Protein AF-A0A3T0RMW0-F1 (afdb_monomer_lite)

Structure (mmCIF, N/CA/C/O backbone):
data_AF-A0A3T0RMW0-F1
#
_entry.id   AF-A0A3T0RMW0-F1
#
loop_
_atom_site.group_PDB
_atom_site.id
_atom_site.type_symbol
_atom_site.label_atom_id
_atom_site.label_alt_id
_atom_site.label_comp_id
_atom_site.label_asym_id
_atom_site.label_entity_id
_atom_site.label_seq_id
_atom_site.pdbx_PDB_ins_code
_atom_site.Cartn_x
_atom_site.Cartn_y
_atom_site.Cartn_z
_atom_site.occupancy
_atom_site.B_iso_or_equiv
_atom_site.auth_seq_id
_atom_site.auth_comp_id
_atom_site.auth_asym_id
_atom_site.auth_atom_id
_atom_site.pdbx_PDB_model_num
ATOM 1 N N . MET A 1 1 ? 26.455 -27.027 24.169 1.00 30.98 1 MET A N 1
ATOM 2 C CA . MET A 1 1 ? 25.439 -26.879 23.100 1.00 30.98 1 MET A CA 1
ATOM 3 C C . MET A 1 1 ? 24.230 -26.046 23.519 1.00 30.98 1 MET A C 1
ATOM 5 O O . MET A 1 1 ? 24.090 -24.975 22.957 1.00 30.98 1 MET A O 1
ATOM 9 N N . LYS A 1 2 ? 23.422 -26.416 24.532 1.00 24.78 2 LYS A N 1
ATOM 10 C CA . LYS A 1 2 ? 22.277 -25.585 24.994 1.00 24.78 2 LYS A CA 1
ATOM 11 C C . LYS A 1 2 ? 22.640 -24.132 25.367 1.00 24.78 2 LYS A C 1
ATOM 13 O O . LYS A 1 2 ? 21.933 -23.216 24.976 1.00 24.78 2 LYS A O 1
ATOM 18 N N . LYS A 1 3 ? 23.794 -23.912 26.011 1.00 27.56 3 LYS A N 1
ATOM 19 C CA . LYS A 1 3 ? 24.304 -22.561 26.329 1.00 27.56 3 LYS A CA 1
ATOM 20 C C . LYS A 1 3 ? 24.795 -21.757 25.114 1.00 27.56 3 LYS A C 1
ATOM 22 O O . LYS A 1 3 ? 24.815 -20.539 25.194 1.00 27.56 3 LYS A O 1
ATOM 27 N N . LEU A 1 4 ? 25.172 -22.423 24.015 1.00 28.02 4 LEU A N 1
ATOM 28 C CA . LEU A 1 4 ? 25.616 -21.781 22.766 1.00 28.02 4 LEU A CA 1
ATOM 29 C C . LEU A 1 4 ? 24.411 -21.325 21.922 1.00 28.02 4 LEU A C 1
ATOM 31 O O . LEU A 1 4 ? 24.444 -20.281 21.290 1.00 28.02 4 LEU A O 1
ATOM 35 N N . ILE A 1 5 ? 23.319 -22.096 21.975 1.00 33.00 5 ILE A N 1
ATOM 36 C CA . ILE A 1 5 ? 22.041 -21.775 21.325 1.00 33.00 5 ILE A CA 1
ATOM 37 C C . ILE A 1 5 ? 21.364 -20.589 22.034 1.00 33.00 5 ILE A C 1
ATOM 39 O O . ILE A 1 5 ? 20.854 -19.693 21.379 1.00 33.00 5 ILE A O 1
ATOM 43 N N . GLN A 1 6 ? 21.454 -20.506 23.365 1.00 30.78 6 GLN A N 1
ATOM 44 C CA . GLN A 1 6 ? 20.919 -19.377 24.144 1.00 30.78 6 GLN A CA 1
ATOM 45 C C . GLN A 1 6 ? 21.705 -18.062 23.983 1.00 30.78 6 GLN A C 1
ATOM 47 O O . GLN A 1 6 ? 21.142 -16.995 24.204 1.00 30.78 6 GLN A O 1
ATOM 52 N N . SER A 1 7 ? 22.983 -18.116 23.591 1.00 32.50 7 SER A N 1
ATOM 53 C CA . SER A 1 7 ? 23.831 -16.923 23.399 1.00 32.50 7 SER A CA 1
ATOM 54 C C . SER A 1 7 ? 23.771 -16.345 21.979 1.00 32.50 7 SER A C 1
ATOM 56 O O . SER A 1 7 ? 24.149 -15.196 21.781 1.00 32.50 7 SER A O 1
ATOM 58 N N . LEU A 1 8 ? 23.236 -17.094 21.008 1.00 33.69 8 LEU A N 1
ATOM 59 C CA . LEU A 1 8 ? 23.008 -16.626 19.633 1.00 33.69 8 LEU A CA 1
ATOM 60 C C . LEU A 1 8 ? 21.644 -15.944 19.436 1.00 33.69 8 LEU A C 1
ATOM 62 O O . LEU A 1 8 ? 21.489 -15.162 18.508 1.00 33.69 8 LEU A O 1
ATOM 66 N N . ILE A 1 9 ? 20.670 -16.210 20.310 1.00 36.28 9 ILE A N 1
ATOM 67 C CA . ILE A 1 9 ? 19.275 -15.759 20.151 1.00 36.28 9 ILE A CA 1
ATOM 68 C C . ILE A 1 9 ? 19.041 -14.338 20.704 1.00 36.28 9 ILE A C 1
ATOM 70 O O . ILE A 1 9 ? 18.106 -13.655 20.307 1.00 36.28 9 ILE A O 1
ATOM 74 N N . MET A 1 10 ? 19.902 -13.848 21.598 1.00 31.56 10 MET A N 1
ATOM 75 C CA . MET A 1 10 ? 19.667 -12.599 22.336 1.00 31.56 10 MET A CA 1
ATOM 76 C C . MET A 1 10 ? 20.113 -11.305 21.624 1.00 31.56 10 MET A C 1
ATOM 78 O O . MET A 1 10 ? 19.365 -10.331 21.670 1.00 31.56 10 MET A O 1
ATOM 82 N N . PRO A 1 11 ? 21.249 -11.254 20.893 1.00 36.09 11 PRO A N 1
ATOM 83 C CA . PRO A 1 11 ? 21.510 -10.148 19.963 1.00 36.09 11 PRO A CA 1
ATOM 84 C C . PRO A 1 11 ? 20.625 -10.218 18.706 1.00 36.09 11 PRO A C 1
ATOM 86 O O . PRO A 1 11 ? 20.628 -9.289 17.898 1.00 36.09 11 PRO A O 1
ATOM 89 N N . ALA A 1 12 ? 19.842 -11.293 18.549 1.00 36.22 12 ALA A N 1
ATOM 90 C CA . ALA A 1 12 ? 19.062 -11.583 17.361 1.00 36.22 12 ALA A CA 1
ATOM 91 C C . ALA A 1 12 ? 17.692 -10.869 17.302 1.00 36.22 12 ALA A C 1
ATOM 93 O O . ALA A 1 12 ? 16.764 -11.360 16.682 1.00 36.22 12 ALA A O 1
ATOM 94 N N . VAL A 1 13 ? 17.507 -9.724 17.959 1.00 37.50 13 VAL A N 1
ATOM 95 C CA . VAL A 1 13 ? 16.243 -8.952 17.870 1.00 37.50 13 VAL A CA 1
ATOM 96 C C . VAL A 1 13 ? 16.428 -7.669 17.047 1.00 37.50 13 VAL A C 1
ATOM 98 O O . VAL A 1 13 ? 15.462 -7.039 16.632 1.00 37.50 13 VAL A O 1
ATOM 101 N N . LEU A 1 14 ? 17.675 -7.284 16.753 1.00 37.81 14 LEU A N 1
ATOM 102 C CA . LEU A 1 14 ? 17.999 -5.932 16.289 1.00 37.81 14 LEU A CA 1
ATOM 103 C C . LEU A 1 14 ? 19.022 -5.871 15.139 1.00 37.81 14 LEU A C 1
ATOM 105 O O . LEU A 1 14 ? 19.668 -4.838 14.952 1.00 37.81 14 LEU A O 1
ATOM 109 N N . LEU A 1 15 ? 19.224 -6.952 14.382 1.00 35.72 15 LEU A N 1
ATOM 110 C CA . LEU A 1 15 ? 20.282 -6.998 13.369 1.00 35.72 15 LEU A CA 1
ATOM 111 C C . LEU A 1 15 ? 19.747 -7.127 11.945 1.00 35.72 15 LEU A C 1
ATOM 113 O O . LEU A 1 15 ? 18.977 -8.027 11.640 1.00 35.72 15 LEU A O 1
ATOM 117 N N . VAL A 1 16 ? 20.273 -6.218 11.119 1.00 34.78 16 VAL A N 1
ATOM 118 C CA . VAL A 1 16 ? 20.231 -6.138 9.655 1.00 34.78 16 VAL A CA 1
ATOM 119 C C . VAL A 1 16 ? 18.823 -6.127 9.050 1.00 34.78 16 VAL A C 1
ATOM 121 O O . VAL A 1 16 ? 18.384 -7.091 8.436 1.00 34.78 16 VAL A O 1
ATOM 124 N N . SER A 1 17 ? 18.141 -4.983 9.160 1.00 32.75 17 SER A N 1
ATOM 125 C CA . SER A 1 17 ? 17.288 -4.550 8.056 1.00 32.75 17 SER A CA 1
ATOM 126 C C . SER A 1 17 ? 18.190 -3.969 6.981 1.00 32.75 17 SER A C 1
ATOM 128 O O . SER A 1 17 ? 19.104 -3.187 7.252 1.00 32.75 17 SER A O 1
ATOM 130 N N . VAL A 1 18 ? 17.937 -4.359 5.749 1.00 30.84 18 VAL A N 1
ATOM 131 C CA . VAL A 1 18 ? 18.296 -3.524 4.623 1.00 30.84 18 VAL A CA 1
ATOM 132 C C . VAL A 1 18 ? 16.993 -2.802 4.289 1.00 30.84 18 VAL A C 1
ATOM 134 O O . VAL A 1 18 ? 15.927 -3.414 4.255 1.00 30.84 18 VAL A O 1
ATOM 137 N N . SER A 1 19 ? 17.046 -1.476 4.232 1.00 29.12 19 SER A N 1
ATOM 138 C CA . SER A 1 19 ? 15.876 -0.654 3.946 1.00 29.12 19 SER A CA 1
ATOM 139 C C . SER A 1 19 ? 15.451 -0.926 2.505 1.00 29.12 19 SER A C 1
ATOM 141 O O . SER A 1 19 ? 16.076 -0.391 1.594 1.00 29.12 19 SER A O 1
ATOM 143 N N . ALA A 1 20 ? 14.448 -1.775 2.283 1.00 33.28 20 ALA A N 1
ATOM 144 C CA . ALA A 1 20 ? 13.632 -1.641 1.083 1.00 33.28 20 ALA A CA 1
ATOM 145 C C . ALA A 1 20 ? 12.492 -0.693 1.426 1.00 33.28 20 ALA A C 1
ATOM 147 O O . ALA A 1 20 ? 11.886 -0.774 2.497 1.00 33.28 20 ALA A O 1
ATOM 148 N N . SER A 1 21 ? 12.257 0.243 0.526 1.00 38.59 21 SER A N 1
ATOM 149 C CA . SER A 1 21 ? 11.131 1.152 0.600 1.00 38.59 21 SER A CA 1
ATOM 150 C C . SER A 1 21 ? 9.921 0.389 0.064 1.00 38.59 21 SER A C 1
ATOM 152 O O . SER A 1 21 ? 9.605 0.504 -1.108 1.00 38.59 21 SER A O 1
ATOM 154 N N . ALA A 1 22 ? 9.279 -0.456 0.866 1.00 42.72 22 ALA A N 1
ATOM 155 C CA . ALA A 1 22 ? 7.967 -0.990 0.507 1.00 42.72 22 ALA A CA 1
ATOM 156 C C . ALA A 1 22 ? 6.949 0.075 0.903 1.00 42.72 22 ALA A C 1
ATOM 158 O O . ALA A 1 22 ? 6.718 0.235 2.091 1.00 42.72 22 ALA A O 1
ATOM 159 N N . TYR A 1 23 ? 6.421 0.867 -0.033 1.00 57.34 23 TYR A N 1
ATOM 160 C CA . TYR A 1 23 ? 5.363 1.818 0.319 1.00 57.34 23 TYR A CA 1
ATOM 161 C C . TYR A 1 23 ? 4.345 1.964 -0.804 1.00 57.34 23 TYR A C 1
ATOM 163 O O . TYR A 1 23 ? 4.386 2.935 -1.558 1.00 57.34 23 TYR A O 1
ATOM 171 N N . ASP A 1 24 ? 3.379 1.050 -0.868 1.00 76.62 24 ASP A N 1
ATOM 172 C CA . ASP A 1 24 ? 2.171 1.158 -1.697 1.00 76.62 24 ASP A CA 1
ATOM 173 C C . ASP A 1 24 ? 1.161 2.128 -1.081 1.00 76.62 24 ASP A C 1
ATOM 175 O O . ASP A 1 24 ? -0.004 1.829 -0.818 1.00 76.62 24 ASP A O 1
ATOM 179 N N . VAL A 1 25 ? 1.642 3.350 -0.850 1.00 86.94 25 VAL A N 1
ATOM 180 C CA . VAL A 1 25 ? 0.904 4.430 -0.195 1.00 86.94 25 VAL A CA 1
ATOM 181 C C . VAL A 1 25 ? -0.336 4.840 -0.985 1.00 86.94 25 VAL A C 1
ATOM 183 O O . VAL A 1 25 ? -1.336 5.271 -0.408 1.00 86.94 25 VAL A O 1
ATOM 186 N N . ASP A 1 26 ? -0.318 4.672 -2.307 1.00 88.69 26 ASP A N 1
ATOM 187 C CA . ASP A 1 26 ? -1.494 4.811 -3.164 1.00 88.69 26 ASP A CA 1
ATOM 188 C C . ASP A 1 26 ? -2.627 3.854 -2.759 1.00 88.69 26 ASP A C 1
ATOM 190 O O . ASP A 1 26 ? -3.792 4.251 -2.809 1.00 88.69 26 ASP A O 1
ATOM 194 N N . THR A 1 27 ? -2.300 2.653 -2.283 1.00 88.88 27 THR A N 1
ATOM 195 C CA . THR A 1 27 ? -3.262 1.637 -1.845 1.00 88.88 27 THR A CA 1
ATOM 196 C C . THR A 1 27 ? -3.525 1.718 -0.346 1.00 88.88 27 THR A C 1
ATOM 198 O O . THR A 1 27 ? -4.647 2.055 0.042 1.00 88.88 27 THR A O 1
ATOM 201 N N . HIS A 1 28 ? -2.508 1.508 0.491 1.00 92.56 28 HIS A N 1
ATOM 202 C CA . HIS A 1 28 ? -2.674 1.398 1.942 1.00 92.56 28 HIS A CA 1
ATOM 203 C C . HIS A 1 28 ? -3.139 2.697 2.586 1.00 92.56 28 HIS A C 1
ATOM 205 O O . HIS A 1 28 ? -3.999 2.677 3.467 1.00 92.56 28 HIS A O 1
ATOM 211 N N . PHE A 1 29 ? -2.653 3.851 2.122 1.00 94.69 29 PHE A N 1
ATOM 212 C CA . PHE A 1 29 ? -3.155 5.134 2.605 1.00 94.69 29 PHE A CA 1
ATOM 213 C C . PHE A 1 29 ? -4.339 5.632 1.768 1.00 94.69 29 PHE A C 1
ATOM 215 O O . PHE A 1 29 ? -5.468 5.736 2.258 1.00 94.69 29 PHE A O 1
ATOM 222 N N . TYR A 1 30 ? -4.108 5.981 0.499 1.00 95.19 30 TYR A N 1
ATOM 223 C CA . TYR A 1 30 ? -5.121 6.688 -0.292 1.00 95.19 30 TYR A CA 1
ATOM 224 C C . TYR A 1 30 ? -6.292 5.776 -0.698 1.00 95.19 30 TYR A C 1
ATOM 226 O O . TYR A 1 30 ? -7.450 6.209 -0.657 1.00 95.19 30 TYR A O 1
ATOM 234 N N . GLY A 1 31 ? -6.027 4.510 -1.024 1.00 95.06 31 GLY A N 1
ATOM 235 C CA . GLY A 1 31 ? -7.045 3.488 -1.265 1.00 95.06 31 GLY A CA 1
ATOM 236 C C . GLY A 1 31 ? -7.924 3.279 -0.035 1.00 95.06 31 GLY A C 1
ATOM 237 O O . GLY A 1 31 ? -9.134 3.514 -0.122 1.00 95.06 31 GLY A O 1
ATOM 238 N N . THR A 1 32 ? -7.327 2.959 1.118 1.00 96.94 32 THR A N 1
ATOM 239 C CA . THR A 1 32 ? -8.034 2.819 2.406 1.00 96.94 32 THR A CA 1
ATOM 240 C C . THR A 1 32 ? -8.865 4.045 2.745 1.00 96.94 32 THR A C 1
ATOM 242 O O . THR A 1 32 ? -10.041 3.916 3.093 1.00 96.94 32 THR A O 1
ATOM 245 N N . TYR A 1 33 ? -8.302 5.249 2.601 1.00 97.94 33 TYR A N 1
ATOM 246 C CA . TYR A 1 33 ? -9.034 6.488 2.857 1.00 97.94 33 TYR A CA 1
ATOM 247 C C . TYR A 1 33 ? -10.263 6.604 1.953 1.00 97.94 33 TYR A C 1
ATOM 249 O O . TYR A 1 33 ? -11.363 6.898 2.430 1.00 97.94 33 TYR A O 1
ATOM 257 N N . SER A 1 34 ? -10.087 6.360 0.649 1.00 97.44 34 SER A N 1
ATOM 258 C CA . SER A 1 34 ? -11.178 6.446 -0.319 1.00 97.44 34 SER A CA 1
ATOM 259 C C . SER A 1 34 ? -12.290 5.449 0.005 1.00 97.44 34 SER A C 1
ATOM 261 O O . SER A 1 34 ? -13.457 5.835 0.021 1.00 97.44 34 SER A O 1
ATOM 263 N N . MET A 1 35 ? -11.941 4.206 0.354 1.00 98.00 35 MET A N 1
ATOM 264 C CA . MET A 1 35 ? -12.890 3.153 0.716 1.00 98.00 35 MET A CA 1
ATOM 265 C C . MET A 1 35 ? -13.591 3.451 2.046 1.00 98.00 35 MET A C 1
ATOM 267 O O . MET A 1 35 ? -14.801 3.261 2.153 1.00 98.00 35 MET A O 1
ATOM 271 N N . ALA A 1 36 ? -12.877 3.988 3.040 1.00 98.00 36 ALA A N 1
ATOM 272 C CA . ALA A 1 36 ? -13.460 4.407 4.312 1.00 98.00 36 ALA A CA 1
ATOM 273 C C . ALA A 1 36 ? -14.474 5.546 4.119 1.00 98.00 36 ALA A C 1
ATOM 275 O O . ALA A 1 36 ? -15.614 5.443 4.583 1.00 98.00 36 ALA A O 1
ATOM 276 N N . ARG A 1 37 ? -14.107 6.605 3.379 1.00 98.00 37 ARG A N 1
ATOM 277 C CA . ARG A 1 37 ? -15.046 7.688 3.037 1.00 98.00 37 ARG A CA 1
ATOM 278 C C . ARG A 1 37 ? -16.239 7.153 2.264 1.00 98.00 37 ARG A C 1
ATOM 280 O O . ARG A 1 37 ? -17.371 7.439 2.641 1.00 98.00 37 ARG A O 1
ATOM 287 N N . PHE A 1 38 ? -15.996 6.331 1.244 1.00 97.94 38 PHE A N 1
ATOM 288 C CA . PHE A 1 38 ? -17.049 5.742 0.423 1.00 97.94 38 PHE A CA 1
ATOM 289 C C . PHE A 1 38 ? -17.995 4.845 1.227 1.00 97.94 38 PHE A C 1
ATOM 291 O O . PHE A 1 38 ? -19.175 4.780 0.905 1.00 97.94 38 PHE A O 1
ATOM 298 N N . ALA A 1 39 ? -17.529 4.205 2.302 1.00 97.06 39 ALA A N 1
ATOM 299 C CA . ALA A 1 39 ? -18.362 3.426 3.218 1.00 97.06 39 ALA A CA 1
ATOM 300 C C . ALA A 1 39 ? -19.205 4.280 4.189 1.00 97.06 39 ALA A C 1
ATOM 302 O O . ALA A 1 39 ? -19.942 3.722 5.011 1.00 97.06 39 ALA A O 1
ATOM 303 N N . GLY A 1 40 ? -19.123 5.612 4.100 1.00 97.12 40 GLY A N 1
ATOM 304 C CA . GLY A 1 40 ? -19.844 6.544 4.964 1.00 97.12 40 GLY A CA 1
ATOM 305 C C . GLY A 1 40 ? -19.143 6.810 6.298 1.00 97.12 40 GLY A C 1
ATOM 306 O O . GLY A 1 40 ? -19.809 7.081 7.293 1.00 97.12 40 GLY A O 1
ATOM 307 N N . ILE A 1 41 ? -17.813 6.704 6.361 1.00 97.38 41 ILE A N 1
ATOM 308 C CA . ILE A 1 41 ? -17.020 7.103 7.535 1.00 97.38 41 ILE A CA 1
ATOM 309 C C . ILE A 1 41 ? -16.536 8.544 7.324 1.00 97.38 41 ILE A C 1
ATOM 311 O O . ILE A 1 41 ? -16.043 8.884 6.248 1.00 97.38 41 ILE A O 1
ATOM 315 N N . LYS A 1 42 ? -16.670 9.417 8.331 1.00 96.25 42 LYS A N 1
ATOM 316 C CA . LYS A 1 42 ? -16.240 10.823 8.215 1.00 96.25 42 LYS A CA 1
ATOM 317 C C . LYS A 1 42 ? -14.722 10.970 8.089 1.00 96.25 42 LYS A C 1
ATOM 319 O O . LYS A 1 42 ? -13.957 10.125 8.551 1.00 96.25 42 LYS A O 1
ATOM 324 N N . HIS A 1 43 ? -14.299 12.104 7.519 1.00 94.50 43 HIS A N 1
ATOM 325 C CA . HIS A 1 43 ? -12.893 12.452 7.268 1.00 94.50 43 HIS A CA 1
ATOM 326 C C . HIS A 1 43 ? -11.931 12.132 8.427 1.00 94.50 43 HIS A C 1
ATOM 328 O O . HIS A 1 43 ? -10.975 11.402 8.167 1.00 94.50 43 HIS A O 1
ATOM 334 N N . PRO A 1 44 ? -12.167 12.574 9.681 1.00 92.69 44 PRO A N 1
ATOM 335 C CA . PRO A 1 44 ? -11.168 12.397 10.737 1.00 92.69 44 PRO A CA 1
ATOM 336 C C . PRO A 1 44 ? -10.899 10.923 11.060 1.00 92.69 44 PRO A C 1
ATOM 338 O O . PRO A 1 44 ? -9.759 10.523 11.278 1.00 92.69 44 PRO A O 1
ATOM 341 N N . VAL A 1 45 ? -11.942 10.089 11.035 1.00 94.94 45 VAL A N 1
ATOM 342 C CA . VAL A 1 45 ? -11.822 8.647 11.284 1.00 94.94 45 VAL A CA 1
ATOM 343 C C . VAL A 1 45 ? -11.244 7.928 10.066 1.00 94.94 45 VAL A C 1
ATOM 345 O O . VAL A 1 45 ? -10.362 7.088 10.225 1.00 94.94 45 VAL A O 1
ATOM 348 N N . ALA A 1 46 ? -11.680 8.283 8.854 1.00 96.81 46 ALA A N 1
ATOM 349 C CA . ALA A 1 46 ? -11.152 7.710 7.615 1.00 96.81 46 ALA A CA 1
ATOM 350 C C . ALA A 1 46 ? -9.642 7.958 7.463 1.00 96.81 46 ALA A C 1
ATOM 352 O O . ALA A 1 46 ? -8.906 7.041 7.105 1.00 96.81 46 ALA A O 1
ATOM 353 N N . ALA A 1 47 ? -9.168 9.163 7.799 1.00 94.81 47 ALA A N 1
ATOM 354 C CA . ALA A 1 47 ? -7.746 9.500 7.796 1.00 94.81 47 ALA A CA 1
ATOM 355 C C . ALA A 1 47 ? -6.946 8.646 8.791 1.00 94.81 47 ALA A C 1
ATOM 357 O O . ALA A 1 47 ? -5.850 8.202 8.469 1.00 94.81 47 ALA A O 1
ATOM 358 N N . LYS A 1 48 ? -7.493 8.362 9.981 1.00 91.50 48 LYS A N 1
ATOM 359 C CA . LYS A 1 48 ? -6.817 7.531 10.993 1.00 91.50 48 LYS A CA 1
ATOM 360 C C . LYS A 1 48 ? -6.804 6.043 10.646 1.00 91.50 48 LYS A C 1
ATOM 362 O O . LYS A 1 48 ? -5.818 5.380 10.950 1.00 91.50 48 LYS A O 1
ATOM 367 N N . LEU A 1 49 ? -7.853 5.537 9.997 1.00 95.56 49 LEU A N 1
ATOM 368 C CA . LEU A 1 49 ? -7.875 4.176 9.451 1.00 95.56 49 LEU A CA 1
ATOM 369 C C . LEU A 1 49 ? -6.810 4.000 8.368 1.00 95.56 49 LEU A C 1
ATOM 371 O O . LEU A 1 49 ? -5.997 3.089 8.467 1.00 95.56 49 LEU A O 1
ATOM 375 N N . ALA A 1 50 ? -6.785 4.913 7.394 1.00 96.19 50 ALA A N 1
ATOM 376 C CA . ALA A 1 50 ? -5.787 4.944 6.327 1.00 96.19 50 ALA A CA 1
ATOM 377 C C . ALA A 1 50 ? -4.360 5.073 6.862 1.00 96.19 50 ALA A C 1
ATOM 379 O O . ALA A 1 50 ? -3.454 4.385 6.407 1.00 96.19 50 ALA A O 1
ATOM 380 N N . LEU A 1 51 ? -4.171 5.929 7.867 1.00 93.38 51 LEU A N 1
ATOM 381 C CA . LEU A 1 51 ? -2.888 6.075 8.530 1.00 93.38 51 LEU A CA 1
ATOM 382 C C . LEU A 1 51 ? -2.475 4.782 9.236 1.00 93.38 51 LEU A C 1
ATOM 384 O O . LEU A 1 51 ? -1.325 4.399 9.119 1.00 93.38 51 LEU A O 1
ATOM 388 N N . GLY A 1 52 ? -3.393 4.098 9.925 1.00 94.38 52 GLY A N 1
ATOM 389 C CA . GLY A 1 52 ? -3.102 2.817 10.572 1.00 94.38 52 GLY A CA 1
ATOM 390 C C . GLY A 1 52 ? -2.719 1.716 9.592 1.00 94.38 52 GLY A C 1
ATOM 391 O O . GLY A 1 52 ? -1.810 0.955 9.906 1.00 94.38 52 GLY A O 1
ATOM 392 N N . ALA A 1 53 ? -3.367 1.667 8.424 1.00 95.06 53 ALA A N 1
ATOM 393 C CA . ALA A 1 53 ? -3.000 0.744 7.356 1.00 95.06 53 ALA A CA 1
ATOM 394 C C . ALA A 1 53 ? -1.574 1.037 6.858 1.00 95.06 53 ALA A C 1
ATOM 396 O O . ALA A 1 53 ? -0.681 0.229 7.074 1.00 95.06 53 ALA A O 1
ATOM 397 N N . GLN A 1 54 ? -1.322 2.253 6.359 1.00 92.94 54 GLN A N 1
ATOM 398 C CA . GLN A 1 54 ? 0.001 2.667 5.871 1.00 92.94 54 GLN A CA 1
ATOM 399 C C . GLN A 1 54 ? 1.117 2.514 6.912 1.00 92.94 54 GLN A C 1
ATOM 401 O O . GLN A 1 54 ? 2.255 2.205 6.571 1.00 92.94 54 GLN A O 1
ATOM 406 N N . TRP A 1 55 ? 0.827 2.749 8.195 1.00 92.12 55 TRP A N 1
ATOM 407 C CA . TRP A 1 55 ? 1.864 2.729 9.225 1.00 92.12 55 TRP A CA 1
ATOM 408 C C . TRP A 1 55 ? 2.435 1.330 9.495 1.00 92.12 55 TRP A C 1
ATOM 410 O O . TRP A 1 55 ? 3.487 1.225 10.128 1.00 92.12 55 TRP A O 1
ATOM 420 N N . MET A 1 56 ? 1.781 0.267 9.009 1.00 91.06 56 MET A N 1
ATOM 421 C CA . MET A 1 56 ? 2.330 -1.089 9.047 1.00 91.06 56 MET A CA 1
ATOM 422 C C . MET A 1 56 ? 3.646 -1.176 8.264 1.00 91.06 56 MET A C 1
ATOM 424 O O . MET A 1 56 ? 4.619 -1.719 8.787 1.00 91.06 56 MET A O 1
ATOM 428 N N . ASP A 1 57 ? 3.715 -0.549 7.089 1.00 86.00 57 ASP A N 1
ATOM 429 C CA . ASP A 1 57 ? 4.949 -0.455 6.303 1.00 86.00 57 ASP A CA 1
ATOM 430 C C . ASP A 1 57 ? 5.945 0.558 6.898 1.00 86.00 57 ASP A C 1
ATOM 432 O O . ASP A 1 57 ? 7.158 0.467 6.707 1.00 86.00 57 ASP A O 1
ATOM 436 N N . GLU A 1 58 ? 5.456 1.591 7.596 1.00 85.56 58 GLU A N 1
ATOM 437 C CA . GLU A 1 58 ? 6.282 2.726 8.057 1.00 85.56 58 GLU A CA 1
ATOM 438 C C . GLU A 1 58 ? 7.011 2.461 9.375 1.00 85.56 58 GLU A C 1
ATOM 440 O O . GLU A 1 58 ? 8.005 3.120 9.701 1.00 85.56 58 GLU A O 1
ATOM 445 N N . ALA A 1 59 ? 6.480 1.555 10.193 1.00 86.25 59 ALA A N 1
ATOM 446 C CA . ALA A 1 59 ? 7.040 1.253 11.496 1.00 86.25 59 ALA A CA 1
ATOM 447 C C . ALA A 1 59 ? 8.046 0.103 11.416 1.00 86.25 59 ALA A C 1
ATOM 449 O O . ALA A 1 59 ? 7.726 -1.009 11.004 1.00 86.25 59 ALA A O 1
ATOM 450 N N . TYR A 1 60 ? 9.236 0.347 11.968 1.00 80.94 60 TYR A N 1
ATOM 451 C CA . TYR A 1 60 ? 10.323 -0.633 12.049 1.00 80.94 60 TYR A CA 1
ATOM 452 C C . TYR A 1 60 ? 9.935 -1.954 12.736 1.00 80.94 60 TYR A C 1
ATOM 454 O O . TYR A 1 60 ? 10.644 -2.940 12.631 1.00 80.94 60 TYR A O 1
ATOM 462 N N . ILE A 1 61 ? 8.890 -2.005 13.566 1.00 78.94 61 ILE A N 1
ATOM 463 C CA . ILE A 1 61 ? 8.505 -3.271 14.210 1.00 78.94 61 ILE A CA 1
ATOM 464 C C . ILE A 1 61 ? 7.687 -4.162 13.274 1.00 78.94 61 ILE A C 1
ATOM 466 O O . ILE A 1 61 ? 7.765 -5.390 13.370 1.00 78.94 61 ILE A O 1
ATOM 470 N N . SER A 1 62 ? 6.907 -3.556 12.384 1.00 83.25 62 SER A N 1
ATOM 471 C CA . SER A 1 62 ? 5.963 -4.244 11.515 1.00 83.25 62 SER A CA 1
ATOM 472 C C . SER A 1 62 ? 6.503 -4.485 10.120 1.00 83.25 62 SER A C 1
ATOM 474 O O . SER A 1 62 ? 6.211 -5.558 9.603 1.00 83.25 62 SER A O 1
ATOM 476 N N . ASP A 1 63 ? 7.335 -3.583 9.582 1.00 76.38 63 ASP A N 1
ATOM 477 C CA . ASP A 1 63 ? 7.773 -3.644 8.184 1.00 76.38 63 ASP A CA 1
ATOM 478 C C . ASP A 1 63 ? 8.338 -5.030 7.826 1.00 76.38 63 ASP A C 1
ATOM 480 O O . ASP A 1 63 ? 8.939 -5.707 8.668 1.00 76.38 63 ASP A O 1
ATOM 484 N N . PRO A 1 64 ? 8.176 -5.507 6.590 1.00 68.12 64 PRO A N 1
ATOM 485 C CA . PRO A 1 64 ? 8.443 -6.903 6.262 1.00 68.12 64 PRO A CA 1
ATOM 486 C C . PRO A 1 64 ? 9.930 -7.297 6.348 1.00 68.12 64 PRO A C 1
ATOM 488 O O . PRO A 1 64 ? 10.233 -8.498 6.329 1.00 68.12 64 PRO A O 1
ATOM 491 N N . LEU A 1 65 ? 10.853 -6.331 6.458 1.00 63.97 65 LEU A N 1
ATOM 492 C CA . LEU A 1 65 ? 12.304 -6.535 6.373 1.00 63.97 65 LEU A CA 1
ATOM 493 C C . LEU A 1 65 ? 13.058 -6.350 7.685 1.00 63.97 65 LEU A C 1
ATOM 495 O O . LEU A 1 65 ? 14.134 -6.924 7.883 1.00 63.97 65 LEU A O 1
ATOM 499 N N . SER A 1 66 ? 12.516 -5.582 8.612 1.00 60.44 66 SER A N 1
ATOM 500 C CA . SER A 1 66 ? 13.062 -5.458 9.951 1.00 60.44 66 SER A CA 1
ATOM 501 C C . SER A 1 66 ? 12.927 -6.745 10.741 1.00 60.44 66 SER A C 1
ATOM 503 O O . SER A 1 66 ? 12.054 -7.587 10.517 1.00 60.44 66 SER A O 1
ATOM 505 N N . MET A 1 67 ? 13.810 -6.904 11.724 1.00 52.56 67 MET A N 1
ATOM 506 C CA . MET A 1 67 ? 13.809 -8.064 12.615 1.00 52.56 67 MET A CA 1
ATOM 507 C C . MET A 1 67 ? 13.954 -9.419 11.880 1.00 52.56 67 MET A C 1
ATOM 509 O O . MET A 1 67 ? 13.666 -10.467 12.469 1.00 52.56 67 MET A O 1
ATOM 513 N N . ILE A 1 68 ? 14.451 -9.438 10.630 1.00 48.97 68 ILE A N 1
ATOM 514 C CA . ILE A 1 68 ? 14.929 -10.657 9.954 1.00 48.97 68 ILE A CA 1
ATOM 515 C C . ILE A 1 68 ? 16.266 -11.041 10.580 1.00 48.97 68 ILE A C 1
ATOM 517 O O . ILE A 1 68 ? 17.341 -10.838 10.028 1.00 48.97 68 ILE A O 1
ATOM 521 N N . VAL A 1 69 ? 16.198 -11.588 11.785 1.00 37.88 69 VAL A N 1
ATOM 522 C CA . VAL A 1 69 ? 17.403 -11.985 12.511 1.00 37.88 69 VAL A CA 1
ATOM 523 C C . VAL A 1 69 ? 17.499 -13.493 12.702 1.00 37.88 69 VAL A C 1
ATOM 525 O O . VAL A 1 69 ? 18.576 -14.033 12.941 1.00 37.88 69 VAL A O 1
ATOM 528 N N . LEU A 1 70 ? 16.384 -14.194 12.522 1.00 36.75 70 LEU A N 1
ATOM 529 C CA . LEU A 1 70 ? 16.313 -15.640 12.416 1.00 36.75 70 LEU A CA 1
ATOM 530 C C . LEU A 1 70 ? 15.357 -15.943 11.262 1.00 36.75 70 LEU A C 1
ATOM 532 O O . LEU A 1 70 ? 14.267 -15.363 11.239 1.00 36.75 70 LEU A O 1
ATOM 536 N N . PRO A 1 71 ? 15.710 -16.848 10.328 1.00 39.50 71 PRO A N 1
ATOM 537 C CA . PRO A 1 71 ? 14.815 -17.248 9.247 1.00 39.50 71 PRO A CA 1
ATOM 538 C C . PRO A 1 71 ? 13.389 -17.497 9.759 1.00 39.50 71 PRO A C 1
ATOM 540 O O . PRO A 1 71 ? 12.443 -16.970 9.201 1.00 39.50 71 PRO A O 1
ATOM 543 N N . LEU A 1 72 ? 13.231 -18.149 10.914 1.00 41.53 72 LEU A N 1
ATOM 544 C CA . LEU A 1 72 ? 11.931 -18.508 11.488 1.00 41.53 72 LEU A CA 1
ATOM 545 C C . LEU A 1 72 ? 11.079 -17.321 11.994 1.00 41.53 72 LEU A C 1
ATOM 547 O O . LEU A 1 72 ? 9.861 -17.341 11.826 1.00 41.53 72 LEU A O 1
ATOM 551 N N . THR A 1 73 ? 11.675 -16.280 12.587 1.00 47.59 73 THR A N 1
ATOM 552 C CA . THR A 1 73 ? 10.918 -15.168 13.204 1.00 47.59 73 THR A CA 1
ATOM 553 C C . THR A 1 73 ? 10.478 -14.133 12.174 1.00 47.59 73 THR A C 1
ATOM 555 O O . THR A 1 73 ? 9.342 -13.659 12.216 1.00 47.59 73 THR A O 1
ATOM 558 N N . GLY A 1 74 ? 11.345 -13.841 11.198 1.00 60.16 74 GLY A N 1
ATOM 559 C CA . GLY A 1 74 ? 11.027 -12.950 10.084 1.00 60.16 74 GLY A CA 1
ATOM 560 C C . GLY A 1 74 ? 9.940 -13.519 9.170 1.00 60.16 74 GLY A C 1
ATOM 561 O O . GLY A 1 74 ? 9.124 -12.758 8.662 1.00 60.16 74 GLY A O 1
ATOM 562 N N . ILE A 1 75 ? 9.885 -14.847 8.991 1.00 64.50 75 ILE A N 1
ATOM 563 C CA . ILE A 1 75 ? 8.815 -15.515 8.228 1.00 64.50 75 ILE A CA 1
ATOM 564 C C . ILE A 1 75 ? 7.475 -15.350 8.937 1.00 64.50 75 ILE A C 1
ATOM 566 O O . ILE A 1 75 ? 6.478 -15.018 8.307 1.00 64.50 75 ILE A O 1
ATOM 570 N N . LYS A 1 76 ? 7.431 -15.565 10.254 1.00 70.44 76 LYS A N 1
ATOM 571 C CA . LYS A 1 76 ? 6.176 -15.481 10.999 1.00 70.44 76 LYS A CA 1
ATOM 572 C C . LYS A 1 76 ? 5.607 -14.070 11.040 1.00 70.44 76 LYS A C 1
ATOM 574 O O . LYS A 1 76 ? 4.416 -13.911 10.799 1.00 70.44 76 LYS A O 1
ATOM 579 N N . LYS A 1 77 ? 6.441 -13.063 11.316 1.00 78.31 77 LYS A N 1
ATOM 580 C CA . LYS A 1 77 ? 6.000 -11.665 11.264 1.00 78.31 77 LYS A CA 1
ATOM 581 C C . LYS A 1 77 ? 5.426 -11.340 9.889 1.00 78.31 77 LYS A C 1
ATOM 583 O O . LYS A 1 77 ? 4.297 -10.874 9.812 1.00 78.31 77 LYS A O 1
ATOM 588 N N . ARG A 1 78 ? 6.167 -11.675 8.823 1.00 77.38 78 ARG A N 1
ATOM 589 C CA . ARG A 1 78 ? 5.695 -11.534 7.443 1.00 77.38 78 ARG A CA 1
ATOM 590 C C . ARG A 1 78 ? 4.344 -12.209 7.271 1.00 77.38 78 ARG A C 1
ATOM 592 O O . ARG A 1 78 ? 3.408 -11.530 6.903 1.00 77.38 78 ARG A O 1
ATOM 599 N N . ARG A 1 79 ? 4.182 -13.476 7.651 1.00 78.69 79 ARG A N 1
ATOM 600 C CA . ARG A 1 79 ? 2.893 -14.185 7.555 1.00 78.69 79 ARG A CA 1
ATOM 601 C C . ARG A 1 79 ? 1.742 -13.529 8.319 1.00 78.69 79 ARG A C 1
ATOM 603 O O . ARG A 1 79 ? 0.603 -13.660 7.896 1.00 78.69 79 ARG A O 1
ATOM 610 N N . LEU A 1 80 ? 2.014 -12.888 9.451 1.00 82.00 80 LEU A N 1
ATOM 611 C CA . LEU A 1 80 ? 0.976 -12.280 10.282 1.00 82.00 80 LEU A CA 1
ATOM 612 C C . LEU A 1 80 ? 0.617 -10.855 9.864 1.00 82.00 80 LEU A C 1
ATOM 614 O O . LEU A 1 80 ? -0.498 -10.437 10.150 1.00 82.00 80 LEU A O 1
ATOM 618 N N . LEU A 1 81 ? 1.547 -10.117 9.253 1.00 87.62 81 LEU A N 1
ATOM 619 C CA . LEU A 1 81 ? 1.381 -8.685 8.987 1.00 87.62 81 LEU A CA 1
ATOM 620 C C . LEU A 1 81 ? 1.334 -8.328 7.494 1.00 87.62 81 LEU A C 1
ATOM 622 O O . LEU A 1 81 ? 0.683 -7.343 7.171 1.00 87.62 81 LEU A O 1
ATOM 626 N N . HIS A 1 82 ? 1.917 -9.150 6.611 1.00 86.62 82 HIS A N 1
ATOM 627 C CA . HIS A 1 82 ? 2.072 -8.860 5.174 1.00 86.62 82 HIS A CA 1
ATOM 628 C C . HIS A 1 82 ? 1.712 -10.049 4.256 1.00 86.62 82 HIS A C 1
ATOM 630 O O . HIS A 1 82 ? 0.912 -9.947 3.349 1.00 86.62 82 HIS A O 1
ATOM 636 N N . PHE A 1 83 ? 2.216 -11.253 4.511 1.00 83.88 83 PHE A N 1
ATOM 637 C CA . PHE A 1 83 ? 2.120 -12.428 3.633 1.00 83.88 83 PHE A CA 1
ATOM 638 C C . PHE A 1 83 ? 1.222 -13.549 4.210 1.00 83.88 83 PHE A C 1
ATOM 640 O O . PHE A 1 83 ? 1.703 -14.679 4.382 1.00 83.88 83 PHE A O 1
ATOM 647 N N . PRO A 1 84 ? -0.058 -13.302 4.555 1.00 85.75 84 PRO A N 1
ATOM 648 C CA . PRO A 1 84 ? -0.902 -14.300 5.205 1.00 85.75 84 PRO A CA 1
ATOM 649 C C . PRO A 1 84 ? -1.209 -15.474 4.273 1.00 85.75 84 PRO A C 1
ATOM 651 O O . PRO A 1 84 ? -1.694 -15.313 3.159 1.00 85.75 84 PRO A O 1
ATOM 654 N N . GLY A 1 85 ? -0.928 -16.689 4.735 1.00 81.88 85 GLY A N 1
ATOM 655 C CA . GLY A 1 85 ? -1.094 -17.878 3.907 1.00 81.88 85 GLY A CA 1
ATOM 656 C C . GLY A 1 85 ? -0.831 -19.187 4.634 1.00 81.88 85 GLY A C 1
ATOM 657 O O . GLY A 1 85 ? -0.354 -19.206 5.786 1.00 81.88 85 GLY A O 1
ATOM 658 N N . SER A 1 86 ? -1.123 -20.287 3.945 1.00 75.44 86 SER A N 1
ATOM 659 C CA . SER A 1 86 ? -0.929 -21.640 4.456 1.00 75.44 86 SER A CA 1
ATOM 660 C C . SER A 1 86 ? 0.448 -22.200 4.093 1.00 75.44 86 SER A C 1
ATOM 662 O O . SER A 1 86 ? 0.973 -21.941 3.007 1.00 75.44 86 SER A O 1
ATOM 664 N N . PRO A 1 87 ? 1.047 -23.038 4.960 1.00 71.38 87 PRO A N 1
ATOM 665 C CA . PRO A 1 87 ? 2.219 -23.814 4.585 1.00 71.38 87 PRO A CA 1
ATOM 666 C C . PRO A 1 87 ? 1.864 -24.786 3.452 1.00 71.38 87 PRO A C 1
ATOM 668 O O . PRO A 1 87 ? 1.054 -25.700 3.631 1.00 71.38 87 PRO A O 1
ATOM 671 N N . LEU A 1 88 ? 2.515 -24.648 2.303 1.00 56.66 88 LEU A N 1
ATOM 672 C CA . LEU A 1 88 ? 2.491 -25.653 1.253 1.00 56.66 88 LEU A CA 1
ATOM 673 C C . LEU A 1 88 ? 3.534 -26.726 1.574 1.00 56.66 88 LEU A C 1
ATOM 675 O O . LEU A 1 88 ? 4.747 -26.542 1.446 1.00 56.66 88 LEU A O 1
ATOM 679 N N . SER A 1 89 ? 3.042 -27.891 1.995 1.00 47.19 89 SER A N 1
ATOM 680 C CA . SER A 1 89 ? 3.846 -29.110 2.039 1.00 47.19 89 SER A CA 1
ATOM 681 C C . SER A 1 89 ? 3.734 -29.820 0.692 1.00 47.19 89 SER A C 1
ATOM 683 O O . SER A 1 89 ? 2.739 -30.481 0.393 1.00 47.19 89 SER A O 1
ATOM 685 N N . ASN A 1 90 ? 4.762 -29.720 -0.151 1.00 40.81 90 ASN A N 1
ATOM 686 C CA . ASN A 1 90 ? 4.865 -30.669 -1.252 1.00 40.81 90 ASN A CA 1
ATOM 687 C C . ASN A 1 90 ? 5.137 -32.048 -0.641 1.00 40.81 90 ASN A C 1
ATOM 689 O O . ASN A 1 90 ? 6.201 -32.287 -0.072 1.00 40.81 90 ASN A O 1
ATOM 693 N N . LYS A 1 91 ? 4.169 -32.967 -0.750 1.00 36.50 91 LYS A N 1
ATOM 694 C CA . LYS A 1 91 ? 4.376 -34.405 -0.530 1.00 36.50 91 LYS A CA 1
ATOM 695 C C . LYS A 1 91 ? 5.382 -34.924 -1.562 1.00 36.50 91 LYS A C 1
ATOM 697 O O . LYS A 1 91 ? 4.998 -35.506 -2.570 1.00 36.50 91 LYS A O 1
ATOM 702 N N . LEU A 1 92 ? 6.668 -34.727 -1.313 1.00 36.69 92 LEU A N 1
ATOM 703 C CA . LEU A 1 92 ? 7.743 -35.429 -1.999 1.00 36.69 92 LEU A CA 1
ATOM 704 C C . LEU A 1 92 ? 8.491 -36.228 -0.947 1.00 36.69 92 LEU A C 1
ATOM 706 O O . LEU A 1 92 ? 8.985 -35.684 0.041 1.00 36.69 92 LEU A O 1
ATOM 710 N N . ARG A 1 93 ? 8.486 -37.551 -1.120 1.00 32.84 93 ARG A N 1
ATOM 711 C CA . ARG A 1 93 ? 9.163 -38.446 -0.193 1.00 32.84 93 ARG A CA 1
ATOM 712 C C . ARG A 1 93 ? 10.677 -38.157 -0.265 1.00 32.84 93 ARG A C 1
ATOM 714 O O . ARG A 1 93 ? 11.189 -37.965 -1.373 1.00 32.84 93 ARG A O 1
ATOM 721 N N . PRO A 1 94 ? 11.388 -38.080 0.877 1.00 35.84 94 PRO A N 1
ATOM 722 C CA . PRO A 1 94 ? 12.805 -37.690 0.939 1.00 35.84 94 PRO A CA 1
ATOM 723 C C . PRO A 1 94 ? 13.743 -38.485 0.011 1.00 35.84 94 PRO A C 1
ATOM 725 O O . PRO A 1 94 ? 14.804 -38.003 -0.375 1.00 35.84 94 PRO A O 1
ATOM 728 N N . ASP A 1 95 ? 13.341 -39.695 -0.364 1.00 37.41 95 ASP A N 1
ATOM 729 C CA . ASP A 1 95 ? 14.048 -40.655 -1.207 1.00 37.41 95 ASP A CA 1
ATOM 730 C C . ASP A 1 95 ? 13.929 -40.391 -2.721 1.00 37.41 95 ASP A C 1
ATOM 732 O O . ASP A 1 95 ? 14.812 -40.799 -3.473 1.00 37.41 95 ASP A O 1
ATOM 736 N N . GLU A 1 96 ? 12.930 -39.634 -3.189 1.00 34.19 96 GLU A N 1
ATOM 737 C CA . GLU A 1 96 ? 12.829 -39.205 -4.601 1.00 34.19 96 GLU A CA 1
ATOM 738 C C . GLU A 1 96 ? 13.538 -37.854 -4.863 1.00 34.19 96 GLU A C 1
ATOM 740 O O . GLU A 1 96 ? 13.733 -37.448 -6.014 1.00 34.19 96 GLU A O 1
ATOM 745 N N . LEU A 1 97 ? 13.979 -37.172 -3.795 1.00 35.19 97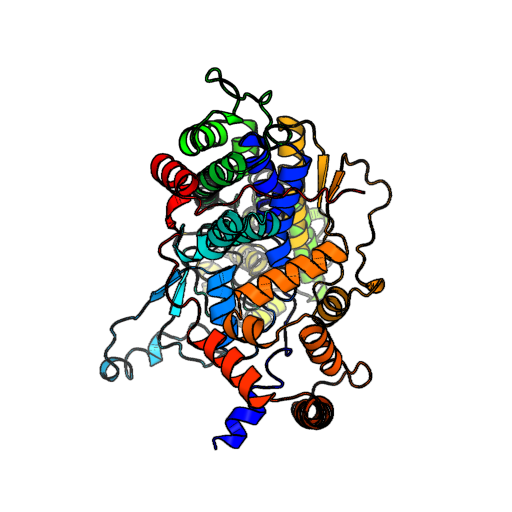 LEU A N 1
ATOM 746 C CA . LEU A 1 97 ? 14.490 -35.797 -3.809 1.00 35.19 97 LEU A CA 1
ATOM 747 C C . LEU A 1 97 ? 15.944 -35.675 -4.305 1.00 35.19 97 LEU A C 1
ATOM 749 O O . LEU A 1 97 ? 16.325 -34.664 -4.891 1.00 35.19 97 LEU A O 1
ATOM 753 N N . MET A 1 98 ? 16.773 -36.703 -4.115 1.00 33.72 98 MET A N 1
ATOM 754 C CA . MET A 1 98 ? 18.229 -36.564 -4.283 1.00 33.72 98 MET A CA 1
ATOM 755 C C . MET A 1 98 ? 18.732 -36.594 -5.731 1.00 33.72 98 MET A C 1
ATOM 757 O O . MET A 1 98 ? 19.870 -36.202 -5.980 1.00 33.72 98 MET A O 1
ATOM 761 N N . THR A 1 99 ? 17.925 -37.046 -6.697 1.00 36.34 99 THR A N 1
ATOM 762 C CA . THR A 1 99 ? 18.415 -37.269 -8.075 1.00 36.34 99 THR A CA 1
ATOM 763 C C . THR A 1 99 ? 17.699 -36.428 -9.134 1.00 36.34 99 THR A C 1
ATOM 765 O O . THR A 1 99 ? 18.234 -36.253 -10.225 1.00 36.34 99 THR A O 1
ATOM 768 N N . LYS A 1 100 ? 16.524 -35.852 -8.833 1.00 33.06 100 LYS A N 1
ATOM 769 C CA . LYS A 1 100 ? 15.787 -34.986 -9.778 1.00 33.06 100 LYS A CA 1
ATOM 770 C C . LYS A 1 100 ? 15.765 -33.497 -9.402 1.00 33.06 100 LYS A C 1
ATOM 772 O O . LYS A 1 100 ? 15.582 -32.675 -10.295 1.00 33.06 100 LYS A O 1
ATOM 777 N N . LEU A 1 101 ? 16.033 -33.124 -8.145 1.00 34.59 101 LEU A N 1
ATOM 778 C CA . LEU A 1 101 ? 16.043 -31.716 -7.705 1.00 34.59 101 LEU A CA 1
ATOM 779 C C . LEU A 1 101 ? 17.405 -31.016 -7.799 1.00 34.59 101 LEU A C 1
ATOM 781 O O . LEU A 1 101 ? 17.444 -29.792 -7.884 1.00 34.59 101 LEU A O 1
ATOM 785 N N . THR A 1 102 ? 18.507 -31.754 -7.937 1.00 37.38 102 THR A N 1
ATOM 786 C CA . THR A 1 102 ? 19.839 -31.188 -8.233 1.00 37.38 102 THR A CA 1
ATOM 787 C C . THR A 1 102 ? 19.926 -30.575 -9.639 1.00 37.38 102 THR A C 1
ATOM 789 O O . THR A 1 102 ? 20.822 -29.780 -9.915 1.00 37.38 102 THR A O 1
ATOM 792 N N . GLY A 1 103 ? 19.006 -30.944 -10.540 1.00 36.59 103 GLY A N 1
ATOM 793 C CA . GLY A 1 103 ? 18.990 -30.488 -11.933 1.00 36.59 103 GLY A CA 1
ATOM 794 C C . GLY A 1 103 ? 18.039 -29.326 -12.236 1.00 36.59 103 GLY A C 1
ATOM 795 O O . GLY A 1 103 ? 18.281 -28.608 -13.201 1.00 36.59 103 GLY A O 1
ATOM 796 N N . LEU A 1 104 ? 16.986 -29.127 -11.435 1.00 35.81 104 LEU A N 1
ATOM 797 C CA . LEU A 1 104 ? 15.893 -28.189 -11.746 1.00 35.81 104 LEU A CA 1
ATOM 798 C C . LEU A 1 104 ? 15.750 -27.015 -10.759 1.00 35.81 104 LEU A C 1
ATOM 800 O O . LEU A 1 104 ? 15.196 -25.996 -11.149 1.00 35.81 104 LEU A O 1
ATOM 804 N N . LEU A 1 105 ? 16.325 -27.077 -9.549 1.00 37.62 105 LEU A N 1
ATOM 805 C CA . LEU A 1 105 ? 16.413 -25.933 -8.617 1.00 37.62 105 LEU A CA 1
ATOM 806 C C . LEU A 1 105 ? 17.701 -25.116 -8.803 1.00 37.62 105 LEU A C 1
ATOM 808 O O . LEU A 1 105 ? 18.384 -24.745 -7.852 1.00 37.62 105 LEU A O 1
ATOM 812 N N . LYS A 1 106 ? 18.032 -24.815 -10.060 1.00 37.78 106 LYS A N 1
ATOM 813 C CA . LYS A 1 106 ? 18.954 -23.730 -10.416 1.00 37.78 106 LYS A CA 1
ATOM 814 C C . LYS A 1 106 ? 18.151 -22.478 -10.775 1.00 37.78 106 LYS A C 1
ATOM 816 O O . LYS A 1 106 ? 18.178 -22.048 -11.924 1.00 37.78 106 LYS A O 1
ATOM 821 N N . SER A 1 107 ? 17.442 -21.901 -9.809 1.00 37.94 107 SER A N 1
ATOM 822 C CA . SER A 1 107 ? 16.817 -20.578 -9.977 1.00 37.94 107 SER A CA 1
ATOM 823 C C . SER A 1 107 ? 17.296 -19.517 -8.981 1.00 37.94 107 SER A C 1
ATOM 825 O O . SER A 1 107 ? 16.723 -18.440 -8.955 1.00 37.94 107 SER A O 1
ATOM 827 N N . ASP A 1 108 ? 18.399 -19.765 -8.262 1.00 37.53 108 ASP A N 1
ATOM 828 C CA . ASP A 1 108 ? 19.360 -18.723 -7.861 1.00 37.53 108 ASP A CA 1
ATOM 829 C C . ASP A 1 108 ? 20.738 -19.350 -7.511 1.00 37.53 108 ASP A C 1
ATOM 831 O O . ASP A 1 108 ? 20.842 -20.108 -6.545 1.00 37.53 108 ASP A O 1
ATOM 835 N N . PRO A 1 109 ? 21.816 -19.079 -8.274 1.00 34.56 109 PRO A N 1
ATOM 836 C CA . PRO A 1 109 ? 23.177 -19.538 -7.972 1.00 34.56 109 PRO A CA 1
ATOM 837 C C . PRO A 1 109 ? 23.846 -18.870 -6.756 1.00 34.56 109 PRO A C 1
ATOM 839 O O . PRO A 1 109 ? 24.964 -19.260 -6.423 1.00 34.56 109 PRO A O 1
ATOM 842 N N . SER A 1 110 ? 23.233 -17.857 -6.129 1.00 34.53 110 SER A N 1
ATOM 843 C CA . SER A 1 110 ? 23.898 -17.010 -5.125 1.00 34.53 110 SER A CA 1
ATOM 844 C C . SER A 1 110 ? 23.502 -17.263 -3.662 1.00 34.53 110 SER A C 1
ATOM 846 O O . SER A 1 110 ? 24.288 -16.940 -2.773 1.00 34.53 110 SER A O 1
ATOM 848 N N . SER A 1 111 ? 22.356 -17.897 -3.385 1.00 38.28 111 SER A N 1
ATOM 849 C CA . SER A 1 111 ? 21.884 -18.141 -2.007 1.00 38.28 111 SER A CA 1
ATOM 850 C C . SER A 1 111 ? 22.163 -19.552 -1.472 1.00 38.28 111 SER A C 1
ATOM 852 O O . SER A 1 111 ? 22.288 -19.736 -0.263 1.00 38.28 111 SER A O 1
ATOM 854 N N . GLY A 1 112 ? 22.278 -20.563 -2.341 1.00 34.38 112 GLY A N 1
ATOM 855 C CA . GLY A 1 112 ? 22.658 -21.935 -1.964 1.00 34.38 112 GLY A CA 1
ATOM 856 C C . GLY A 1 112 ? 21.729 -22.655 -0.968 1.00 34.38 112 GLY A C 1
ATOM 857 O O . GLY A 1 112 ? 22.082 -23.736 -0.495 1.00 34.38 112 GLY A O 1
ATOM 858 N N . LEU A 1 113 ? 20.561 -22.094 -0.636 1.00 35.53 113 LEU A N 1
ATOM 859 C CA . LEU A 1 113 ? 19.656 -22.611 0.394 1.00 35.53 113 LEU A CA 1
ATOM 860 C C . LEU A 1 113 ? 18.434 -23.291 -0.234 1.00 35.53 113 LEU A C 1
ATOM 862 O O . LEU A 1 113 ? 17.613 -22.657 -0.889 1.00 35.53 113 LEU A O 1
ATOM 866 N N . ALA A 1 114 ? 18.303 -24.599 -0.008 1.00 40.88 114 ALA A N 1
ATOM 867 C CA . ALA A 1 114 ? 17.122 -25.370 -0.386 1.00 40.88 114 ALA A CA 1
ATOM 868 C C . ALA A 1 114 ? 15.995 -25.176 0.647 1.00 40.88 114 ALA A C 1
ATOM 870 O O . ALA A 1 114 ? 16.180 -25.485 1.826 1.00 40.88 114 ALA A O 1
ATOM 871 N N . LEU A 1 115 ? 14.822 -24.703 0.212 1.00 47.38 115 LEU A N 1
ATOM 872 C CA . LEU A 1 115 ? 13.609 -24.652 1.038 1.00 47.38 115 LEU A CA 1
ATOM 873 C C . LEU A 1 115 ? 12.816 -25.962 0.876 1.00 47.38 115 LEU A C 1
ATOM 875 O O . LEU A 1 115 ? 12.354 -26.282 -0.216 1.00 47.38 115 LEU A O 1
ATOM 879 N N . ASN A 1 116 ? 12.655 -26.723 1.964 1.00 45.41 116 ASN A N 1
ATOM 880 C CA . ASN A 1 116 ? 11.922 -28.004 1.974 1.00 45.41 116 ASN A CA 1
ATOM 881 C C . ASN A 1 116 ? 10.391 -27.839 2.117 1.00 45.41 116 ASN A C 1
ATOM 883 O O . ASN A 1 116 ? 9.638 -28.775 1.856 1.00 45.41 116 ASN A O 1
ATOM 887 N N . SER A 1 117 ? 9.935 -26.658 2.534 1.00 58.31 117 SER A N 1
ATOM 888 C CA . SER A 1 117 ? 8.536 -26.233 2.651 1.00 58.31 117 SER A CA 1
ATOM 889 C C . SER A 1 117 ? 8.491 -24.712 2.557 1.00 58.31 117 SER A C 1
ATOM 891 O O . SER A 1 117 ? 9.446 -24.062 2.990 1.00 58.31 117 SER A O 1
ATOM 893 N N . TYR A 1 118 ? 7.405 -24.153 2.034 1.00 66.12 118 TYR A N 1
ATOM 894 C CA . TYR A 1 118 ? 7.205 -22.707 1.988 1.00 66.12 118 TYR A CA 1
ATOM 895 C C . TYR A 1 118 ? 5.731 -22.356 2.181 1.00 66.12 118 TYR A C 1
ATOM 897 O O . TYR A 1 118 ? 4.857 -23.205 2.014 1.00 66.12 118 TYR A O 1
ATOM 905 N N . THR A 1 119 ? 5.459 -21.120 2.561 1.00 73.62 119 THR A N 1
ATOM 906 C CA . THR A 1 119 ? 4.127 -20.564 2.747 1.00 73.62 119 THR A CA 1
ATOM 907 C C . THR A 1 119 ? 3.796 -19.738 1.519 1.00 73.62 119 THR A C 1
ATOM 909 O O . THR A 1 119 ? 4.504 -18.780 1.212 1.00 73.62 119 THR A O 1
ATOM 912 N N . GLU A 1 120 ? 2.729 -20.106 0.821 1.00 78.06 120 GLU A N 1
ATOM 913 C CA . GLU A 1 120 ? 2.197 -19.285 -0.265 1.00 78.06 120 GLU A CA 1
ATOM 914 C C . GLU A 1 120 ? 1.120 -18.366 0.307 1.00 78.06 120 GLU A C 1
ATOM 916 O O . GLU A 1 120 ? 0.235 -18.824 1.030 1.00 78.06 120 GLU A O 1
ATOM 921 N N . THR A 1 121 ? 1.224 -17.068 0.036 1.00 81.44 121 THR A N 1
ATOM 922 C CA . THR A 1 121 ? 0.212 -16.091 0.441 1.00 81.44 121 THR A CA 1
ATOM 923 C C . THR A 1 121 ? -1.087 -16.343 -0.309 1.00 81.44 121 THR A C 1
ATOM 925 O O . THR A 1 121 ? -1.086 -16.574 -1.519 1.00 81.44 121 THR A O 1
ATOM 928 N N . GLU A 1 122 ? -2.203 -16.276 0.404 1.00 83.50 122 GLU A N 1
ATOM 929 C CA . GLU A 1 122 ? -3.533 -16.543 -0.130 1.00 83.50 122 GLU A CA 1
ATOM 930 C C . GLU A 1 122 ? -4.402 -15.288 -0.010 1.00 83.50 122 GLU A C 1
ATOM 932 O O . GLU A 1 122 ? -4.438 -14.635 1.034 1.00 83.50 122 GLU A O 1
ATOM 937 N N . ALA A 1 123 ? -5.138 -14.976 -1.077 1.00 85.62 123 ALA A N 1
ATOM 938 C CA . ALA A 1 123 ? -6.114 -13.895 -1.055 1.00 85.62 123 ALA A CA 1
ATOM 939 C C . ALA A 1 123 ? -7.207 -14.177 -0.017 1.00 85.62 123 ALA A C 1
ATOM 941 O O . ALA A 1 123 ? -7.784 -15.265 -0.020 1.00 85.62 123 ALA A O 1
ATOM 942 N N . ASP A 1 124 ? -7.515 -13.184 0.825 1.00 85.94 124 ASP A N 1
ATOM 943 C CA . ASP A 1 124 ? -8.530 -13.290 1.885 1.00 85.94 124 ASP A CA 1
ATOM 944 C C . ASP A 1 124 ? -8.269 -14.451 2.868 1.00 85.94 124 ASP A C 1
ATOM 946 O O . ASP A 1 124 ? -9.180 -15.150 3.323 1.00 85.94 124 ASP A O 1
ATOM 950 N N . HIS A 1 125 ? -6.993 -14.707 3.174 1.00 86.38 125 HIS A N 1
ATOM 951 C CA . HIS A 1 125 ? -6.615 -15.729 4.145 1.00 86.38 125 HIS A CA 1
ATOM 952 C C . HIS A 1 125 ? -7.076 -15.355 5.565 1.00 86.38 125 HIS A C 1
ATOM 954 O O . HIS A 1 125 ? -7.053 -14.193 5.956 1.00 86.38 125 HIS A O 1
ATOM 960 N N . GLU A 1 126 ? -7.406 -16.333 6.414 1.00 82.38 126 GLU A N 1
ATOM 961 C CA . GLU A 1 126 ? -7.932 -16.063 7.766 1.00 82.38 126 GLU A CA 1
ATOM 962 C C . GLU A 1 126 ? -6.954 -15.315 8.687 1.00 82.38 126 GLU A C 1
ATOM 964 O O . GLU A 1 126 ? -7.386 -14.599 9.586 1.00 82.38 126 GLU A O 1
ATOM 969 N N . PHE A 1 127 ? -5.642 -15.465 8.479 1.00 83.81 127 PHE A N 1
ATOM 970 C CA . PHE A 1 127 ? -4.630 -14.661 9.186 1.00 83.81 127 PHE A CA 1
ATOM 971 C C . PHE A 1 127 ? -4.705 -13.174 8.829 1.00 83.81 127 PHE A C 1
ATOM 973 O O . PHE A 1 127 ? -4.360 -12.338 9.659 1.00 83.81 127 PHE A O 1
ATOM 980 N N . ALA A 1 128 ? -5.199 -12.841 7.635 1.00 85.06 128 ALA A N 1
ATOM 981 C CA . ALA A 1 128 ? -5.256 -11.472 7.146 1.00 85.06 128 ALA A CA 1
ATOM 982 C C . ALA A 1 128 ? -6.178 -10.576 7.982 1.00 85.06 128 ALA A C 1
ATOM 984 O O . ALA A 1 128 ? -6.011 -9.363 8.019 1.00 85.06 128 ALA A O 1
ATOM 985 N N . THR A 1 129 ? -7.142 -11.171 8.688 1.00 86.69 129 THR A N 1
ATOM 986 C CA . THR A 1 129 ? -8.122 -10.440 9.497 1.00 86.69 129 THR A CA 1
ATOM 987 C C . THR A 1 129 ? -7.944 -10.637 10.994 1.00 86.69 129 THR A C 1
ATOM 989 O O . THR A 1 129 ? -8.787 -10.182 11.768 1.00 86.69 129 THR A O 1
ATOM 992 N N . GLU A 1 130 ? -6.860 -11.279 11.437 1.00 88.44 130 GLU A N 1
ATOM 993 C CA . GLU A 1 130 ? -6.638 -11.551 12.858 1.00 88.44 130 GLU A CA 1
ATOM 994 C C . GLU A 1 130 ? -6.416 -10.259 13.651 1.00 88.44 130 GLU A C 1
ATOM 996 O O . GLU A 1 130 ? -7.140 -9.988 14.612 1.00 88.44 130 GLU A O 1
ATOM 1001 N N . LEU A 1 131 ? -5.480 -9.419 13.197 1.00 91.00 131 LEU A N 1
ATOM 1002 C CA . LEU A 1 131 ? -5.217 -8.116 13.808 1.00 91.00 131 LEU A CA 1
ATOM 1003 C C . LEU A 1 131 ? -6.454 -7.208 13.741 1.00 91.00 131 LEU A C 1
ATOM 1005 O O . LEU A 1 131 ? -6.807 -6.557 14.725 1.00 91.00 131 LEU A O 1
ATOM 1009 N N . PHE A 1 132 ? -7.155 -7.230 12.603 1.00 92.00 132 PHE A N 1
ATOM 1010 C CA . PHE A 1 132 ? -8.391 -6.480 12.391 1.00 92.00 132 PHE A CA 1
ATOM 1011 C C . PHE A 1 132 ? -9.484 -6.877 13.394 1.00 92.00 132 PHE A C 1
ATOM 1013 O O . PHE A 1 132 ? -10.050 -6.024 14.078 1.00 92.00 132 PHE A O 1
ATOM 1020 N N . THR A 1 133 ? -9.757 -8.178 13.512 1.00 89.31 133 THR A N 1
ATOM 1021 C CA . THR A 1 133 ? -10.784 -8.730 14.404 1.00 89.31 133 THR A CA 1
ATOM 1022 C C . THR A 1 133 ? -10.467 -8.409 15.858 1.00 89.31 133 THR A C 1
ATOM 1024 O O . THR A 1 133 ? -11.352 -7.969 16.592 1.00 89.31 133 THR A O 1
ATOM 1027 N N . GLU A 1 134 ? -9.207 -8.566 16.268 1.00 89.69 134 GLU A N 1
ATOM 1028 C CA . GLU A 1 134 ? -8.755 -8.218 17.615 1.00 89.69 134 GLU A CA 1
ATOM 1029 C C . GLU A 1 134 ? -8.948 -6.718 17.898 1.00 89.69 134 GLU A C 1
ATOM 1031 O O . GLU A 1 134 ? -9.474 -6.358 18.950 1.00 89.69 134 GLU A O 1
ATOM 1036 N N . GLY A 1 135 ? -8.644 -5.848 16.927 1.00 91.88 135 GLY A N 1
ATOM 1037 C CA . GLY A 1 135 ? -8.919 -4.411 17.015 1.00 91.88 135 GLY A CA 1
ATOM 1038 C C . GLY A 1 135 ? -10.397 -4.086 17.226 1.00 91.88 135 GLY A C 1
ATOM 1039 O O . GLY A 1 135 ? -10.743 -3.331 18.136 1.00 91.88 135 GLY A O 1
ATOM 1040 N N . LEU A 1 136 ? -11.296 -4.716 16.464 1.00 90.69 136 LEU A N 1
ATOM 1041 C CA . LEU A 1 136 ? -12.740 -4.554 16.663 1.00 90.69 136 LEU A CA 1
ATOM 1042 C C . LEU A 1 136 ? -13.194 -5.061 18.050 1.00 90.69 136 LEU A C 1
ATOM 1044 O O . LEU A 1 136 ? -14.044 -4.443 18.696 1.00 90.69 136 LEU A O 1
ATOM 1048 N N . MET A 1 137 ? -12.664 -6.198 18.518 1.00 89.06 137 MET A N 1
ATOM 1049 C CA . MET A 1 137 ? -13.010 -6.772 19.830 1.00 89.06 137 MET A CA 1
ATOM 1050 C C . MET A 1 137 ? -12.540 -5.881 20.986 1.00 89.06 137 MET A C 1
ATOM 1052 O O . MET A 1 137 ? -13.210 -5.763 22.016 1.00 89.06 137 MET A O 1
ATOM 1056 N N . GLU A 1 138 ? -11.393 -5.229 20.819 1.00 90.19 138 GLU A N 1
ATOM 1057 C CA . GLU A 1 138 ? -10.808 -4.322 21.803 1.00 90.19 138 GLU A CA 1
ATOM 1058 C C . GLU A 1 138 ? -11.411 -2.912 21.759 1.00 90.19 138 GLU A C 1
ATOM 1060 O O . GLU A 1 138 ? -11.346 -2.198 22.765 1.00 90.19 138 GLU A O 1
ATOM 1065 N N . GLY A 1 139 ? -12.064 -2.540 20.654 1.00 90.06 139 GLY A N 1
ATOM 1066 C CA . GLY A 1 139 ? -12.515 -1.172 20.404 1.00 90.06 139 GLY A CA 1
ATOM 1067 C C . GLY A 1 139 ? -11.357 -0.239 20.026 1.00 90.06 139 GLY A C 1
ATOM 1068 O O . GLY A 1 139 ? -11.429 0.961 20.305 1.00 90.06 139 GLY A O 1
ATOM 1069 N N . ASP A 1 140 ? -10.289 -0.793 19.442 1.00 92.31 140 ASP A N 1
ATOM 1070 C CA . ASP A 1 140 ? -9.069 -0.095 19.040 1.00 92.31 140 ASP A CA 1
ATOM 1071 C C . ASP A 1 140 ? -9.068 0.164 17.524 1.00 92.31 140 ASP A C 1
ATOM 1073 O O . ASP A 1 140 ? -8.861 -0.729 16.697 1.00 92.31 140 ASP A O 1
ATOM 1077 N N . LEU A 1 141 ? -9.302 1.427 17.161 1.00 92.56 141 LEU A N 1
ATOM 1078 C CA . LEU A 1 141 ? -9.341 1.878 15.772 1.00 92.56 141 LEU A CA 1
ATOM 1079 C C . LEU A 1 141 ? -7.971 1.830 15.086 1.00 92.56 141 LEU A C 1
ATOM 1081 O O . LEU A 1 141 ? -7.913 1.560 13.889 1.00 92.56 141 LEU A O 1
ATOM 1085 N N . MET A 1 142 ? -6.884 2.074 15.823 1.00 93.94 142 MET A N 1
ATOM 1086 C CA . MET A 1 142 ? -5.524 2.004 15.284 1.00 93.94 142 MET A CA 1
ATOM 1087 C C . MET A 1 142 ? -5.200 0.561 14.897 1.00 93.94 142 MET A C 1
ATOM 1089 O O . MET A 1 142 ? -4.703 0.320 13.801 1.00 93.94 142 MET A O 1
ATOM 1093 N N . LYS A 1 143 ? -5.582 -0.396 15.747 1.00 94.44 143 LYS A N 1
ATOM 1094 C CA . LYS A 1 143 ? -5.410 -1.831 15.497 1.00 94.44 143 LYS A CA 1
ATOM 1095 C C . LYS A 1 143 ? -6.271 -2.342 14.353 1.00 94.44 143 LYS A C 1
ATOM 1097 O O . LYS A 1 143 ? -5.788 -3.098 13.518 1.00 94.44 143 LYS A O 1
ATOM 1102 N N . ALA A 1 144 ? -7.525 -1.895 14.278 1.00 93.50 144 ALA A N 1
ATOM 1103 C CA . ALA A 1 144 ? -8.380 -2.220 13.143 1.00 93.50 144 ALA A CA 1
ATOM 1104 C C . ALA A 1 144 ? -7.823 -1.641 11.833 1.00 93.50 144 ALA A C 1
ATOM 1106 O O . ALA A 1 144 ? -7.775 -2.362 10.847 1.00 93.50 144 ALA A O 1
ATOM 1107 N N . GLY A 1 145 ? -7.353 -0.387 11.830 1.00 94.44 145 GLY A N 1
ATOM 1108 C CA . GLY A 1 145 ? -6.691 0.222 10.670 1.00 94.44 145 GLY A CA 1
ATOM 1109 C C . GLY A 1 145 ? -5.450 -0.559 10.237 1.00 94.44 145 GLY A C 1
ATOM 1110 O O . GLY A 1 145 ? -5.345 -0.944 9.080 1.00 94.44 145 GLY A O 1
ATOM 1111 N N . ALA A 1 146 ? -4.576 -0.895 11.187 1.00 94.44 146 ALA A N 1
ATOM 1112 C CA . ALA A 1 146 ? -3.403 -1.735 10.956 1.00 94.44 146 ALA A CA 1
ATOM 1113 C C . ALA A 1 146 ? -3.770 -3.129 10.416 1.00 94.44 146 ALA A C 1
ATOM 1115 O O . ALA A 1 146 ? -3.066 -3.677 9.584 1.00 94.44 146 ALA A O 1
ATOM 1116 N N . GLY A 1 147 ? -4.894 -3.708 10.841 1.00 93.44 147 GLY A N 1
ATOM 1117 C CA . GLY A 1 147 ? -5.378 -4.981 10.306 1.00 93.44 147 GLY A CA 1
ATOM 1118 C C . GLY A 1 147 ? -5.950 -4.905 8.886 1.00 93.44 147 GLY A C 1
ATOM 1119 O O . GLY A 1 147 ? -6.019 -5.934 8.220 1.00 93.44 147 GLY A O 1
ATOM 1120 N N . LEU A 1 148 ? -6.357 -3.722 8.404 1.00 94.75 148 LEU A N 1
ATOM 1121 C CA . LEU A 1 148 ? -6.762 -3.550 7.004 1.00 94.75 148 LEU A CA 1
ATOM 1122 C C . LEU A 1 148 ? -5.572 -3.723 6.059 1.00 94.75 148 LEU A C 1
ATOM 1124 O O . LEU A 1 148 ? -5.750 -4.318 5.005 1.00 94.75 148 LEU A O 1
ATOM 1128 N N . HIS A 1 149 ? -4.377 -3.294 6.478 1.00 94.56 149 HIS A N 1
ATOM 1129 C CA . HIS A 1 149 ? -3.125 -3.510 5.748 1.00 94.56 149 HIS A CA 1
ATOM 1130 C C . HIS A 1 149 ? -2.929 -4.983 5.390 1.00 94.56 149 HIS A C 1
ATOM 1132 O O . HIS A 1 149 ? -2.828 -5.346 4.227 1.00 94.56 149 HIS A O 1
ATOM 1138 N N . THR A 1 150 ? -2.962 -5.867 6.389 1.00 91.50 150 THR A N 1
ATOM 1139 C CA . THR A 1 150 ? -2.742 -7.303 6.168 1.00 91.50 150 THR A CA 1
ATOM 1140 C C . THR A 1 150 ? -3.838 -7.918 5.293 1.00 91.50 150 THR A C 1
ATOM 1142 O O . THR A 1 150 ? -3.575 -8.846 4.526 1.00 91.50 150 THR A O 1
ATOM 1145 N N . LEU A 1 151 ? -5.072 -7.404 5.375 1.00 91.75 151 LEU A N 1
ATOM 1146 C CA . LEU A 1 151 ? -6.141 -7.786 4.455 1.00 91.75 151 LEU A CA 1
ATOM 1147 C C . LEU A 1 151 ? -5.815 -7.368 3.021 1.00 91.75 151 LEU A C 1
ATOM 1149 O O . LEU A 1 151 ? -5.978 -8.187 2.122 1.00 91.75 151 LEU A O 1
ATOM 1153 N N . GLU A 1 152 ? -5.342 -6.145 2.804 1.00 91.69 152 GLU A N 1
ATOM 1154 C CA . GLU A 1 152 ? -4.917 -5.644 1.493 1.00 91.69 152 GLU A CA 1
ATOM 1155 C C . GLU A 1 152 ? -3.762 -6.474 0.928 1.00 91.69 152 GLU A C 1
ATOM 1157 O O . GLU A 1 152 ? -3.897 -7.025 -0.171 1.00 91.69 152 GLU A O 1
ATOM 1162 N N . ASP A 1 153 ? -2.710 -6.692 1.718 1.00 88.44 153 ASP A N 1
ATOM 1163 C CA . ASP A 1 153 ? -1.558 -7.497 1.313 1.00 88.44 153 ASP A CA 1
ATOM 1164 C C . ASP A 1 153 ? -1.924 -8.958 1.052 1.00 88.44 153 ASP A C 1
ATOM 1166 O O . ASP A 1 153 ? -1.337 -9.591 0.180 1.00 88.44 153 ASP A O 1
ATOM 1170 N N . SER A 1 154 ? -2.942 -9.519 1.715 1.00 88.19 154 SER A N 1
ATOM 1171 C CA . SER A 1 154 ? -3.396 -10.879 1.389 1.00 88.19 154 SER A CA 1
ATOM 1172 C C . SER A 1 154 ? -3.778 -11.011 -0.086 1.00 88.19 154 SER A C 1
ATOM 1174 O O . SER A 1 154 ? -3.470 -12.017 -0.726 1.00 88.19 154 SER A O 1
ATOM 1176 N N . PHE A 1 155 ? -4.399 -9.972 -0.657 1.00 86.56 155 PHE A N 1
ATOM 1177 C CA . PHE A 1 155 ? -4.677 -9.916 -2.084 1.00 86.56 155 PHE A CA 1
ATOM 1178 C C . PHE A 1 155 ? -3.417 -9.539 -2.845 1.00 86.56 155 PHE A C 1
ATOM 1180 O O . PHE A 1 155 ? -3.056 -10.264 -3.769 1.00 86.56 155 PHE A O 1
ATOM 1187 N N . ALA A 1 156 ? -2.765 -8.434 -2.475 1.00 80.19 156 ALA A N 1
ATOM 1188 C CA . ALA A 1 156 ? -1.632 -7.843 -3.185 1.00 80.19 156 ALA A CA 1
ATOM 1189 C C . ALA A 1 156 ? -0.435 -8.809 -3.307 1.00 80.19 156 ALA A C 1
ATOM 1191 O O . ALA A 1 156 ? 0.166 -8.938 -4.368 1.00 80.19 156 ALA A O 1
ATOM 1192 N N . HIS A 1 157 ? -0.221 -9.670 -2.325 1.00 79.75 157 HIS A N 1
ATOM 1193 C CA . HIS A 1 157 ? 0.833 -10.673 -2.326 1.00 79.75 157 HIS A CA 1
ATOM 1194 C C . HIS A 1 157 ? 0.349 -12.095 -2.670 1.00 79.75 157 HIS A C 1
ATOM 1196 O O . HIS A 1 157 ? 1.150 -13.030 -2.620 1.00 79.75 157 HIS A O 1
ATOM 1202 N N . ALA A 1 158 ? -0.923 -12.316 -3.029 1.00 79.12 158 ALA A N 1
ATOM 1203 C CA . ALA A 1 158 ? -1.443 -13.657 -3.323 1.00 79.12 158 ALA A CA 1
ATOM 1204 C C . ALA A 1 158 ? -0.587 -14.411 -4.366 1.00 79.12 158 ALA A C 1
ATOM 1206 O O . ALA A 1 158 ? -0.309 -13.897 -5.451 1.00 79.12 158 ALA A O 1
ATOM 1207 N N . GLY A 1 159 ? -0.185 -15.644 -4.044 1.00 72.50 159 GLY A N 1
ATOM 1208 C CA . GLY A 1 159 ? 0.691 -16.483 -4.872 1.00 72.50 159 GLY A CA 1
ATOM 1209 C C . GLY A 1 159 ? 2.196 -16.266 -4.662 1.00 72.50 159 GLY A C 1
ATOM 1210 O O . GLY A 1 159 ? 3.003 -16.965 -5.285 1.00 72.50 159 GLY A O 1
ATOM 1211 N N . THR A 1 160 ? 2.593 -15.323 -3.801 1.00 73.06 160 THR A N 1
ATOM 1212 C CA . THR A 1 160 ? 3.998 -15.100 -3.422 1.00 73.06 160 THR A CA 1
ATOM 1213 C C . THR A 1 160 ? 4.414 -15.965 -2.234 1.00 73.06 160 THR A C 1
ATOM 1215 O O . THR A 1 160 ? 3.582 -16.542 -1.536 1.00 73.06 160 THR A O 1
ATOM 1218 N N . ILE A 1 161 ? 5.727 -16.089 -2.026 1.00 71.25 161 ILE A N 1
ATOM 1219 C CA . ILE A 1 161 ? 6.302 -16.931 -0.979 1.00 71.25 161 ILE A CA 1
ATOM 1220 C C . ILE A 1 161 ? 6.700 -16.062 0.215 1.00 71.25 161 ILE A C 1
ATOM 1222 O O . ILE A 1 161 ? 7.641 -15.270 0.118 1.00 71.25 161 ILE A O 1
ATOM 1226 N N . ALA A 1 162 ? 6.055 -16.265 1.364 1.00 71.69 162 ALA A N 1
ATOM 1227 C CA . ALA A 1 162 ? 6.296 -15.469 2.571 1.00 71.69 162 ALA A CA 1
ATOM 1228 C C . ALA A 1 162 ? 7.756 -15.548 3.054 1.00 71.69 162 ALA A C 1
ATOM 1230 O O . ALA A 1 162 ? 8.294 -14.582 3.596 1.00 71.69 162 ALA A O 1
ATOM 1231 N N . GLU A 1 163 ? 8.417 -16.694 2.847 1.00 68.44 163 GLU A N 1
ATOM 1232 C CA . GLU A 1 163 ? 9.819 -16.917 3.206 1.00 68.44 163 GLU A CA 1
ATOM 1233 C C . GLU A 1 163 ? 10.797 -16.082 2.390 1.00 68.44 163 GLU A C 1
ATOM 1235 O O . GLU A 1 163 ? 11.833 -15.660 2.915 1.00 68.44 163 GLU A O 1
ATOM 1240 N N . LEU A 1 164 ? 10.439 -15.788 1.145 1.00 60.16 164 LEU A N 1
ATOM 1241 C CA . LEU A 1 164 ? 11.198 -14.894 0.287 1.00 60.16 164 LEU A CA 1
ATOM 1242 C C . LEU A 1 164 ? 10.826 -13.438 0.585 1.00 60.16 164 LEU A C 1
ATOM 1244 O O . LEU A 1 164 ? 11.723 -12.605 0.642 1.00 60.16 164 LEU A O 1
ATOM 1248 N N . GLY A 1 165 ? 9.565 -13.164 0.948 1.00 61.25 165 GLY A N 1
ATOM 1249 C CA . GLY A 1 165 ? 9.085 -11.821 1.305 1.00 61.25 165 GLY A CA 1
ATOM 1250 C C . GLY A 1 165 ? 9.485 -10.779 0.260 1.00 61.25 165 GLY A C 1
ATOM 1251 O O . GLY A 1 165 ? 9.621 -11.118 -0.908 1.00 61.25 165 GLY A O 1
ATOM 1252 N N . HIS A 1 166 ? 9.775 -9.550 0.694 1.00 56.88 166 HIS A N 1
ATOM 1253 C CA . HIS A 1 166 ? 10.422 -8.523 -0.139 1.00 56.88 166 HIS A CA 1
ATOM 1254 C C . HIS A 1 166 ? 11.958 -8.619 -0.116 1.00 56.88 166 HIS A C 1
ATOM 1256 O O . HIS A 1 166 ? 12.638 -7.596 -0.037 1.00 56.88 166 HIS A O 1
ATOM 1262 N N . ALA A 1 167 ? 12.556 -9.819 -0.071 1.00 48.66 167 ALA A N 1
ATOM 1263 C CA . ALA A 1 167 ? 14.018 -9.918 -0.133 1.00 48.66 167 ALA A CA 1
ATOM 1264 C C . ALA A 1 167 ? 14.542 -9.090 -1.319 1.00 48.66 167 ALA A C 1
ATOM 1266 O O . ALA A 1 167 ? 13.982 -9.199 -2.402 1.00 48.66 167 ALA A O 1
ATOM 1267 N N . HIS A 1 168 ? 15.620 -8.321 -1.099 1.00 41.41 168 HIS A N 1
ATOM 1268 C CA . HIS A 1 168 ? 16.231 -7.264 -1.942 1.00 41.41 168 HIS A CA 1
ATOM 1269 C C . HIS A 1 168 ? 16.322 -7.443 -3.466 1.00 41.41 168 HIS A C 1
ATOM 1271 O O . HIS A 1 168 ? 16.797 -6.546 -4.157 1.00 41.41 168 HIS A O 1
ATOM 1277 N N . PHE A 1 169 ? 15.953 -8.599 -3.998 1.00 42.84 169 PHE A N 1
ATOM 1278 C CA . PHE A 1 169 ? 16.040 -8.926 -5.407 1.00 42.84 169 PHE A CA 1
ATOM 1279 C C . PHE A 1 169 ? 14.752 -9.445 -6.020 1.00 42.84 169 PHE A C 1
ATOM 1281 O O . PHE A 1 169 ? 14.790 -9.779 -7.200 1.00 42.84 169 PHE A O 1
ATOM 1288 N N . TRP A 1 170 ? 13.649 -9.522 -5.280 1.00 45.31 170 TRP A N 1
ATOM 1289 C CA . TRP A 1 170 ? 12.396 -10.042 -5.799 1.00 45.31 170 TRP A CA 1
ATOM 1290 C C . TRP A 1 170 ? 11.223 -9.410 -5.046 1.00 45.31 170 TRP A C 1
ATOM 1292 O O . TRP A 1 170 ? 11.290 -9.300 -3.827 1.00 45.31 170 TRP A O 1
ATOM 1302 N N . HIS A 1 171 ? 10.146 -9.096 -5.774 1.00 50.91 171 HIS A N 1
ATOM 1303 C CA . HIS A 1 171 ? 8.790 -8.787 -5.285 1.00 50.91 171 HIS A CA 1
ATOM 1304 C C . HIS A 1 171 ? 8.400 -7.289 -5.209 1.00 50.91 171 HIS A C 1
ATOM 1306 O O . HIS A 1 171 ? 8.529 -6.647 -4.171 1.00 50.91 171 HIS A O 1
ATOM 1312 N N . HIS A 1 172 ? 7.754 -6.819 -6.292 1.00 56.81 172 HIS A N 1
ATOM 1313 C CA . HIS A 1 172 ? 6.732 -5.752 -6.285 1.00 56.81 172 HIS A CA 1
ATOM 1314 C C . HIS A 1 172 ? 5.363 -6.322 -6.740 1.00 56.81 172 HIS A C 1
ATOM 1316 O O . HIS A 1 172 ? 4.851 -5.955 -7.802 1.00 56.81 172 HIS A O 1
ATOM 1322 N N . PRO A 1 173 ? 4.787 -7.303 -6.015 1.00 49.47 173 PRO A N 1
ATOM 1323 C CA . PRO A 1 173 ? 3.512 -7.943 -6.373 1.00 49.47 173 PRO A CA 1
ATOM 1324 C C . PRO A 1 173 ? 2.309 -6.979 -6.247 1.00 49.47 173 PRO A C 1
ATOM 1326 O O . PRO A 1 173 ? 1.201 -7.281 -6.715 1.00 49.47 173 PRO A O 1
ATOM 1329 N N . ASP A 1 174 ? 2.583 -5.799 -5.691 1.00 52.75 174 ASP A N 1
ATOM 1330 C CA . ASP A 1 174 ? 1.676 -4.740 -5.254 1.00 52.75 174 ASP A CA 1
ATOM 1331 C C . ASP A 1 174 ? 1.675 -3.577 -6.230 1.00 52.75 174 ASP A C 1
ATOM 1333 O O . ASP A 1 174 ? 1.592 -2.416 -5.858 1.00 52.75 174 ASP A O 1
ATOM 1337 N N . ARG A 1 175 ? 1.763 -3.879 -7.523 1.00 61.47 175 ARG A N 1
ATOM 1338 C CA . ARG A 1 175 ? 1.418 -2.911 -8.558 1.00 61.47 175 ARG A CA 1
ATOM 1339 C C . ARG A 1 175 ? -0.040 -3.077 -8.936 1.00 61.47 175 ARG A C 1
ATOM 1341 O O . ARG A 1 175 ? -0.323 -3.659 -9.991 1.00 61.47 175 ARG A O 1
ATOM 1348 N N . PRO A 1 176 ? -1.001 -2.610 -8.121 1.00 55.06 176 PRO A N 1
ATOM 1349 C CA . PRO A 1 176 ? -2.328 -2.443 -8.655 1.00 55.06 176 PRO A CA 1
ATOM 1350 C C . PRO A 1 176 ? -2.202 -1.491 -9.853 1.00 55.06 176 PRO A C 1
ATOM 1352 O O . PRO A 1 176 ? -1.336 -0.614 -9.890 1.00 55.06 176 PRO A O 1
ATOM 1355 N N . PHE A 1 177 ? -3.046 -1.689 -10.861 1.00 58.38 177 PHE A N 1
ATOM 1356 C CA . PHE A 1 177 ? -3.167 -0.785 -12.012 1.00 58.38 177 PHE A CA 1
ATOM 1357 C C . PHE A 1 177 ? -2.088 -0.928 -13.111 1.00 58.38 177 PHE A C 1
ATOM 1359 O O . PHE A 1 177 ? -2.125 -0.182 -14.090 1.00 58.38 177 PHE A O 1
ATOM 1366 N N . ALA A 1 178 ? -1.165 -1.894 -13.015 1.00 61.56 178 ALA A N 1
ATOM 1367 C CA . ALA A 1 178 ? -0.184 -2.184 -14.073 1.00 61.56 178 ALA A CA 1
ATOM 1368 C C . ALA A 1 178 ? -0.828 -2.773 -15.344 1.00 61.56 178 ALA A C 1
ATOM 1370 O O . ALA A 1 178 ? -0.448 -2.453 -16.470 1.00 61.56 178 ALA A O 1
ATOM 1371 N N . ASP A 1 179 ? -1.817 -3.642 -15.151 1.00 68.69 179 ASP A N 1
ATOM 1372 C CA . ASP A 1 179 ? -2.514 -4.389 -16.195 1.00 68.69 179 ASP A CA 1
ATOM 1373 C C . ASP A 1 179 ? -3.948 -4.767 -15.774 1.00 68.69 179 ASP A C 1
ATOM 1375 O O . ASP A 1 179 ? -4.381 -4.533 -14.642 1.00 68.69 179 ASP A O 1
ATOM 1379 N N . ALA A 1 180 ? -4.708 -5.378 -16.685 1.00 76.31 180 ALA A N 1
ATOM 1380 C CA . ALA A 1 180 ? -6.093 -5.769 -16.422 1.00 76.31 180 ALA A CA 1
ATOM 1381 C C . ALA A 1 180 ? -6.244 -6.757 -15.245 1.00 76.31 180 ALA A C 1
ATOM 1383 O O . ALA A 1 180 ? -7.232 -6.677 -14.515 1.00 76.31 180 ALA A O 1
ATOM 1384 N N . ALA A 1 181 ? -5.276 -7.654 -15.030 1.00 74.38 181 ALA A N 1
ATOM 1385 C CA . ALA A 1 181 ? -5.325 -8.622 -13.936 1.00 74.38 181 ALA A CA 1
ATOM 1386 C C . ALA A 1 181 ? -5.095 -7.938 -12.580 1.00 74.38 181 ALA A C 1
ATOM 1388 O O . ALA A 1 181 ? -5.798 -8.222 -11.610 1.00 74.38 181 ALA A O 1
ATOM 1389 N N . SER A 1 182 ? -4.169 -6.979 -12.517 1.00 74.44 182 SER A N 1
ATOM 1390 C CA . SER A 1 182 ? -3.929 -6.157 -11.327 1.00 74.44 182 SER A CA 1
ATOM 1391 C C . SER A 1 182 ? -5.123 -5.248 -10.982 1.00 74.44 182 SER A C 1
ATOM 1393 O O . SER A 1 182 ? -5.436 -5.058 -9.807 1.00 74.44 182 SER A O 1
ATOM 1395 N N . VAL A 1 183 ? -5.853 -4.748 -11.989 1.00 82.50 183 VAL A N 1
ATOM 1396 C CA . VAL A 1 183 ? -7.110 -3.998 -11.802 1.00 82.50 183 VAL A CA 1
ATOM 1397 C C . VAL A 1 183 ? -8.202 -4.899 -11.223 1.00 82.50 183 VAL A C 1
ATOM 1399 O O . VAL A 1 183 ? -8.867 -4.533 -10.253 1.00 82.50 183 VAL A O 1
ATOM 1402 N N . GLU A 1 184 ? -8.371 -6.108 -11.765 1.00 84.06 184 GLU A N 1
ATOM 1403 C CA . GLU A 1 184 ? -9.330 -7.085 -11.235 1.00 84.06 184 GLU A CA 1
ATOM 1404 C C . GLU A 1 184 ? -9.006 -7.455 -9.778 1.00 84.06 184 GLU A C 1
ATOM 1406 O O . GLU A 1 184 ? -9.897 -7.529 -8.928 1.00 84.06 184 GLU A O 1
ATOM 1411 N N . LYS A 1 185 ? -7.719 -7.644 -9.473 1.00 82.62 185 LYS A N 1
ATOM 1412 C CA . LYS A 1 185 ? -7.209 -7.916 -8.126 1.00 82.62 185 LYS A CA 1
ATOM 1413 C C . LYS A 1 185 ? -7.541 -6.785 -7.148 1.00 82.62 185 LYS A C 1
ATOM 1415 O O . LYS A 1 185 ? -8.066 -7.067 -6.072 1.00 82.62 185 LYS A O 1
ATOM 1420 N N . TYR A 1 186 ? -7.347 -5.526 -7.546 1.00 86.75 186 TYR A N 1
ATOM 1421 C CA . TYR A 1 186 ? -7.748 -4.364 -6.747 1.00 86.75 186 TYR A CA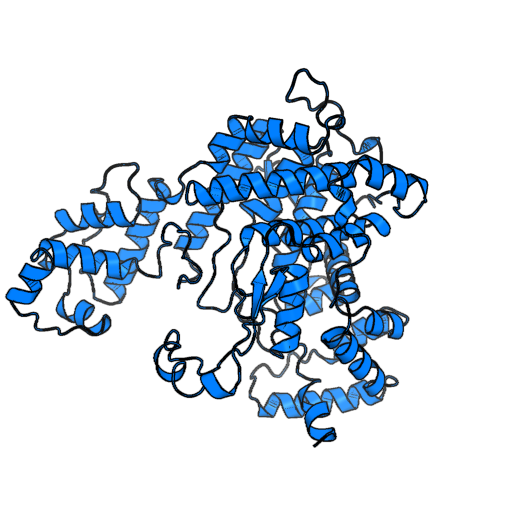 1
ATOM 1422 C C . TYR A 1 186 ? -9.258 -4.345 -6.464 1.00 86.75 186 TYR A C 1
ATOM 1424 O O . TYR A 1 186 ? -9.696 -4.089 -5.339 1.00 86.75 186 TYR A O 1
ATOM 1432 N N . PHE A 1 187 ? -10.095 -4.663 -7.455 1.00 91.00 187 PHE A N 1
ATOM 1433 C CA . PHE A 1 187 ? -11.542 -4.701 -7.239 1.00 91.00 187 PHE A CA 1
ATOM 1434 C C . PHE A 1 187 ? -11.990 -5.869 -6.346 1.00 91.00 187 PHE A C 1
ATOM 1436 O O . PHE A 1 187 ? -12.900 -5.705 -5.529 1.00 91.00 187 PHE A O 1
ATOM 1443 N N . LYS A 1 188 ? -11.317 -7.023 -6.408 1.00 90.06 188 LYS A N 1
ATOM 1444 C CA . LYS A 1 188 ? -11.527 -8.115 -5.441 1.00 90.06 188 LYS A CA 1
ATOM 1445 C C . LYS A 1 188 ? -11.159 -7.682 -4.020 1.00 90.06 188 LYS A C 1
ATOM 1447 O O . LYS A 1 188 ? -11.981 -7.832 -3.118 1.00 90.06 188 LYS A O 1
ATOM 1452 N N . MET A 1 189 ? -9.983 -7.080 -3.849 1.00 92.00 189 MET A N 1
ATOM 1453 C CA . MET A 1 189 ? -9.506 -6.551 -2.570 1.00 92.00 189 MET A CA 1
ATOM 1454 C C . MET A 1 189 ? -10.467 -5.506 -1.991 1.00 92.00 189 MET A C 1
ATOM 1456 O O . MET A 1 189 ? -10.933 -5.649 -0.862 1.00 92.00 189 MET A O 1
ATOM 1460 N N . SER A 1 190 ? -10.842 -4.494 -2.781 1.00 94.25 190 SER A N 1
ATOM 1461 C CA . SER A 1 190 ? -11.729 -3.413 -2.324 1.00 94.25 190 SER A CA 1
ATOM 1462 C C . SER A 1 190 ? -13.097 -3.916 -1.871 1.00 94.25 190 SER A C 1
ATOM 1464 O O . SER A 1 190 ? -13.671 -3.352 -0.943 1.00 94.25 190 SER A O 1
ATOM 1466 N N . ARG A 1 191 ? -13.617 -5.014 -2.439 1.00 94.31 191 ARG A N 1
ATOM 1467 C CA . ARG A 1 191 ? -14.846 -5.644 -1.936 1.00 94.31 191 ARG A CA 1
ATOM 1468 C C . ARG A 1 191 ? -14.681 -6.160 -0.506 1.00 94.31 191 ARG A C 1
ATOM 1470 O O . ARG A 1 191 ? -15.559 -5.918 0.324 1.00 94.31 191 ARG A O 1
ATOM 1477 N N . SER A 1 192 ? -13.584 -6.854 -0.207 1.00 92.38 192 SER A N 1
ATOM 1478 C CA . SER A 1 192 ? -13.311 -7.350 1.149 1.00 92.38 192 SER A CA 1
ATOM 1479 C C . SER A 1 192 ? -13.014 -6.205 2.119 1.00 92.38 192 SER A C 1
ATOM 1481 O O . SER A 1 192 ? -13.573 -6.179 3.218 1.00 92.38 192 SER A O 1
ATOM 1483 N N . VAL A 1 193 ? -12.255 -5.192 1.693 1.00 94.50 193 VAL A N 1
ATOM 1484 C CA . VAL A 1 193 ? -11.993 -3.996 2.509 1.00 94.50 193 VAL A CA 1
ATOM 1485 C C . VAL A 1 193 ? -13.283 -3.216 2.788 1.00 94.50 193 VAL A C 1
ATOM 1487 O O . VAL A 1 193 ? -13.535 -2.849 3.931 1.00 94.50 193 VAL A O 1
ATOM 1490 N N . LEU A 1 194 ? -14.181 -3.030 1.815 1.00 95.75 194 LEU A N 1
ATOM 1491 C CA . LEU A 1 194 ? -15.472 -2.363 2.042 1.00 95.75 194 LEU A CA 1
ATOM 1492 C C . LEU A 1 194 ? -16.370 -3.139 3.016 1.00 95.75 194 LEU A C 1
ATOM 1494 O O . LEU A 1 194 ? -17.070 -2.527 3.824 1.00 95.75 194 LEU A O 1
ATOM 1498 N N . LYS A 1 195 ? -16.317 -4.477 3.020 1.00 92.75 195 LYS A N 1
ATOM 1499 C CA . LYS A 1 195 ? -16.967 -5.295 4.061 1.00 92.75 195 LYS A CA 1
ATOM 1500 C C . LYS A 1 195 ? -16.369 -5.025 5.444 1.00 92.75 195 LYS A C 1
ATOM 1502 O O . LYS A 1 195 ? -17.120 -4.832 6.402 1.00 92.75 195 LYS A O 1
ATOM 1507 N N . ALA A 1 196 ? -15.044 -4.931 5.543 1.00 93.62 196 ALA A N 1
ATOM 1508 C CA . ALA A 1 196 ? -14.359 -4.557 6.778 1.00 93.62 196 ALA A CA 1
ATOM 1509 C C . ALA A 1 196 ? -14.729 -3.128 7.235 1.00 93.62 196 ALA A C 1
ATOM 1511 O O . ALA A 1 196 ? -15.019 -2.915 8.414 1.00 93.62 196 ALA A O 1
ATOM 1512 N N . MET A 1 197 ? -14.861 -2.168 6.313 1.00 95.06 197 MET A N 1
ATOM 1513 C CA . MET A 1 197 ? -15.317 -0.803 6.617 1.00 95.06 197 MET A CA 1
ATOM 1514 C C . MET A 1 197 ? -16.747 -0.769 7.165 1.00 95.06 197 MET A C 1
ATOM 1516 O O . MET A 1 197 ? -17.040 -0.007 8.088 1.00 95.06 197 MET A O 1
ATOM 1520 N N . VAL A 1 198 ? -17.645 -1.624 6.660 1.00 93.19 198 VAL A N 1
ATOM 1521 C CA . VAL A 1 198 ? -18.994 -1.780 7.232 1.00 93.19 198 VAL A CA 1
ATOM 1522 C C . VAL A 1 198 ? -18.937 -2.336 8.657 1.00 93.19 198 VAL A C 1
ATOM 1524 O O . VAL A 1 198 ? -19.734 -1.924 9.506 1.00 93.19 198 VAL A O 1
ATOM 1527 N N . ALA A 1 199 ? -17.996 -3.234 8.956 1.00 91.94 199 ALA A N 1
ATOM 1528 C CA . ALA A 1 199 ? -17.802 -3.725 10.316 1.00 91.94 199 ALA A CA 1
ATOM 1529 C C . ALA A 1 199 ? -17.289 -2.620 11.253 1.00 91.94 199 ALA A C 1
ATOM 1531 O O . ALA A 1 199 ? -17.880 -2.415 12.314 1.00 91.94 199 ALA A O 1
ATOM 1532 N N . ILE A 1 200 ? -16.282 -1.846 10.827 1.00 93.88 200 ILE A N 1
ATOM 1533 C CA . ILE A 1 200 ? -15.771 -0.693 11.585 1.00 93.88 200 ILE A CA 1
ATOM 1534 C C . ILE A 1 200 ? -16.895 0.304 11.863 1.00 93.88 200 ILE A C 1
ATOM 1536 O O . ILE A 1 200 ? -17.150 0.639 13.019 1.00 93.88 200 ILE A O 1
ATOM 1540 N N . ARG A 1 201 ? -17.614 0.753 10.826 1.00 92.62 201 ARG A N 1
ATOM 1541 C CA . ARG A 1 201 ? -18.639 1.795 10.983 1.00 92.62 201 ARG A CA 1
ATOM 1542 C C . ARG A 1 201 ? -19.794 1.362 11.890 1.00 92.62 201 ARG A C 1
ATOM 1544 O O . ARG A 1 201 ? -20.396 2.201 12.544 1.00 92.62 201 ARG A O 1
ATOM 1551 N N . SER A 1 202 ? -20.080 0.061 11.967 1.00 90.50 202 SER A N 1
ATOM 1552 C CA . SER A 1 202 ? -21.116 -0.480 12.860 1.00 90.50 202 SER A CA 1
ATOM 1553 C C . SER A 1 202 ? -20.756 -0.350 14.345 1.00 90.50 202 SER A C 1
ATOM 1555 O O . SER A 1 202 ? -21.638 -0.469 15.193 1.00 90.50 202 SER A O 1
ATOM 1557 N N . LEU A 1 203 ? -19.478 -0.121 14.661 1.00 91.38 203 LEU A N 1
ATOM 1558 C CA . LEU A 1 203 ? -18.965 0.072 16.018 1.00 91.38 203 LEU A CA 1
ATOM 1559 C C . LEU A 1 203 ? -18.553 1.524 16.301 1.00 91.38 203 LEU A C 1
ATOM 1561 O O . LEU A 1 203 ? -18.156 1.829 17.427 1.00 91.38 203 LEU A O 1
ATOM 1565 N N . LEU A 1 204 ? -18.621 2.413 15.305 1.00 93.31 204 LEU A N 1
ATOM 1566 C CA . LEU A 1 204 ? -18.294 3.827 15.471 1.00 93.31 204 LEU A CA 1
ATOM 1567 C C . LEU A 1 204 ? -19.434 4.596 16.163 1.00 93.31 204 LEU A C 1
ATOM 1569 O O . LEU A 1 204 ? -20.611 4.260 15.997 1.00 93.31 204 LEU A O 1
ATOM 1573 N N . PRO A 1 205 ? -19.110 5.681 16.886 1.00 91.62 205 PRO A N 1
ATOM 1574 C CA . PRO A 1 205 ? -20.100 6.651 17.337 1.00 91.62 205 PRO A CA 1
ATOM 1575 C C . PRO A 1 205 ? -20.893 7.259 16.168 1.00 91.62 205 PRO A C 1
ATOM 1577 O O . PRO A 1 205 ? -20.345 7.513 15.094 1.00 91.62 205 PRO A O 1
ATOM 1580 N N . ALA A 1 206 ? -22.184 7.534 16.378 1.00 91.75 206 ALA A N 1
ATOM 1581 C CA . ALA A 1 206 ? -23.083 8.020 15.324 1.00 91.75 206 ALA A CA 1
ATOM 1582 C C . ALA A 1 206 ? -22.640 9.359 14.704 1.00 91.75 206 ALA A C 1
ATOM 1584 O O . ALA A 1 206 ? -22.862 9.599 13.519 1.00 91.75 206 ALA A O 1
ATOM 1585 N N . ASP A 1 207 ? -21.981 10.224 15.477 1.00 93.38 207 ASP A N 1
ATOM 1586 C CA . ASP A 1 207 ? -21.435 11.503 15.019 1.00 93.38 207 ASP A CA 1
ATOM 1587 C C . ASP A 1 207 ? -20.215 11.349 14.096 1.00 93.38 207 ASP A C 1
ATOM 1589 O O . ASP A 1 207 ? -19.854 12.310 13.417 1.00 93.38 207 ASP A O 1
ATOM 1593 N N . GLN A 1 208 ? -19.629 10.151 14.012 1.00 95.19 208 GLN A N 1
ATOM 1594 C CA . GLN A 1 208 ? -18.520 9.809 13.114 1.00 95.19 208 GLN A CA 1
ATOM 1595 C C . GLN A 1 208 ? -18.978 9.143 11.803 1.00 95.19 208 GLN A C 1
ATOM 1597 O O . GLN A 1 208 ? -18.151 8.843 10.937 1.00 95.19 208 GLN A O 1
ATOM 1602 N N . ILE A 1 209 ? -20.290 8.955 11.629 1.00 96.44 209 ILE A N 1
ATOM 1603 C CA . ILE A 1 209 ? -20.901 8.401 10.418 1.00 96.44 209 ILE A CA 1
ATOM 1604 C C . ILE A 1 209 ? -21.372 9.525 9.493 1.00 96.44 209 ILE A C 1
ATOM 1606 O O . ILE A 1 209 ? -22.034 10.475 9.914 1.00 96.44 209 ILE A O 1
ATOM 1610 N N . ASP A 1 210 ? -21.020 9.411 8.219 1.00 95.88 210 ASP A N 1
ATOM 1611 C CA . ASP A 1 210 ? -21.424 10.303 7.139 1.00 95.88 210 ASP A CA 1
ATOM 1612 C C . ASP A 1 210 ? -22.719 9.785 6.497 1.00 95.88 210 ASP A C 1
ATOM 1614 O O . ASP A 1 210 ? -22.710 8.906 5.635 1.00 95.88 210 ASP A O 1
ATOM 1618 N N . ASN A 1 211 ? -23.849 10.317 6.965 1.00 94.50 211 ASN A N 1
ATOM 1619 C CA . ASN A 1 211 ? -25.178 9.983 6.448 1.00 94.50 211 ASN A CA 1
ATOM 1620 C C . ASN A 1 211 ? -25.617 10.892 5.289 1.00 94.50 211 ASN A C 1
ATOM 1622 O O . ASN A 1 211 ? -26.759 10.791 4.847 1.00 94.50 211 ASN A O 1
ATOM 1626 N N . GLU A 1 212 ? -24.748 11.788 4.817 1.00 93.50 212 GLU A N 1
ATOM 1627 C CA . GLU A 1 212 ? -25.049 12.715 3.719 1.00 93.50 212 GLU A CA 1
ATOM 1628 C C . GLU A 1 212 ? -24.466 12.216 2.394 1.00 93.50 212 GLU A C 1
ATOM 1630 O O . GLU A 1 212 ? -25.050 12.440 1.334 1.00 93.50 212 GLU A O 1
ATOM 1635 N N . LEU A 1 213 ? -23.346 11.492 2.447 1.00 93.69 213 LEU A N 1
ATOM 1636 C CA . LEU A 1 213 ? -22.717 10.912 1.268 1.00 93.69 213 LEU A CA 1
ATOM 1637 C C . LEU A 1 213 ? -23.594 9.820 0.636 1.00 93.69 213 LEU A C 1
ATOM 1639 O O . LEU A 1 213 ? -23.778 8.744 1.210 1.00 93.69 213 LEU A O 1
ATOM 1643 N N . ALA A 1 214 ? -24.081 10.071 -0.579 1.00 94.31 214 ALA A N 1
ATOM 1644 C CA . ALA A 1 214 ? -24.878 9.130 -1.358 1.00 94.31 214 ALA A CA 1
ATOM 1645 C C . ALA A 1 214 ? -24.424 9.124 -2.824 1.00 94.31 214 ALA A C 1
ATOM 1647 O O . ALA A 1 214 ? -24.579 10.115 -3.535 1.00 94.31 214 ALA A O 1
ATOM 1648 N N . PHE A 1 215 ? -23.888 7.993 -3.286 1.00 91.06 215 PHE A N 1
ATOM 1649 C CA . PHE A 1 215 ? -23.529 7.775 -4.696 1.00 91.06 215 PHE A CA 1
ATOM 1650 C C . PHE A 1 215 ? -24.577 6.951 -5.463 1.00 91.06 215 PHE A C 1
ATOM 1652 O O . PHE A 1 215 ? -24.360 6.611 -6.622 1.00 91.06 215 PHE A O 1
ATOM 1659 N N . SER A 1 216 ? -25.705 6.613 -4.828 1.00 88.38 216 SER A N 1
ATOM 1660 C CA . SER A 1 216 ? -26.808 5.868 -5.445 1.00 88.38 216 SER A CA 1
ATOM 1661 C C . SER A 1 216 ? -28.169 6.327 -4.923 1.00 88.38 216 SER A C 1
ATOM 1663 O O . SER A 1 216 ? -28.268 6.851 -3.814 1.00 88.38 216 SER A O 1
ATOM 1665 N N . ASP A 1 217 ? -29.230 6.019 -5.670 1.00 87.88 217 ASP A N 1
ATOM 1666 C CA . ASP A 1 217 ? -30.619 6.281 -5.263 1.00 87.88 217 ASP A CA 1
ATOM 1667 C C . ASP A 1 217 ? -31.101 5.381 -4.105 1.00 87.88 217 ASP A C 1
ATOM 1669 O O . ASP A 1 217 ? -32.197 5.573 -3.582 1.00 87.88 217 ASP A O 1
ATOM 1673 N N . GLN A 1 218 ? -30.300 4.395 -3.676 1.00 86.19 218 GLN A N 1
ATOM 1674 C CA . GLN A 1 218 ? -30.632 3.493 -2.561 1.00 86.19 218 GLN A CA 1
ATOM 1675 C C . GLN A 1 218 ? -30.476 4.155 -1.179 1.00 86.19 218 GLN A C 1
ATOM 1677 O O . GLN A 1 218 ? -30.775 3.528 -0.163 1.00 86.19 218 GLN A O 1
ATOM 1682 N N . GLY A 1 219 ? -30.036 5.415 -1.139 1.00 90.62 219 GLY A N 1
ATOM 1683 C CA . GLY A 1 219 ? -29.832 6.197 0.077 1.00 90.62 219 GLY A CA 1
ATOM 1684 C C . GLY A 1 219 ? -28.353 6.411 0.410 1.00 90.62 219 GLY A C 1
ATOM 1685 O O . GLY A 1 219 ? -27.478 6.117 -0.410 1.00 90.62 219 GLY A O 1
ATOM 1686 N N . PRO A 1 220 ? -28.056 6.937 1.613 1.00 94.94 220 PRO A N 1
ATOM 1687 C CA . PRO A 1 220 ? -26.689 7.206 2.034 1.00 94.94 220 PRO A CA 1
ATOM 1688 C C . PRO A 1 220 ? -25.836 5.943 2.029 1.00 94.94 220 PRO A C 1
ATOM 1690 O O . PRO A 1 220 ? -26.266 4.885 2.501 1.00 94.94 220 PRO A O 1
ATOM 1693 N N . ASN A 1 221 ? -24.590 6.068 1.586 1.00 96.00 221 ASN A N 1
ATOM 1694 C CA . ASN A 1 221 ? -23.630 4.971 1.542 1.00 96.00 221 ASN A CA 1
ATOM 1695 C C . ASN A 1 221 ? -23.459 4.286 2.913 1.00 96.00 221 ASN A C 1
ATOM 1697 O O . ASN A 1 221 ? -23.316 3.062 2.987 1.00 96.00 221 ASN A O 1
ATOM 1701 N N . ALA A 1 222 ? -23.567 5.047 4.011 1.00 95.19 222 ALA A N 1
ATOM 1702 C CA . ALA A 1 222 ? -23.546 4.547 5.389 1.00 95.19 222 ALA A CA 1
ATOM 1703 C C . ALA A 1 222 ? -24.626 3.487 5.707 1.00 95.19 222 ALA A C 1
ATOM 1705 O O . ALA A 1 222 ? -24.515 2.773 6.705 1.00 95.19 222 ALA A O 1
ATOM 1706 N N . THR A 1 223 ? -25.656 3.348 4.868 1.00 93.50 223 THR A N 1
ATOM 1707 C CA . THR A 1 223 ? -26.751 2.378 5.045 1.00 93.50 223 THR A CA 1
ATOM 1708 C C . THR A 1 223 ? -26.573 1.095 4.226 1.00 93.50 223 THR A C 1
ATOM 1710 O O . THR A 1 223 ? -27.197 0.078 4.530 1.00 93.50 223 THR A O 1
ATOM 1713 N N . LEU A 1 224 ? -25.691 1.105 3.223 1.00 93.38 224 LEU A N 1
ATOM 1714 C CA . LEU A 1 224 ? -25.524 0.017 2.254 1.00 93.38 224 LEU A CA 1
ATOM 1715 C C . LEU A 1 224 ? -24.643 -1.112 2.797 1.00 93.38 224 LEU A C 1
ATOM 1717 O O . LEU A 1 224 ? -23.651 -0.851 3.469 1.00 93.38 224 LEU A O 1
ATOM 1721 N N . SER A 1 225 ? -24.954 -2.374 2.502 1.00 91.94 225 SER A N 1
ATOM 1722 C CA . SER A 1 225 ? -24.071 -3.497 2.865 1.00 91.94 225 SER A CA 1
ATOM 1723 C C . SER A 1 225 ? -22.713 -3.428 2.149 1.00 91.94 225 SER A C 1
ATOM 1725 O O . SER A 1 225 ? -22.563 -2.719 1.158 1.00 91.94 225 SER A O 1
ATOM 1727 N N . GLY A 1 226 ? -21.722 -4.192 2.623 1.00 90.94 226 GLY A N 1
ATOM 1728 C CA . GLY A 1 226 ? -20.387 -4.204 2.013 1.00 90.94 226 GLY A CA 1
ATOM 1729 C C . GLY A 1 226 ? -20.401 -4.635 0.542 1.00 90.94 226 GLY A C 1
ATOM 1730 O O . GLY A 1 226 ? -19.691 -4.047 -0.263 1.00 90.94 226 GLY A O 1
ATOM 1731 N N . ASP A 1 227 ? -21.258 -5.593 0.168 1.00 92.69 227 ASP A N 1
ATOM 1732 C CA . ASP A 1 227 ? -21.412 -6.001 -1.236 1.00 92.69 227 ASP A CA 1
ATOM 1733 C C . ASP A 1 227 ? -22.069 -4.912 -2.091 1.00 92.69 227 ASP A C 1
ATOM 1735 O O . ASP A 1 227 ? -21.576 -4.626 -3.176 1.00 92.69 227 ASP A O 1
ATOM 1739 N N . GLN A 1 228 ? -23.110 -4.240 -1.583 1.00 94.69 228 GLN A N 1
ATOM 1740 C CA . GLN A 1 228 ? -23.730 -3.108 -2.286 1.00 94.69 228 GLN A CA 1
ATOM 1741 C C . GLN A 1 228 ? -22.753 -1.941 -2.465 1.00 94.69 228 GLN A C 1
ATOM 1743 O O . GLN A 1 228 ? -22.716 -1.325 -3.527 1.00 94.69 228 GLN A O 1
ATOM 1748 N N . LEU A 1 229 ? -21.954 -1.636 -1.436 1.00 95.69 229 LEU A N 1
ATOM 1749 C CA . LEU A 1 229 ? -20.904 -0.624 -1.524 1.00 95.69 229 LEU A CA 1
ATOM 1750 C C . LEU A 1 229 ? -19.847 -1.004 -2.550 1.00 95.69 229 LEU A C 1
ATOM 1752 O O . LEU A 1 229 ? -19.432 -0.140 -3.309 1.00 95.69 229 LEU A O 1
ATOM 1756 N N . ALA A 1 230 ? -19.422 -2.267 -2.580 1.00 95.56 230 ALA A N 1
ATOM 1757 C CA . ALA A 1 230 ? -18.438 -2.741 -3.543 1.00 95.56 230 ALA A CA 1
ATOM 1758 C C . ALA A 1 230 ? -18.957 -2.635 -4.977 1.00 95.56 230 ALA A C 1
ATOM 1760 O O . ALA A 1 230 ? -18.268 -2.073 -5.820 1.00 95.56 230 ALA A O 1
ATOM 1761 N N . ASP A 1 231 ? -20.188 -3.079 -5.239 1.00 96.12 231 ASP A N 1
ATOM 1762 C CA . ASP A 1 231 ? -20.809 -2.956 -6.562 1.00 96.12 231 ASP A CA 1
ATOM 1763 C C . ASP A 1 231 ? -20.886 -1.483 -7.001 1.00 96.12 231 ASP A C 1
ATOM 1765 O O . ASP A 1 231 ? -20.561 -1.149 -8.140 1.00 96.12 231 ASP A O 1
ATOM 1769 N N . LEU A 1 232 ? -21.246 -0.584 -6.077 1.00 97.00 232 LEU A N 1
ATOM 1770 C CA . LEU A 1 232 ? -21.310 0.852 -6.339 1.00 97.00 232 LEU A CA 1
ATOM 1771 C C . LEU A 1 232 ? -19.923 1.485 -6.540 1.00 97.00 232 LEU A C 1
ATOM 1773 O O . LEU A 1 232 ? -19.768 2.359 -7.390 1.00 97.00 232 LEU A O 1
ATOM 1777 N N . TYR A 1 233 ? -18.920 1.051 -5.775 1.00 96.25 233 TYR A N 1
ATOM 1778 C CA . TYR A 1 233 ? -17.530 1.501 -5.883 1.00 96.25 233 TYR A CA 1
ATOM 1779 C C . TYR A 1 233 ? -16.931 1.074 -7.228 1.00 96.25 233 TYR A C 1
ATOM 1781 O O . TYR A 1 233 ? -16.315 1.883 -7.915 1.00 96.25 233 TYR A O 1
ATOM 1789 N N . HIS A 1 234 ? -17.175 -0.173 -7.646 1.00 94.56 234 HIS A N 1
ATOM 1790 C CA . HIS A 1 234 ? -16.704 -0.737 -8.919 1.00 94.56 234 HIS A CA 1
ATOM 1791 C C . HIS A 1 234 ? -17.373 -0.071 -10.125 1.00 94.56 234 HIS A C 1
ATOM 1793 O O . HIS A 1 234 ? -16.721 0.152 -11.141 1.00 94.56 234 HIS A O 1
ATOM 1799 N N . ALA A 1 235 ? -18.658 0.275 -10.009 1.00 95.25 235 ALA A N 1
ATOM 1800 C CA . ALA A 1 235 ? -19.412 0.955 -11.062 1.00 95.25 235 ALA A CA 1
ATOM 1801 C C . ALA A 1 235 ? -19.151 2.471 -11.137 1.00 95.25 235 ALA A C 1
ATOM 1803 O O . ALA A 1 235 ? -19.592 3.126 -12.084 1.00 95.25 235 ALA A O 1
ATOM 1804 N N . ASN A 1 236 ? -18.471 3.061 -10.150 1.00 96.25 236 ASN A N 1
ATOM 1805 C CA . ASN A 1 236 ? -18.199 4.491 -10.141 1.00 96.25 236 ASN A CA 1
ATOM 1806 C C . ASN A 1 236 ? -17.116 4.844 -11.172 1.00 96.25 236 ASN A C 1
ATOM 1808 O O . ASN A 1 236 ? -15.969 4.415 -11.057 1.00 96.25 236 ASN A O 1
ATOM 1812 N N . GLN A 1 237 ? -17.469 5.683 -12.149 1.00 95.38 237 GLN A N 1
ATOM 1813 C CA . GLN A 1 237 ? -16.577 6.028 -13.259 1.00 95.38 237 GLN A CA 1
ATOM 1814 C C . GLN A 1 237 ? -15.272 6.697 -12.804 1.00 95.38 237 GLN A C 1
ATOM 1816 O O . GLN A 1 237 ? -14.215 6.379 -13.334 1.00 95.38 237 GLN A O 1
ATOM 1821 N N . ILE A 1 238 ? -15.319 7.583 -11.800 1.00 95.75 238 ILE A N 1
ATOM 1822 C CA . ILE A 1 238 ? -14.122 8.282 -11.298 1.00 95.75 238 ILE A CA 1
ATOM 1823 C C . ILE A 1 238 ? -13.140 7.272 -10.693 1.00 95.75 238 ILE A C 1
ATOM 1825 O O . ILE A 1 238 ? -11.936 7.360 -10.934 1.00 95.75 238 ILE A O 1
ATOM 1829 N N . ILE A 1 239 ? -13.652 6.301 -9.936 1.00 94.69 239 ILE A N 1
ATOM 1830 C CA . ILE A 1 239 ? -12.849 5.222 -9.352 1.00 94.69 239 ILE A CA 1
ATOM 1831 C C . ILE A 1 239 ? -12.298 4.326 -10.458 1.00 94.69 239 ILE A C 1
ATOM 1833 O O . ILE A 1 239 ? -11.091 4.102 -10.516 1.00 94.69 239 ILE A O 1
ATOM 1837 N N . HIS A 1 240 ? -13.156 3.857 -11.365 1.00 91.50 240 HIS A N 1
ATOM 1838 C CA . HIS A 1 240 ? -12.753 2.969 -12.449 1.00 91.50 240 HIS A CA 1
ATOM 1839 C C . HIS A 1 240 ? -11.681 3.602 -13.344 1.00 91.50 240 HIS A C 1
ATOM 1841 O O . HIS A 1 240 ? -10.670 2.962 -13.627 1.00 91.50 240 HIS A O 1
ATOM 1847 N N . ASP A 1 241 ? -11.842 4.863 -13.743 1.00 91.94 241 ASP A N 1
ATOM 1848 C CA . ASP A 1 241 ? -10.856 5.589 -14.554 1.00 91.94 241 ASP A CA 1
ATOM 1849 C C . ASP A 1 241 ? -9.537 5.809 -13.810 1.00 91.94 241 ASP A C 1
ATOM 1851 O O . ASP A 1 241 ? -8.472 5.794 -14.424 1.00 91.94 241 ASP A O 1
ATOM 1855 N N . THR A 1 242 ? -9.588 5.990 -12.487 1.00 91.38 242 THR A N 1
ATOM 1856 C CA . THR A 1 242 ? -8.385 6.131 -11.656 1.00 91.38 242 THR A CA 1
ATOM 1857 C C . THR A 1 242 ? -7.624 4.808 -11.595 1.00 91.38 242 THR A C 1
ATOM 1859 O O . THR A 1 242 ? -6.442 4.770 -11.927 1.00 91.38 242 THR A O 1
ATOM 1862 N N . VAL A 1 243 ? -8.310 3.725 -11.230 1.00 87.25 243 VAL A N 1
ATOM 1863 C CA . VAL A 1 243 ? -7.761 2.369 -11.061 1.00 87.25 243 VAL A CA 1
ATOM 1864 C C . VAL A 1 243 ? -7.291 1.773 -12.393 1.00 87.25 243 VAL A C 1
ATOM 1866 O O . VAL A 1 243 ? -6.298 1.066 -12.440 1.00 87.25 243 VAL A O 1
ATOM 1869 N N . SER A 1 244 ? -7.976 2.037 -13.505 1.00 87.50 244 SER A N 1
ATOM 1870 C CA . SER A 1 244 ? -7.612 1.474 -14.820 1.00 87.50 244 SER A CA 1
ATOM 1871 C C . SER A 1 244 ? -6.582 2.306 -15.594 1.00 87.50 244 SER A C 1
ATOM 1873 O O . SER A 1 244 ? -6.266 2.001 -16.750 1.00 87.50 244 SER A O 1
ATOM 1875 N N . ARG A 1 245 ? -6.045 3.367 -14.982 1.00 87.62 245 ARG A N 1
ATOM 1876 C CA . ARG A 1 245 ? -5.111 4.279 -15.637 1.00 87.62 245 ARG A CA 1
ATOM 1877 C C . ARG A 1 245 ? -3.756 3.615 -15.877 1.00 87.62 245 ARG A C 1
ATOM 1879 O O . ARG A 1 245 ? -3.041 3.272 -14.944 1.00 87.62 245 ARG A O 1
ATOM 1886 N N . LYS A 1 246 ? -3.362 3.530 -17.148 1.00 86.44 246 LYS A N 1
ATOM 1887 C CA . LYS A 1 246 ? -2.083 2.952 -17.584 1.00 86.44 246 LYS A CA 1
ATOM 1888 C C . LYS A 1 246 ? -0.903 3.895 -17.341 1.00 86.44 246 LYS A C 1
ATOM 1890 O O . LYS A 1 246 ? -0.427 4.554 -18.265 1.00 86.44 246 LYS A O 1
ATOM 1895 N N . ILE A 1 247 ? -0.432 3.962 -16.100 1.00 84.94 247 ILE A N 1
ATOM 1896 C CA . ILE A 1 247 ? 0.649 4.875 -15.687 1.00 84.94 247 ILE A CA 1
ATOM 1897 C C . ILE A 1 247 ? 1.948 4.621 -16.466 1.00 84.94 247 ILE A C 1
ATOM 1899 O O . ILE A 1 247 ? 2.628 5.575 -16.842 1.00 84.94 247 ILE A O 1
ATOM 1903 N N . PHE A 1 248 ? 2.242 3.365 -16.813 1.00 85.31 248 PHE A N 1
ATOM 1904 C CA . PHE A 1 248 ? 3.427 2.998 -17.600 1.00 85.31 248 PHE A CA 1
ATOM 1905 C C . PHE A 1 248 ? 3.411 3.488 -19.052 1.00 85.31 248 PHE A C 1
ATOM 1907 O O . PHE A 1 248 ? 4.463 3.555 -19.684 1.00 85.31 248 PHE A O 1
ATOM 1914 N N . ASN A 1 249 ? 2.243 3.875 -19.563 1.00 89.62 249 ASN A N 1
ATOM 1915 C CA . ASN A 1 249 ? 2.062 4.416 -20.909 1.00 89.62 249 ASN A CA 1
ATOM 1916 C C . ASN A 1 249 ? 1.978 5.952 -20.898 1.00 89.62 249 ASN A C 1
ATOM 1918 O O . ASN A 1 249 ? 1.777 6.577 -21.945 1.00 89.62 249 ASN A O 1
ATOM 1922 N N . GLU A 1 250 ? 2.077 6.590 -19.726 1.00 89.81 250 GLU A N 1
ATOM 1923 C CA . GLU A 1 250 ? 2.024 8.043 -19.648 1.00 89.81 250 GLU A CA 1
ATOM 1924 C C . GLU A 1 250 ? 3.296 8.671 -20.210 1.00 89.81 250 GLU A C 1
ATOM 1926 O O . GLU A 1 250 ? 4.389 8.338 -19.748 1.00 89.81 250 GLU A O 1
ATOM 1931 N N . PRO A 1 251 ? 3.185 9.676 -21.102 1.00 92.69 251 PRO A N 1
ATOM 1932 C CA . PRO A 1 251 ? 4.358 10.348 -21.654 1.00 92.69 251 PRO A CA 1
ATOM 1933 C C . PRO A 1 251 ? 5.301 10.890 -20.576 1.00 92.69 251 PRO A C 1
ATOM 1935 O O . PRO A 1 251 ? 6.513 10.828 -20.723 1.00 92.69 251 PRO A O 1
ATOM 1938 N N . THR A 1 252 ? 4.764 11.369 -19.446 1.00 93.31 252 THR A N 1
ATOM 1939 C CA . THR A 1 252 ? 5.597 11.892 -18.350 1.00 93.31 252 THR A CA 1
ATOM 1940 C C . THR A 1 252 ? 6.388 10.814 -17.606 1.00 93.31 252 THR A C 1
ATOM 1942 O O . THR A 1 252 ? 7.422 11.129 -17.016 1.00 93.31 252 THR A O 1
ATOM 1945 N N . PHE A 1 253 ? 5.911 9.566 -17.613 1.00 91.94 253 PHE A N 1
ATOM 1946 C CA . PHE A 1 253 ? 6.634 8.416 -17.080 1.00 91.94 253 PHE A CA 1
ATOM 1947 C C . PHE A 1 253 ? 7.664 7.923 -18.097 1.00 91.94 253 PHE A C 1
ATOM 1949 O O . PHE A 1 253 ? 8.846 7.840 -17.778 1.00 91.94 253 PHE A O 1
ATOM 1956 N N . VAL A 1 254 ? 7.239 7.686 -19.341 1.00 93.44 254 VAL A N 1
ATOM 1957 C CA . VAL A 1 254 ? 8.105 7.181 -20.418 1.00 93.44 254 VAL A CA 1
ATOM 1958 C C . VAL A 1 254 ? 9.274 8.131 -20.685 1.00 93.44 254 VAL A C 1
ATOM 1960 O O . VAL A 1 254 ? 10.419 7.684 -20.727 1.00 93.44 254 VAL A O 1
ATOM 1963 N N . ASP A 1 255 ? 9.024 9.443 -20.764 1.00 94.62 255 ASP A N 1
ATOM 1964 C CA . ASP A 1 255 ? 10.077 10.456 -20.925 1.00 94.62 255 ASP A CA 1
ATOM 1965 C C . ASP A 1 255 ? 11.112 10.389 -19.792 1.00 94.62 255 ASP A C 1
ATOM 1967 O O . ASP A 1 255 ? 12.315 10.493 -20.038 1.00 94.62 255 ASP A O 1
ATOM 1971 N N . PHE A 1 256 ? 10.652 10.208 -18.549 1.00 94.88 256 PHE A N 1
ATOM 1972 C CA . PHE A 1 256 ? 11.528 10.102 -17.384 1.00 94.88 256 PHE A CA 1
ATOM 1973 C C . PHE A 1 256 ? 12.384 8.833 -17.445 1.00 94.88 256 PHE A C 1
ATOM 1975 O O . PHE A 1 256 ? 13.600 8.905 -17.273 1.00 94.88 256 PHE A O 1
ATOM 1982 N N . VAL A 1 257 ? 11.764 7.688 -17.742 1.00 92.62 257 VAL A N 1
ATOM 1983 C CA . VAL A 1 257 ? 12.447 6.395 -17.856 1.00 92.62 257 VAL A CA 1
ATOM 1984 C C . VAL A 1 257 ? 13.505 6.427 -18.955 1.00 92.62 257 VAL A C 1
ATOM 1986 O O . VAL A 1 257 ? 14.650 6.050 -18.715 1.00 92.62 257 VAL A O 1
ATOM 1989 N N . MET A 1 258 ? 13.155 6.914 -20.149 1.00 94.19 258 MET A N 1
ATOM 1990 C CA . MET A 1 258 ? 14.095 7.008 -21.268 1.00 94.19 258 MET A CA 1
ATOM 1991 C C . MET A 1 258 ? 15.279 7.922 -20.933 1.00 94.19 258 MET A C 1
ATOM 1993 O O . MET A 1 258 ? 16.424 7.581 -21.233 1.00 94.19 258 MET A O 1
ATOM 1997 N N . ALA A 1 259 ? 15.031 9.055 -20.270 1.00 93.75 259 ALA A N 1
ATOM 1998 C CA . ALA A 1 259 ? 16.093 9.958 -19.837 1.00 93.75 259 ALA A CA 1
ATOM 1999 C C . ALA A 1 259 ? 17.018 9.319 -18.785 1.00 93.75 259 ALA A C 1
ATOM 2001 O O . ALA A 1 259 ? 18.241 9.406 -18.917 1.00 9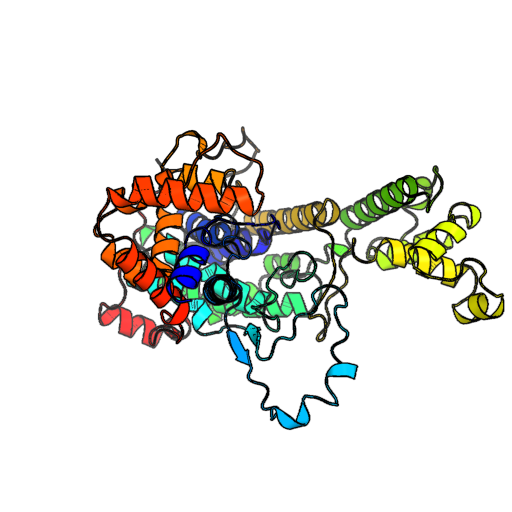3.75 259 ALA A O 1
ATOM 2002 N N . ASP A 1 260 ? 16.462 8.661 -17.764 1.00 92.69 260 ASP A N 1
ATOM 2003 C CA . ASP A 1 260 ? 17.248 8.041 -16.692 1.00 92.69 260 ASP A CA 1
ATOM 2004 C C . ASP A 1 260 ? 18.081 6.857 -17.211 1.00 92.69 260 ASP A C 1
ATOM 2006 O O . ASP A 1 260 ? 19.297 6.810 -17.006 1.00 92.69 260 ASP A O 1
ATOM 2010 N N . VAL A 1 261 ? 17.465 5.949 -17.975 1.00 91.19 261 VAL A N 1
ATOM 2011 C CA . VAL A 1 261 ? 18.130 4.753 -18.517 1.00 91.19 261 VAL A CA 1
ATOM 2012 C C . VAL A 1 261 ? 19.269 5.127 -19.463 1.00 91.19 261 VAL A C 1
ATOM 2014 O O . VAL A 1 261 ? 20.376 4.604 -19.324 1.00 91.19 261 VAL A O 1
ATOM 2017 N N . PHE A 1 262 ? 19.061 6.068 -20.391 1.00 91.94 262 PHE A N 1
ATOM 2018 C CA . PHE A 1 262 ? 20.136 6.484 -21.295 1.00 91.94 262 PHE A CA 1
ATOM 2019 C C . PHE A 1 262 ? 21.226 7.295 -20.579 1.00 91.94 262 PHE A C 1
ATOM 2021 O O . PHE A 1 262 ? 22.406 7.144 -20.901 1.00 91.94 262 PHE A O 1
ATOM 2028 N N . SER A 1 263 ? 20.883 8.082 -19.554 1.00 91.94 263 SER A N 1
ATOM 2029 C CA . SER A 1 263 ? 21.871 8.755 -18.699 1.00 91.94 263 SER A CA 1
ATOM 2030 C C . SER A 1 263 ? 22.772 7.748 -17.975 1.00 91.94 263 SER A C 1
ATOM 2032 O O . SER A 1 263 ? 24.000 7.891 -17.980 1.00 91.94 263 SER A O 1
ATOM 2034 N N . ARG A 1 264 ? 22.194 6.674 -17.418 1.00 89.69 264 ARG A N 1
ATOM 2035 C CA . ARG A 1 264 ? 22.953 5.546 -16.849 1.00 89.69 264 ARG A CA 1
ATOM 2036 C C . ARG A 1 264 ? 23.815 4.869 -17.913 1.00 89.69 264 ARG A C 1
ATOM 2038 O O . ARG A 1 264 ? 25.002 4.654 -17.675 1.00 89.69 264 ARG A O 1
ATOM 2045 N N . ALA A 1 265 ? 23.254 4.610 -19.094 1.00 88.50 265 ALA A N 1
ATOM 2046 C CA . ALA A 1 265 ? 23.950 3.971 -20.207 1.00 88.50 265 ALA A CA 1
ATOM 2047 C C . ALA A 1 265 ? 25.179 4.773 -20.678 1.00 88.50 265 ALA A C 1
ATOM 2049 O O . ALA A 1 265 ? 26.210 4.180 -20.996 1.00 88.50 265 ALA A O 1
ATOM 2050 N N . VAL A 1 266 ? 25.120 6.109 -20.670 1.00 90.69 266 VAL A N 1
ATOM 2051 C CA . VAL A 1 266 ? 26.292 6.958 -20.946 1.00 90.69 266 VAL A CA 1
ATOM 2052 C C . VAL A 1 266 ? 27.351 6.830 -19.854 1.00 90.69 266 VAL A C 1
ATOM 2054 O O . VAL A 1 266 ? 28.532 6.680 -20.172 1.00 90.69 266 VAL A O 1
ATOM 2057 N N . LYS A 1 267 ? 26.959 6.834 -18.573 1.00 90.12 267 LYS A N 1
ATOM 2058 C CA . LYS A 1 267 ? 27.903 6.710 -17.445 1.00 90.12 267 LYS A CA 1
ATOM 2059 C C . LYS A 1 267 ? 28.697 5.403 -17.480 1.00 90.12 267 LYS A C 1
ATOM 2061 O O . LYS A 1 267 ? 29.879 5.411 -17.149 1.00 90.12 267 LYS A O 1
ATOM 2066 N N . VAL A 1 268 ? 28.071 4.304 -17.905 1.00 87.75 268 VAL A N 1
ATOM 2067 C CA . VAL A 1 268 ? 28.729 2.990 -18.042 1.00 87.75 268 VAL A CA 1
ATOM 2068 C C . VAL A 1 268 ? 29.357 2.763 -19.426 1.00 87.75 268 VAL A C 1
ATOM 2070 O O . VAL A 1 268 ? 29.926 1.707 -19.690 1.00 87.75 268 VAL A O 1
ATOM 2073 N N . GLY A 1 269 ? 29.295 3.757 -20.319 1.00 87.62 269 GLY A N 1
ATOM 2074 C CA . GLY A 1 269 ? 29.940 3.720 -21.633 1.00 87.62 269 GLY A CA 1
ATOM 2075 C C . GLY A 1 269 ? 29.227 2.866 -22.685 1.00 87.62 269 GLY A C 1
ATOM 2076 O O . GLY A 1 269 ? 29.844 2.513 -23.694 1.00 87.62 269 GLY A O 1
ATOM 2077 N N . TYR A 1 270 ? 27.951 2.533 -22.475 1.00 88.88 270 TYR A N 1
ATOM 2078 C CA . TYR A 1 270 ? 27.132 1.792 -23.437 1.00 88.88 270 TYR A CA 1
ATOM 2079 C C . TYR A 1 270 ? 26.627 2.672 -24.578 1.00 88.88 270 TYR A C 1
ATOM 2081 O O . TYR A 1 270 ? 26.495 2.191 -25.701 1.00 88.88 270 TYR A O 1
ATOM 2089 N N . VAL A 1 271 ? 26.354 3.947 -24.301 1.00 90.75 271 VAL A N 1
ATOM 2090 C CA . VAL A 1 271 ? 25.862 4.927 -25.278 1.00 90.75 271 VAL A CA 1
ATOM 2091 C C . VAL A 1 271 ? 26.777 6.157 -25.267 1.00 90.75 271 VAL A C 1
ATOM 2093 O O . VAL A 1 271 ? 27.336 6.513 -24.231 1.00 90.75 271 VAL A O 1
ATOM 2096 N N . LYS A 1 272 ? 26.984 6.796 -26.422 1.00 90.75 272 LYS A N 1
ATOM 2097 C CA . LYS A 1 272 ? 27.715 8.072 -26.544 1.00 90.75 272 LYS A CA 1
ATOM 2098 C C . LYS A 1 272 ? 26.836 9.264 -26.127 1.00 90.75 272 LYS A C 1
ATOM 2100 O O . LYS A 1 272 ? 25.614 9.185 -26.176 1.00 90.75 272 LYS A O 1
ATOM 2105 N N . SER A 1 273 ? 27.447 10.393 -25.762 1.00 90.00 273 SER A N 1
ATOM 2106 C CA . SER A 1 273 ? 26.713 11.650 -25.537 1.00 90.00 273 SER A CA 1
ATOM 2107 C C . SER A 1 273 ? 26.024 12.161 -26.817 1.00 90.00 273 SER A C 1
ATOM 2109 O O . SER A 1 273 ? 26.451 11.833 -27.926 1.00 90.00 273 SER A O 1
ATOM 2111 N N . GLY A 1 274 ? 24.968 12.975 -26.674 1.00 90.06 274 GLY A N 1
ATOM 2112 C CA . GLY A 1 274 ? 24.187 13.510 -27.802 1.00 90.06 274 GLY A CA 1
ATOM 2113 C C . GLY A 1 274 ? 22.976 12.655 -28.208 1.00 90.06 274 GLY A C 1
ATOM 2114 O O . GLY A 1 274 ? 22.427 12.846 -29.299 1.00 90.06 274 GLY A O 1
ATOM 2115 N N . TYR A 1 275 ? 22.570 11.710 -27.352 1.00 89.19 275 TYR A N 1
ATOM 2116 C CA . TYR A 1 275 ? 21.410 10.834 -27.549 1.00 89.19 275 TYR A CA 1
ATOM 2117 C C . TYR A 1 275 ? 20.069 11.545 -27.279 1.00 89.19 275 TYR A C 1
ATOM 2119 O O . TYR A 1 275 ? 19.014 11.056 -27.677 1.00 89.19 275 TYR A O 1
ATOM 2127 N N . GLU A 1 276 ? 20.090 12.697 -26.606 1.00 93.81 276 GLU A N 1
ATOM 2128 C CA . GLU A 1 276 ? 18.919 13.355 -26.018 1.00 93.81 276 GLU A CA 1
ATOM 2129 C C . GLU A 1 276 ? 17.860 13.723 -27.068 1.00 93.81 276 GLU A C 1
ATOM 2131 O O . GLU A 1 276 ? 16.661 13.615 -26.816 1.00 93.81 276 GLU A O 1
ATOM 2136 N N . GLN A 1 277 ? 18.294 14.091 -28.277 1.00 93.81 277 GLN A N 1
ATOM 2137 C CA . GLN A 1 277 ? 17.407 14.408 -29.403 1.00 93.81 277 GLN A CA 1
ATOM 2138 C C . GLN A 1 277 ? 16.588 13.205 -29.899 1.00 93.81 277 GLN A C 1
ATOM 2140 O O . GLN A 1 277 ? 15.579 13.394 -30.576 1.00 93.81 277 GLN A O 1
ATOM 2145 N N . TYR A 1 278 ? 17.006 11.975 -29.575 1.00 93.06 278 TYR A N 1
ATOM 2146 C CA . TYR A 1 278 ? 16.335 10.765 -30.040 1.00 93.06 278 TYR A CA 1
ATOM 2147 C C . TYR A 1 278 ? 15.251 10.268 -29.085 1.00 93.06 278 TYR A C 1
ATOM 2149 O O . TYR A 1 278 ? 14.350 9.563 -29.533 1.00 93.06 278 TYR A O 1
ATOM 2157 N N . LEU A 1 279 ? 15.300 10.656 -27.806 1.00 92.12 279 LEU A N 1
ATOM 2158 C CA . LEU A 1 279 ? 14.464 10.070 -26.751 1.00 92.12 279 LEU A CA 1
ATOM 2159 C C . LEU A 1 279 ? 12.961 10.311 -26.911 1.00 92.12 279 LEU A C 1
ATOM 2161 O O . LEU A 1 279 ? 12.167 9.585 -26.328 1.00 92.12 279 LEU A O 1
ATOM 2165 N N . LYS A 1 280 ? 12.562 11.312 -27.700 1.00 92.81 280 LYS A N 1
ATOM 2166 C CA . LYS A 1 280 ? 11.148 11.632 -27.955 1.00 92.81 280 LYS A CA 1
ATOM 2167 C C . LYS A 1 280 ? 10.593 11.007 -29.235 1.00 92.81 280 LYS A C 1
ATOM 2169 O O . LYS A 1 280 ? 9.465 11.308 -29.612 1.00 92.81 280 LYS A O 1
ATOM 2174 N N . ASN A 1 281 ? 11.362 10.158 -29.918 1.00 93.44 281 ASN A N 1
ATOM 2175 C CA . ASN A 1 281 ? 10.908 9.475 -31.132 1.00 93.44 281 ASN A CA 1
ATOM 2176 C C . ASN A 1 281 ? 10.114 8.210 -30.794 1.00 93.44 281 ASN A C 1
ATOM 2178 O O . ASN A 1 281 ? 10.516 7.095 -31.119 1.00 93.44 281 ASN A O 1
ATOM 2182 N N . TYR A 1 282 ? 8.982 8.406 -30.129 1.00 94.19 282 TYR A N 1
ATOM 2183 C CA . TYR A 1 282 ? 8.002 7.372 -29.834 1.00 94.19 282 TYR A CA 1
ATOM 2184 C C . TYR A 1 282 ? 6.590 7.970 -29.933 1.00 94.19 282 TYR A C 1
ATOM 2186 O O . TYR A 1 282 ? 6.402 9.189 -29.936 1.00 94.19 282 TYR A O 1
ATOM 2194 N N . THR A 1 283 ? 5.585 7.115 -30.068 1.00 94.12 283 THR A N 1
ATOM 2195 C CA . THR A 1 283 ? 4.180 7.521 -30.163 1.00 94.12 283 THR A CA 1
ATOM 2196 C C . THR A 1 283 ? 3.563 7.590 -28.763 1.00 94.12 283 THR A C 1
ATOM 2198 O O . THR A 1 283 ? 3.695 6.628 -28.007 1.00 94.12 283 THR A O 1
ATOM 2201 N N . PRO A 1 284 ? 2.846 8.673 -28.396 1.00 92.31 284 PRO A N 1
ATOM 2202 C CA . PRO A 1 284 ? 2.135 8.735 -27.122 1.00 92.31 284 PRO A CA 1
ATOM 2203 C C . PRO A 1 284 ? 1.209 7.532 -26.919 1.00 92.31 284 PRO A C 1
ATOM 2205 O O . PRO A 1 284 ? 0.454 7.166 -27.819 1.00 92.31 284 PRO A O 1
ATOM 2208 N N . GLY A 1 285 ? 1.256 6.941 -25.725 1.00 87.75 285 GLY A N 1
ATOM 2209 C CA . GLY A 1 285 ? 0.524 5.720 -25.390 1.00 87.75 285 GLY A CA 1
ATOM 2210 C C . GLY A 1 285 ? 1.356 4.441 -25.496 1.00 87.75 285 GLY A C 1
ATOM 2211 O O . GLY A 1 285 ? 0.877 3.405 -25.043 1.00 87.75 285 GLY A O 1
ATOM 2212 N N . GLN A 1 286 ? 2.580 4.506 -26.025 1.00 91.75 286 GLN A N 1
ATOM 2213 C CA . GLN A 1 286 ? 3.554 3.420 -25.901 1.00 91.75 286 GLN A CA 1
ATOM 2214 C C . GLN A 1 286 ? 4.095 3.324 -24.471 1.00 91.75 286 GLN A C 1
ATOM 2216 O O . GLN A 1 286 ? 4.253 4.352 -23.811 1.00 91.75 286 GLN A O 1
ATOM 2221 N N . ASP A 1 287 ? 4.378 2.111 -24.001 1.00 90.06 287 ASP A N 1
ATOM 2222 C CA . ASP A 1 287 ? 5.148 1.907 -22.769 1.00 90.06 287 ASP A CA 1
ATOM 2223 C C . ASP A 1 287 ? 6.660 2.126 -22.990 1.00 90.06 287 ASP A C 1
ATOM 2225 O O . ASP A 1 287 ? 7.120 2.433 -24.091 1.00 90.06 287 ASP A O 1
ATOM 2229 N N . ALA A 1 288 ? 7.463 1.991 -21.932 1.00 90.38 288 ALA A N 1
ATOM 2230 C CA . ALA A 1 288 ? 8.909 2.195 -22.010 1.00 90.38 288 ALA A CA 1
ATOM 2231 C C . ALA A 1 288 ? 9.640 1.188 -22.923 1.00 90.38 288 ALA A C 1
ATOM 2233 O O . ALA A 1 288 ? 10.654 1.547 -23.525 1.00 90.38 288 ALA A O 1
ATOM 2234 N N . TYR A 1 289 ? 9.153 -0.049 -23.046 1.00 88.81 289 TYR A N 1
ATOM 2235 C CA . TYR A 1 289 ? 9.742 -1.051 -23.934 1.00 88.81 289 TYR A CA 1
ATOM 2236 C C . TYR A 1 289 ? 9.374 -0.748 -25.393 1.00 88.81 289 TYR A C 1
ATOM 2238 O O . TYR A 1 289 ? 10.257 -0.679 -26.243 1.00 88.81 289 TYR A O 1
ATOM 2246 N N . GLU A 1 290 ? 8.110 -0.445 -25.684 1.00 91.38 290 GLU A N 1
ATOM 2247 C CA . GLU A 1 290 ? 7.646 -0.025 -27.016 1.00 91.38 290 GLU A CA 1
ATOM 2248 C C . GLU A 1 290 ? 8.302 1.294 -27.477 1.00 91.38 290 GLU A C 1
ATOM 2250 O O . GLU A 1 290 ? 8.669 1.465 -28.649 1.00 91.38 290 GLU A O 1
ATOM 2255 N N . ALA A 1 291 ? 8.500 2.238 -26.552 1.00 92.44 291 ALA A N 1
ATOM 2256 C CA . ALA A 1 291 ? 9.235 3.471 -26.811 1.00 92.44 291 ALA A CA 1
ATOM 2257 C C . ALA A 1 291 ? 10.712 3.185 -27.108 1.00 92.44 291 ALA A C 1
ATOM 2259 O O . ALA A 1 291 ? 11.264 3.748 -28.054 1.00 92.44 291 ALA A O 1
ATOM 2260 N N . ALA A 1 292 ? 11.345 2.266 -26.373 1.00 90.75 292 ALA A N 1
ATOM 2261 C CA . ALA A 1 292 ? 12.704 1.821 -26.660 1.00 90.75 292 ALA A CA 1
ATOM 2262 C C . ALA A 1 292 ? 12.836 1.160 -28.038 1.00 90.75 292 ALA A C 1
ATOM 2264 O O . ALA A 1 292 ? 13.820 1.420 -28.736 1.00 90.75 292 ALA A O 1
ATOM 2265 N N . GLU A 1 293 ? 11.854 0.362 -28.473 1.00 90.19 293 GLU A N 1
ATOM 2266 C CA . GLU A 1 293 ? 11.818 -0.161 -29.843 1.00 90.19 293 GLU A CA 1
ATOM 2267 C C . GLU A 1 293 ? 11.799 0.981 -30.862 1.00 90.19 293 GLU A C 1
ATOM 2269 O O . GLU A 1 293 ? 12.618 0.996 -31.783 1.00 90.19 293 GLU A O 1
ATOM 2274 N N . SER A 1 294 ? 10.931 1.972 -30.660 1.00 93.00 294 SER A N 1
ATOM 2275 C CA . SER A 1 294 ? 10.781 3.130 -31.552 1.00 93.00 294 SER A CA 1
ATOM 2276 C C . SER A 1 294 ? 12.057 3.981 -31.613 1.00 93.00 294 SER A C 1
ATOM 2278 O O . SER A 1 294 ? 12.553 4.295 -32.696 1.00 93.00 294 SER A O 1
ATOM 2280 N N . ILE A 1 295 ? 12.674 4.253 -30.460 1.00 90.69 295 ILE A N 1
ATOM 2281 C CA . ILE A 1 295 ? 13.954 4.966 -30.359 1.00 90.69 295 ILE A CA 1
ATOM 2282 C C . ILE A 1 295 ? 15.065 4.167 -31.048 1.00 90.69 295 ILE A C 1
ATOM 2284 O O . ILE A 1 295 ? 15.867 4.740 -31.784 1.00 90.69 295 ILE A O 1
ATOM 2288 N N . SER A 1 296 ? 15.099 2.840 -30.880 1.00 87.81 296 SER A N 1
ATOM 2289 C CA . SER A 1 296 ? 16.125 1.986 -31.492 1.00 87.81 296 SER A CA 1
ATOM 2290 C C . SER A 1 296 ? 16.110 2.018 -33.022 1.00 87.81 296 SER A C 1
ATOM 2292 O O . SER A 1 296 ? 17.138 1.743 -33.639 1.00 87.81 296 SER A O 1
ATOM 2294 N N . GLN A 1 297 ? 14.972 2.342 -33.648 1.00 89.19 297 GLN A N 1
ATOM 2295 C CA . GLN A 1 297 ? 14.835 2.438 -35.108 1.00 89.19 297 GLN A CA 1
ATOM 2296 C C . GLN A 1 297 ? 15.459 3.708 -35.687 1.00 89.19 297 GLN A C 1
ATOM 2298 O O . GLN A 1 297 ? 15.834 3.726 -36.859 1.00 89.19 297 GLN A O 1
ATOM 2303 N N . VAL A 1 298 ? 15.577 4.762 -34.879 1.00 90.44 298 VAL A N 1
ATOM 2304 C CA . VAL A 1 298 ? 16.110 6.062 -35.309 1.00 90.44 298 VAL A CA 1
ATOM 2305 C C . VAL A 1 298 ? 17.473 6.384 -34.699 1.00 90.44 298 VAL A C 1
ATOM 2307 O O . VAL A 1 298 ? 18.159 7.282 -35.184 1.00 90.44 298 VAL A O 1
ATOM 2310 N N . LEU A 1 299 ? 17.877 5.663 -33.649 1.00 89.25 299 LEU A N 1
ATOM 2311 C CA . LEU A 1 299 ? 19.162 5.845 -32.987 1.00 89.25 299 LEU A CA 1
ATOM 2312 C C . LEU A 1 299 ? 20.312 5.393 -33.912 1.00 89.25 299 LEU A C 1
ATOM 2314 O O . LEU A 1 299 ? 20.333 4.235 -34.343 1.00 89.25 299 LEU A O 1
ATOM 2318 N N . PRO A 1 300 ? 21.305 6.256 -34.202 1.00 90.19 300 PRO A N 1
ATOM 2319 C CA . PRO A 1 300 ? 22.455 5.871 -35.012 1.00 90.19 300 PRO A CA 1
ATOM 2320 C C . PRO A 1 300 ? 23.231 4.710 -34.380 1.00 90.19 300 PRO A C 1
ATOM 2322 O O . PRO A 1 300 ? 23.561 4.732 -33.194 1.00 90.19 300 PRO A O 1
ATOM 2325 N N . GLN A 1 301 ? 23.561 3.690 -35.176 1.00 83.19 301 GLN A N 1
ATOM 2326 C CA . GLN A 1 301 ? 24.209 2.474 -34.665 1.00 83.19 301 GLN A CA 1
ATOM 2327 C C . GLN A 1 301 ? 25.566 2.739 -34.009 1.00 83.19 301 GLN A C 1
ATOM 2329 O O . GLN A 1 301 ? 25.948 2.044 -33.071 1.00 83.19 301 GLN A O 1
ATOM 2334 N N . ASP A 1 302 ? 26.293 3.752 -34.477 1.00 86.50 302 ASP A N 1
ATOM 2335 C CA . ASP A 1 302 ? 27.589 4.135 -33.933 1.00 86.50 302 ASP A CA 1
ATOM 2336 C C . ASP A 1 302 ? 27.485 4.841 -32.572 1.00 86.50 302 ASP A C 1
ATOM 2338 O O . ASP A 1 302 ? 28.514 5.026 -31.915 1.00 86.50 302 ASP A O 1
ATOM 2342 N N . MET A 1 303 ? 26.281 5.219 -32.124 1.00 89.50 303 MET A N 1
ATOM 2343 C CA . MET A 1 303 ? 26.057 5.738 -30.774 1.00 89.50 303 MET A CA 1
ATOM 2344 C C . MET A 1 303 ? 26.109 4.652 -29.705 1.00 89.50 303 MET A C 1
ATOM 2346 O O . MET A 1 303 ? 26.398 4.979 -28.556 1.00 89.50 303 MET A O 1
ATOM 2350 N N . VAL A 1 304 ? 25.887 3.382 -30.054 1.00 87.19 304 VAL A N 1
ATOM 2351 C CA . VAL A 1 304 ? 25.897 2.273 -29.093 1.00 87.19 304 VAL A CA 1
ATOM 2352 C C . VAL A 1 304 ? 27.218 1.515 -29.158 1.00 87.19 304 VAL A C 1
ATOM 2354 O O . VAL A 1 304 ? 27.627 0.993 -30.196 1.00 87.19 304 VAL A O 1
ATOM 2357 N N . ASN A 1 305 ? 27.895 1.416 -28.017 1.00 87.62 305 ASN A N 1
ATOM 2358 C CA . ASN A 1 305 ? 29.146 0.688 -27.868 1.00 87.62 305 ASN A CA 1
ATOM 2359 C C . ASN A 1 305 ? 28.883 -0.816 -27.704 1.00 87.62 305 ASN A C 1
ATOM 2361 O O . ASN A 1 305 ? 28.999 -1.390 -26.618 1.00 87.62 305 ASN A O 1
ATOM 2365 N N . MET A 1 306 ? 28.516 -1.454 -28.814 1.00 83.62 306 MET A N 1
ATOM 2366 C CA . MET A 1 306 ? 28.133 -2.866 -28.864 1.00 83.62 306 MET A CA 1
ATOM 2367 C C . MET A 1 306 ? 29.136 -3.823 -28.194 1.00 83.62 306 MET A C 1
ATOM 2369 O O . MET A 1 306 ? 28.686 -4.692 -27.447 1.00 83.62 306 MET A O 1
ATOM 2373 N N . PRO A 1 307 ? 30.468 -3.696 -28.380 1.00 83.75 307 PRO A N 1
ATOM 2374 C CA . PRO A 1 307 ? 31.425 -4.560 -27.690 1.00 83.75 307 PRO A CA 1
ATOM 2375 C C . PRO A 1 307 ? 31.346 -4.480 -26.162 1.00 83.75 307 PRO A C 1
ATOM 2377 O O . PRO A 1 307 ? 31.470 -5.508 -25.500 1.00 83.75 307 PRO A O 1
ATOM 2380 N N . VAL A 1 308 ? 31.135 -3.286 -25.600 1.00 83.69 308 VAL A N 1
ATOM 2381 C CA . VAL A 1 308 ? 31.044 -3.095 -24.144 1.00 83.69 308 VAL A CA 1
ATOM 2382 C C . VAL A 1 308 ? 29.746 -3.696 -23.612 1.00 83.69 308 VAL A C 1
ATOM 2384 O O . VAL A 1 308 ? 29.789 -4.504 -22.689 1.00 83.69 308 VAL A O 1
ATOM 2387 N N . VAL A 1 309 ? 28.615 -3.406 -24.261 1.00 79.88 309 VAL A N 1
ATOM 2388 C CA . VAL A 1 309 ? 27.311 -3.963 -23.869 1.00 79.88 309 VAL A CA 1
ATOM 2389 C C . VAL A 1 309 ? 27.323 -5.491 -23.912 1.00 79.88 309 VAL A C 1
ATOM 2391 O O . VAL A 1 309 ? 26.906 -6.153 -22.966 1.00 79.88 309 VAL A O 1
ATOM 2394 N N . LEU A 1 310 ? 27.802 -6.080 -25.013 1.00 77.50 310 LEU A N 1
ATOM 2395 C CA . LEU A 1 310 ? 27.811 -7.534 -25.174 1.00 77.50 310 LEU A CA 1
ATOM 2396 C C . LEU A 1 310 ? 28.694 -8.209 -24.128 1.00 77.50 310 LEU A C 1
ATOM 2398 O O . LEU A 1 310 ? 28.295 -9.238 -23.590 1.00 77.50 310 LEU A O 1
ATOM 2402 N N . LYS A 1 311 ? 29.851 -7.616 -23.812 1.00 81.50 311 LYS A N 1
ATOM 2403 C CA . LYS A 1 311 ? 30.745 -8.114 -22.766 1.00 81.50 311 LYS A CA 1
ATOM 2404 C C . LYS A 1 311 ? 30.043 -8.158 -21.407 1.00 81.50 311 LYS A C 1
ATOM 2406 O O . LYS A 1 311 ? 30.107 -9.188 -20.740 1.00 81.50 311 LYS A O 1
ATOM 2411 N N . ASP A 1 312 ? 29.352 -7.088 -21.032 1.00 74.88 312 ASP A N 1
ATOM 2412 C CA . ASP A 1 312 ? 28.683 -6.985 -19.731 1.00 74.88 312 ASP A CA 1
ATOM 2413 C C . ASP A 1 312 ? 27.436 -7.874 -19.637 1.00 74.88 312 ASP A C 1
ATOM 2415 O O . ASP A 1 312 ? 27.155 -8.445 -18.586 1.00 74.88 312 ASP A O 1
ATOM 2419 N N . LEU A 1 313 ? 26.746 -8.105 -20.758 1.00 68.94 313 LEU A N 1
ATOM 2420 C CA . LEU A 1 313 ? 25.671 -9.099 -20.860 1.00 68.94 313 LEU A CA 1
ATOM 2421 C C . LEU A 1 313 ? 26.183 -10.555 -20.904 1.00 68.94 313 LEU A C 1
ATOM 2423 O O . LEU A 1 313 ? 25.390 -11.473 -21.126 1.00 68.94 313 LEU A O 1
ATOM 2427 N N . GLY A 1 314 ? 27.493 -10.786 -20.754 1.00 72.81 314 GLY A N 1
ATOM 2428 C CA . GLY A 1 314 ? 28.103 -12.118 -20.801 1.00 72.81 314 GLY A CA 1
ATOM 2429 C C . GLY A 1 314 ? 28.044 -12.778 -22.183 1.00 72.81 314 GLY A C 1
ATOM 2430 O O . GLY A 1 314 ? 28.050 -14.005 -22.291 1.00 72.81 314 GLY A O 1
ATOM 2431 N N . ARG A 1 315 ? 27.948 -11.982 -23.253 1.00 72.25 315 ARG A N 1
ATOM 2432 C CA . ARG A 1 315 ? 27.850 -12.444 -24.642 1.00 72.25 315 ARG A CA 1
ATOM 2433 C C . ARG A 1 315 ? 29.184 -12.287 -25.382 1.00 72.25 315 ARG A C 1
ATOM 2435 O O . ARG A 1 315 ? 29.978 -11.404 -25.058 1.00 72.25 315 ARG A O 1
ATOM 2442 N N . PRO A 1 316 ? 29.440 -13.105 -26.420 1.00 76.62 316 PRO A N 1
ATOM 2443 C CA . PRO A 1 316 ? 30.601 -12.913 -27.280 1.00 76.62 316 PRO A CA 1
ATOM 2444 C C . PRO A 1 316 ? 30.581 -11.518 -27.915 1.00 76.62 316 PRO A C 1
ATOM 2446 O O . PRO A 1 316 ? 29.590 -11.126 -28.525 1.00 76.62 316 PRO A O 1
ATOM 2449 N N . THR A 1 317 ? 31.687 -10.783 -27.811 1.00 79.06 317 THR A N 1
ATOM 2450 C CA . THR A 1 317 ? 31.832 -9.456 -28.436 1.00 79.06 317 THR A CA 1
ATOM 2451 C C . THR A 1 317 ? 32.029 -9.544 -29.949 1.00 79.06 317 THR A C 1
ATOM 2453 O O . THR A 1 317 ? 31.663 -8.629 -30.681 1.00 79.06 317 THR A O 1
ATOM 2456 N N . ASN A 1 318 ? 32.543 -10.679 -30.429 1.00 78.00 318 ASN A N 1
ATOM 2457 C CA . ASN A 1 318 ? 32.683 -11.000 -31.845 1.00 78.00 318 ASN A CA 1
ATOM 2458 C C . ASN A 1 318 ? 31.475 -11.825 -32.307 1.00 78.00 318 ASN A C 1
ATOM 2460 O O . ASN A 1 318 ? 31.526 -13.056 -32.356 1.00 78.00 318 ASN A O 1
ATOM 2464 N N . LEU A 1 319 ? 30.368 -11.149 -32.615 1.00 74.12 319 LEU A N 1
ATOM 2465 C CA . LEU A 1 319 ? 29.177 -11.805 -33.152 1.00 74.12 319 LEU A CA 1
ATOM 2466 C C . LEU A 1 319 ? 29.418 -12.220 -34.608 1.00 74.12 319 LEU A C 1
ATOM 2468 O O . LEU A 1 319 ? 29.786 -11.395 -35.442 1.00 74.12 319 LEU A O 1
ATOM 2472 N N . ASN A 1 320 ? 29.195 -13.496 -34.938 1.00 77.19 320 ASN A N 1
ATOM 2473 C CA . ASN A 1 320 ? 29.247 -13.929 -36.334 1.00 77.19 320 ASN A CA 1
ATOM 2474 C C . ASN A 1 320 ? 28.023 -13.392 -37.112 1.00 77.19 320 ASN A C 1
ATOM 2476 O O . ASN A 1 320 ? 26.960 -13.141 -36.539 1.00 77.19 320 ASN A O 1
ATOM 2480 N N . ALA A 1 321 ? 28.161 -13.224 -38.431 1.00 70.38 321 ALA A N 1
ATOM 2481 C CA . ALA A 1 321 ? 27.096 -12.668 -39.272 1.00 70.38 321 ALA A CA 1
ATOM 2482 C C . ALA A 1 321 ? 25.795 -13.497 -39.218 1.00 70.38 321 ALA A C 1
ATOM 2484 O O . ALA A 1 321 ? 24.704 -12.932 -39.221 1.00 70.38 321 ALA A O 1
ATOM 2485 N N . TYR A 1 322 ? 25.900 -14.825 -39.091 1.00 72.38 322 TYR A N 1
ATOM 2486 C CA . TYR A 1 322 ? 24.748 -15.725 -38.967 1.00 72.38 322 TYR A CA 1
ATOM 2487 C C . TYR A 1 322 ? 23.946 -15.487 -37.681 1.00 72.38 322 TYR A C 1
ATOM 2489 O O . TYR A 1 322 ? 22.720 -15.523 -37.712 1.00 72.38 322 TYR A O 1
ATOM 2497 N N . TYR A 1 323 ? 24.615 -15.187 -36.568 1.00 72.00 323 TYR A N 1
ATOM 2498 C CA . TYR A 1 323 ? 23.990 -14.864 -35.293 1.00 72.00 323 TYR A CA 1
ATOM 2499 C C . TYR A 1 323 ? 23.236 -13.543 -35.399 1.00 72.00 323 TYR A C 1
ATOM 2501 O O . TYR A 1 323 ? 22.067 -13.493 -35.028 1.00 72.00 323 TYR A O 1
ATOM 2509 N N . VAL A 1 324 ? 23.859 -12.510 -35.981 1.00 70.25 324 VAL A N 1
ATOM 2510 C CA . VAL A 1 324 ? 23.222 -11.202 -36.211 1.00 70.25 324 VAL A CA 1
ATOM 2511 C C . VAL A 1 324 ? 21.978 -11.350 -37.092 1.00 70.25 324 VAL A C 1
ATOM 2513 O O . VAL A 1 324 ? 20.926 -10.821 -36.753 1.00 70.25 324 VAL A O 1
ATOM 2516 N N . VAL A 1 325 ? 22.044 -12.137 -38.170 1.00 73.12 325 VAL A N 1
ATOM 2517 C CA . VAL A 1 325 ? 20.872 -12.431 -39.013 1.00 73.12 325 VAL A CA 1
ATOM 2518 C C . VAL A 1 325 ? 19.797 -13.201 -38.234 1.00 73.12 325 VAL A C 1
ATOM 2520 O O . VAL A 1 325 ? 18.626 -12.833 -38.295 1.00 73.12 325 VAL A O 1
ATOM 2523 N N . SER A 1 326 ? 20.177 -14.209 -37.439 1.00 74.12 326 SER A N 1
ATOM 2524 C CA . SER A 1 326 ? 19.236 -15.042 -36.667 1.00 74.12 326 SER A CA 1
ATOM 2525 C C . SER A 1 326 ? 18.444 -14.283 -35.597 1.00 74.12 326 SER A C 1
ATOM 2527 O O . SER A 1 326 ? 17.399 -14.754 -35.156 1.00 74.12 326 SER A O 1
ATOM 2529 N N . ILE A 1 327 ? 18.918 -13.105 -35.181 1.00 71.06 327 ILE A N 1
ATOM 2530 C CA . ILE A 1 327 ? 18.248 -12.251 -34.191 1.00 71.06 327 ILE A CA 1
ATOM 2531 C C . ILE A 1 327 ? 17.527 -11.046 -34.810 1.00 71.06 327 ILE A C 1
ATOM 2533 O O . ILE A 1 327 ? 17.132 -10.157 -34.060 1.00 71.06 327 ILE A O 1
ATOM 2537 N N . GLY A 1 328 ? 17.347 -11.013 -36.135 1.00 75.06 328 GLY A N 1
ATOM 2538 C CA . GLY A 1 328 ? 16.650 -9.925 -36.835 1.00 75.06 328 GLY A CA 1
ATOM 2539 C C . GLY A 1 328 ? 17.571 -8.845 -37.415 1.00 75.06 328 GLY A C 1
ATOM 2540 O O . GLY A 1 328 ? 17.141 -7.715 -37.639 1.00 75.06 328 GLY A O 1
ATOM 2541 N N . GLY A 1 329 ? 18.845 -9.160 -37.651 1.00 81.38 329 GLY A N 1
ATOM 2542 C CA . GLY A 1 329 ? 19.826 -8.229 -38.207 1.00 81.38 329 GLY A CA 1
ATOM 2543 C C . GLY A 1 329 ? 20.344 -7.207 -37.191 1.00 81.38 329 GLY A C 1
ATOM 2544 O O . GLY A 1 329 ? 20.140 -7.331 -35.983 1.00 81.38 329 GLY A O 1
ATOM 2545 N N . ALA A 1 330 ? 21.030 -6.173 -37.688 1.00 77.25 330 ALA A N 1
ATOM 2546 C CA . ALA A 1 330 ? 21.581 -5.105 -36.849 1.00 77.25 330 ALA A CA 1
ATOM 2547 C C . ALA A 1 330 ? 20.488 -4.351 -36.070 1.00 77.25 330 ALA A C 1
ATOM 2549 O O . ALA A 1 330 ? 20.703 -3.982 -34.918 1.00 77.25 330 ALA A O 1
ATOM 2550 N N . GLN A 1 331 ? 19.302 -4.200 -36.667 1.00 79.88 331 GLN A N 1
ATOM 2551 C CA . GLN A 1 331 ? 18.156 -3.582 -36.007 1.00 79.88 331 GLN A CA 1
ATOM 2552 C C . GLN A 1 331 ? 17.634 -4.442 -34.852 1.00 79.88 331 GLN A C 1
ATOM 2554 O O . GLN A 1 331 ? 17.518 -3.953 -33.733 1.00 79.88 331 GLN A O 1
ATOM 2559 N N . GLY A 1 332 ? 17.404 -5.740 -35.085 1.00 79.12 332 GLY A N 1
ATOM 2560 C CA . GLY A 1 332 ? 16.978 -6.656 -34.023 1.00 79.12 332 GLY A CA 1
ATOM 2561 C C . GLY A 1 332 ? 18.007 -6.786 -32.893 1.00 79.12 332 GLY A C 1
ATOM 2562 O O . GLY A 1 332 ? 17.643 -6.937 -31.727 1.00 79.12 332 GLY A O 1
ATOM 2563 N N . LEU A 1 333 ? 19.300 -6.667 -33.210 1.00 79.38 333 LEU A N 1
ATOM 2564 C CA . LEU A 1 333 ? 20.363 -6.590 -32.209 1.00 79.38 333 LEU A CA 1
ATOM 2565 C C . LEU A 1 333 ? 20.286 -5.298 -31.379 1.00 79.38 333 LEU A C 1
ATOM 2567 O O . LEU A 1 333 ? 20.398 -5.372 -30.156 1.00 79.38 333 LEU A O 1
ATOM 2571 N N . MET A 1 334 ? 20.065 -4.147 -32.021 1.00 82.06 334 MET A N 1
ATOM 2572 C CA . MET A 1 334 ? 19.927 -2.855 -31.343 1.00 82.06 334 MET A CA 1
ATOM 2573 C C . MET A 1 334 ? 18.743 -2.854 -30.374 1.00 82.06 334 MET A C 1
ATOM 2575 O O . MET A 1 334 ? 18.906 -2.518 -29.203 1.00 82.06 334 MET A O 1
ATOM 2579 N N . THR A 1 335 ? 17.577 -3.323 -30.822 1.00 83.62 335 THR A N 1
ATOM 2580 C CA . THR A 1 335 ? 16.382 -3.448 -29.978 1.00 83.62 335 THR A CA 1
ATOM 2581 C C . THR A 1 335 ? 16.652 -4.309 -28.743 1.00 83.62 335 THR A C 1
ATOM 2583 O O . THR A 1 335 ? 16.363 -3.898 -27.622 1.00 83.62 335 THR A O 1
ATOM 2586 N N . LYS A 1 336 ? 17.306 -5.469 -28.908 1.00 80.19 336 LYS A N 1
ATOM 2587 C CA . LYS A 1 336 ? 17.674 -6.337 -27.775 1.00 80.19 336 LYS A CA 1
ATOM 2588 C C . LYS A 1 336 ? 18.638 -5.671 -26.795 1.00 80.19 336 LYS A C 1
ATOM 2590 O O . LYS A 1 336 ? 18.563 -5.956 -25.603 1.00 80.19 336 LYS A O 1
ATOM 2595 N N . VAL A 1 337 ? 19.546 -4.824 -27.280 1.00 81.19 337 VAL A N 1
ATOM 2596 C CA . VAL A 1 337 ? 20.467 -4.068 -26.426 1.00 81.19 337 VAL A CA 1
ATOM 2597 C C . VAL A 1 337 ? 19.726 -3.019 -25.610 1.00 81.19 337 VAL A C 1
ATOM 2599 O O . VAL A 1 337 ? 19.889 -3.003 -24.393 1.00 81.19 337 VAL A O 1
ATOM 2602 N N . VAL A 1 338 ? 18.878 -2.204 -26.240 1.00 82.81 338 VAL A N 1
ATOM 2603 C CA . VAL A 1 338 ? 18.107 -1.177 -25.523 1.00 82.81 338 VAL A CA 1
ATOM 2604 C C . VAL A 1 338 ? 17.133 -1.826 -24.528 1.00 82.81 338 VAL A C 1
ATOM 2606 O O . VAL A 1 338 ? 17.059 -1.397 -23.382 1.00 82.81 338 VAL A O 1
ATOM 2609 N N . HIS A 1 339 ? 16.486 -2.942 -24.884 1.00 83.31 339 HIS A N 1
ATOM 2610 C CA . HIS A 1 339 ? 15.676 -3.725 -23.934 1.00 83.31 339 HIS A CA 1
ATOM 2611 C C . HIS A 1 339 ? 16.512 -4.289 -22.781 1.00 83.31 339 HIS A C 1
ATOM 2613 O O . HIS A 1 339 ? 16.051 -4.346 -21.644 1.00 83.31 339 HIS A O 1
ATOM 2619 N N . GLY A 1 340 ? 17.753 -4.695 -23.055 1.00 78.50 340 GLY A N 1
ATOM 2620 C CA . GLY A 1 340 ? 18.698 -5.116 -22.026 1.00 78.50 340 GLY A CA 1
ATOM 2621 C C . GLY A 1 340 ? 19.026 -4.005 -21.026 1.00 78.50 340 GLY A C 1
ATOM 2622 O O . GLY A 1 340 ? 19.208 -4.311 -19.854 1.00 78.50 340 GLY A O 1
ATOM 2623 N N . MET A 1 341 ? 19.051 -2.739 -21.462 1.00 82.75 341 MET A N 1
ATOM 2624 C CA . MET A 1 341 ? 19.262 -1.575 -20.586 1.00 82.75 341 MET A CA 1
ATOM 2625 C C . MET A 1 341 ? 18.052 -1.277 -19.693 1.00 82.75 341 MET A C 1
ATOM 2627 O O . MET A 1 341 ? 18.226 -0.742 -18.607 1.00 82.75 341 MET A O 1
ATOM 2631 N N . LEU A 1 342 ? 16.841 -1.618 -20.141 1.00 83.62 342 LEU A N 1
ATOM 2632 C CA . LEU A 1 342 ? 15.606 -1.480 -19.357 1.00 83.62 342 LEU A CA 1
ATOM 2633 C C . LEU A 1 342 ? 15.465 -2.590 -18.305 1.00 83.62 342 LEU A C 1
ATOM 2635 O O . LEU A 1 342 ? 14.815 -2.407 -17.278 1.00 83.62 342 LEU A O 1
ATOM 2639 N N . ASN A 1 343 ? 16.059 -3.755 -18.569 1.00 77.75 343 ASN A N 1
ATOM 2640 C CA . ASN A 1 343 ? 15.850 -4.958 -17.781 1.00 77.75 343 ASN A CA 1
ATOM 2641 C C . ASN A 1 343 ? 16.319 -4.805 -16.327 1.00 77.75 343 ASN A C 1
ATOM 2643 O O . ASN A 1 343 ? 17.503 -4.607 -16.064 1.00 77.75 343 ASN A O 1
ATOM 2647 N N . GLY A 1 344 ? 15.383 -4.980 -15.397 1.00 70.19 344 GLY A N 1
ATOM 2648 C CA . GLY A 1 344 ? 15.606 -4.848 -13.960 1.00 70.19 344 GLY A CA 1
ATOM 2649 C C . GLY A 1 344 ? 15.779 -3.421 -13.453 1.00 70.19 344 GLY A C 1
ATOM 2650 O O . GLY A 1 344 ? 16.128 -3.237 -12.295 1.00 70.19 344 GLY A O 1
ATOM 2651 N N . ILE A 1 345 ? 15.509 -2.432 -14.306 1.00 76.12 345 ILE A N 1
ATOM 2652 C CA . ILE A 1 345 ? 15.358 -1.021 -13.931 1.00 76.12 345 ILE A CA 1
ATOM 2653 C C . ILE A 1 345 ? 13.904 -0.584 -14.153 1.00 76.12 345 ILE A C 1
ATOM 2655 O O . ILE A 1 345 ? 13.351 0.182 -13.371 1.00 76.12 345 ILE A O 1
ATOM 2659 N N . VAL A 1 346 ? 13.290 -1.064 -15.239 1.00 78.50 346 VAL A N 1
ATOM 2660 C CA . VAL A 1 346 ? 11.918 -0.738 -15.619 1.00 78.50 346 VAL A CA 1
ATOM 2661 C C . VAL A 1 346 ? 11.023 -1.949 -15.418 1.00 78.50 346 VAL A C 1
ATOM 2663 O O . VAL A 1 346 ? 11.323 -3.015 -15.979 1.00 78.50 346 VAL A O 1
ATOM 2666 N N . PRO A 1 347 ? 9.911 -1.777 -14.695 1.00 70.25 347 PRO A N 1
ATOM 2667 C CA . PRO A 1 347 ? 9.006 -2.874 -14.431 1.00 70.25 347 PRO A CA 1
ATOM 2668 C C . PRO A 1 347 ? 8.371 -3.461 -15.676 1.00 70.25 347 PRO A C 1
ATOM 2670 O O . PRO A 1 347 ? 8.078 -2.747 -16.641 1.00 70.25 347 PRO A O 1
ATOM 2673 N N . ARG A 1 348 ? 8.165 -4.780 -15.660 1.00 67.00 348 ARG A N 1
ATOM 2674 C CA . ARG A 1 348 ? 7.444 -5.470 -16.728 1.00 67.00 348 ARG A CA 1
ATOM 2675 C C . ARG A 1 348 ? 5.972 -5.649 -16.345 1.00 67.00 348 ARG A C 1
ATOM 2677 O O . ARG A 1 348 ? 5.648 -5.763 -15.165 1.00 67.00 348 ARG A O 1
ATOM 2684 N N . PRO A 1 349 ? 5.057 -5.678 -17.329 1.00 55.16 349 PRO A N 1
ATOM 2685 C CA . PRO A 1 349 ? 3.679 -6.079 -17.078 1.00 55.16 349 PRO A CA 1
ATOM 2686 C C . PRO A 1 349 ? 3.625 -7.495 -16.489 1.00 55.16 349 PRO A C 1
ATOM 2688 O O . PRO A 1 349 ? 4.262 -8.419 -17.014 1.00 55.16 349 PRO A O 1
ATOM 2691 N N . LEU A 1 350 ? 2.849 -7.670 -15.417 1.00 53.34 350 LEU A N 1
ATOM 2692 C CA . LEU A 1 350 ? 2.736 -8.949 -14.730 1.00 53.34 350 LEU A CA 1
ATOM 2693 C C . LEU A 1 350 ? 1.944 -9.954 -15.593 1.00 53.34 350 LEU A C 1
ATOM 2695 O O . LEU A 1 350 ? 1.180 -9.618 -16.493 1.00 53.34 350 LEU A O 1
ATOM 2699 N N . ASN A 1 351 ? 2.178 -11.241 -15.353 1.00 49.69 351 ASN A N 1
ATOM 2700 C CA . ASN A 1 351 ? 1.463 -12.354 -15.970 1.00 49.69 351 ASN A CA 1
ATOM 2701 C C . ASN A 1 351 ? 1.225 -13.416 -14.892 1.00 49.69 351 ASN A C 1
ATOM 2703 O O . ASN A 1 351 ? 1.793 -13.338 -13.803 1.00 49.69 351 ASN A O 1
ATOM 2707 N N . GLU A 1 352 ? 0.401 -14.419 -15.187 1.00 41.47 352 GLU A N 1
ATOM 2708 C CA . GLU A 1 352 ? 0.002 -15.459 -14.223 1.00 41.47 352 GLU A CA 1
ATOM 2709 C C . GLU A 1 352 ? 1.167 -16.299 -13.650 1.00 41.47 352 GLU A C 1
ATOM 2711 O O . GLU A 1 352 ? 0.992 -17.012 -12.662 1.00 41.47 352 GLU A O 1
ATOM 2716 N N . TYR A 1 353 ? 2.366 -16.201 -14.235 1.00 42.72 353 TYR A N 1
ATOM 2717 C CA . TYR A 1 353 ? 3.583 -16.886 -13.799 1.00 42.72 353 TYR A CA 1
ATOM 2718 C C . TYR A 1 353 ? 4.629 -15.949 -13.174 1.00 42.72 353 TYR A C 1
ATOM 2720 O O . TYR A 1 353 ? 5.664 -16.440 -12.710 1.00 42.72 353 TYR A O 1
ATOM 2728 N N . HIS A 1 354 ? 4.397 -14.630 -13.140 1.00 51.03 354 HIS A N 1
ATOM 2729 C CA . HIS A 1 354 ? 5.323 -13.655 -12.557 1.00 51.03 354 HIS A CA 1
ATOM 2730 C C . HIS A 1 354 ? 5.299 -13.750 -11.029 1.00 51.03 354 HIS A C 1
ATOM 2732 O O . HIS A 1 354 ? 4.632 -13.000 -10.326 1.00 51.03 354 HIS A O 1
ATOM 2738 N N . ARG A 1 355 ? 6.046 -14.729 -10.513 1.00 48.12 355 ARG A N 1
ATOM 2739 C CA . ARG A 1 355 ? 6.306 -14.905 -9.080 1.00 48.12 355 ARG A CA 1
ATOM 2740 C C . ARG A 1 355 ? 7.586 -14.199 -8.635 1.00 48.12 355 ARG A C 1
ATOM 2742 O O . ARG A 1 355 ? 7.792 -14.050 -7.442 1.00 48.12 355 ARG A O 1
ATOM 2749 N N . PHE A 1 356 ? 8.430 -13.785 -9.583 1.00 50.81 356 PHE A N 1
ATOM 2750 C CA . PHE A 1 356 ? 9.786 -13.298 -9.350 1.00 50.81 356 PHE A CA 1
ATOM 2751 C C . PHE A 1 356 ? 10.154 -12.266 -10.432 1.00 50.81 356 PHE A C 1
ATOM 2753 O O . PHE A 1 356 ? 10.435 -12.651 -11.567 1.00 50.81 356 PHE A O 1
ATOM 2760 N N . GLU A 1 357 ? 10.187 -10.972 -10.093 1.00 52.16 357 GLU A N 1
ATOM 2761 C CA . GLU A 1 357 ? 10.869 -9.945 -10.900 1.00 52.16 357 GLU A CA 1
ATOM 2762 C C . GLU A 1 357 ? 12.055 -9.345 -10.148 1.00 52.16 357 GLU A C 1
ATOM 2764 O O . GLU A 1 357 ? 11.935 -9.024 -8.968 1.00 52.16 357 GLU A O 1
ATOM 2769 N N . LYS A 1 358 ? 13.196 -9.224 -10.834 1.00 54.94 358 LYS A N 1
ATOM 2770 C CA . LYS A 1 358 ? 14.376 -8.537 -10.314 1.00 54.94 358 LYS A CA 1
ATOM 2771 C C . LYS A 1 358 ? 14.297 -7.098 -10.775 1.00 54.94 358 LYS A C 1
ATOM 2773 O O . LYS A 1 358 ? 14.542 -6.851 -11.952 1.00 54.94 358 LYS A O 1
ATOM 2778 N N . GLU A 1 359 ? 14.007 -6.191 -9.860 1.00 62.38 359 GLU A N 1
ATOM 2779 C CA . GLU A 1 359 ? 13.924 -4.759 -10.120 1.00 62.38 359 GLU A CA 1
ATOM 2780 C C . GLU A 1 359 ? 14.763 -3.979 -9.105 1.00 62.38 359 GLU A C 1
ATOM 2782 O O . GLU A 1 359 ? 15.060 -4.470 -8.016 1.00 62.38 359 GLU A O 1
ATOM 2787 N N . GLU A 1 360 ? 15.228 -2.802 -9.511 1.00 68.00 360 GLU A N 1
ATOM 2788 C CA . GLU A 1 360 ? 15.999 -1.886 -8.677 1.00 68.00 360 GLU A CA 1
ATOM 2789 C C . GLU A 1 360 ? 15.066 -0.861 -8.022 1.00 68.00 360 GLU A C 1
ATOM 2791 O O . GLU A 1 360 ? 14.385 -0.109 -8.723 1.00 68.00 360 GLU A O 1
ATOM 2796 N N . ASP A 1 361 ? 15.120 -0.758 -6.692 1.00 66.75 361 ASP A N 1
ATOM 2797 C CA . ASP A 1 361 ? 14.562 0.386 -5.968 1.00 66.75 361 ASP A CA 1
ATOM 2798 C C . ASP A 1 361 ? 15.311 1.665 -6.377 1.00 66.75 361 ASP A C 1
ATOM 2800 O O . ASP A 1 361 ? 16.532 1.773 -6.218 1.00 66.75 361 ASP A O 1
ATOM 2804 N N . GLY A 1 362 ? 14.596 2.670 -6.887 1.00 75.56 362 GLY A N 1
ATOM 2805 C CA . GLY A 1 362 ? 15.222 3.935 -7.254 1.00 75.56 362 GLY A CA 1
ATOM 2806 C C . GLY A 1 362 ? 14.308 4.911 -7.983 1.00 75.56 362 GLY A C 1
ATOM 2807 O O . GLY A 1 362 ? 13.086 4.807 -7.966 1.00 75.56 362 GLY A O 1
ATOM 2808 N N . ALA A 1 363 ? 14.925 5.867 -8.678 1.00 83.69 363 ALA A N 1
ATOM 2809 C CA . ALA A 1 363 ? 14.240 7.053 -9.189 1.00 83.69 363 ALA A CA 1
ATOM 2810 C C . ALA A 1 363 ? 13.066 6.765 -10.151 1.00 83.69 363 ALA A C 1
ATOM 2812 O O . ALA A 1 363 ? 12.107 7.535 -10.197 1.00 83.69 363 ALA A O 1
ATOM 2813 N N . ILE A 1 364 ? 13.129 5.681 -10.935 1.00 84.75 364 ILE A N 1
ATOM 2814 C CA . ILE A 1 364 ? 12.035 5.274 -11.837 1.00 84.75 364 ILE A CA 1
ATOM 2815 C C . ILE A 1 364 ? 10.820 4.800 -11.043 1.00 84.75 364 ILE A C 1
ATOM 2817 O O . ILE A 1 364 ? 9.692 5.170 -11.373 1.00 84.75 364 ILE A O 1
ATOM 2821 N N . TRP A 1 365 ? 11.051 4.053 -9.971 1.00 79.88 365 TRP A N 1
ATOM 2822 C CA . TRP A 1 365 ? 9.998 3.609 -9.076 1.00 79.88 365 TRP A CA 1
ATOM 2823 C C . TRP A 1 365 ? 9.417 4.775 -8.263 1.00 79.88 365 TRP A C 1
ATOM 2825 O O . TRP A 1 365 ? 8.200 4.950 -8.239 1.00 79.88 365 TRP A O 1
ATOM 2835 N N . ASP A 1 366 ? 10.256 5.677 -7.738 1.00 82.50 366 ASP A N 1
ATOM 2836 C CA . ASP A 1 366 ? 9.788 6.913 -7.084 1.00 82.50 366 ASP A CA 1
ATOM 2837 C C . ASP A 1 366 ? 8.884 7.732 -8.020 1.00 82.50 366 ASP A C 1
ATOM 2839 O O . ASP A 1 366 ? 7.860 8.300 -7.619 1.00 82.50 366 ASP A O 1
ATOM 2843 N N . LYS A 1 367 ? 9.246 7.781 -9.310 1.00 88.06 367 LYS A N 1
ATOM 2844 C CA . LYS A 1 367 ? 8.455 8.461 -10.332 1.00 88.06 367 LYS A CA 1
ATOM 2845 C C . LYS A 1 367 ? 7.116 7.764 -10.561 1.00 88.06 367 LYS A C 1
ATOM 2847 O O . LYS A 1 367 ? 6.100 8.463 -10.587 1.00 88.06 367 LYS A O 1
ATOM 2852 N N . GLU A 1 368 ? 7.104 6.442 -10.715 1.00 85.44 368 GLU A N 1
ATOM 2853 C CA . GLU A 1 368 ? 5.883 5.629 -10.815 1.00 85.44 368 GLU A CA 1
ATOM 2854 C C . GLU A 1 368 ? 4.945 5.909 -9.630 1.00 85.44 368 GLU A C 1
ATOM 2856 O O . GLU A 1 368 ? 3.805 6.340 -9.828 1.00 85.44 368 GLU A O 1
ATOM 2861 N N . MET A 1 369 ? 5.453 5.757 -8.404 1.00 84.06 369 MET A N 1
ATOM 2862 C CA . MET A 1 369 ? 4.700 5.965 -7.169 1.00 84.06 369 MET A CA 1
ATOM 2863 C C . MET A 1 369 ? 4.136 7.386 -7.082 1.00 84.06 369 MET A C 1
ATOM 2865 O O . MET A 1 369 ? 2.961 7.580 -6.768 1.00 84.06 369 MET A O 1
ATOM 2869 N N . SER A 1 370 ? 4.927 8.404 -7.442 1.00 87.38 370 SER A N 1
ATOM 2870 C CA . SER A 1 370 ? 4.461 9.797 -7.432 1.00 87.38 370 SER A CA 1
ATOM 2871 C C . SER A 1 370 ? 3.251 10.027 -8.350 1.00 87.38 370 SER A C 1
ATOM 2873 O O . SER A 1 370 ? 2.356 10.812 -8.020 1.00 87.38 370 SER A O 1
ATOM 2875 N N . LEU A 1 371 ? 3.195 9.328 -9.491 1.00 88.94 371 LEU A N 1
ATOM 2876 C CA . LEU A 1 371 ? 2.078 9.398 -10.430 1.00 88.94 371 LEU A CA 1
ATOM 2877 C C . LEU A 1 371 ? 0.859 8.643 -9.890 1.00 88.94 371 LEU A C 1
ATOM 2879 O O . LEU A 1 371 ? -0.241 9.201 -9.934 1.00 88.94 371 LEU A O 1
ATOM 2883 N N . ARG A 1 372 ? 1.051 7.442 -9.316 1.00 87.88 372 ARG A N 1
ATOM 2884 C CA . ARG A 1 372 ? -0.008 6.671 -8.633 1.00 87.88 372 ARG A CA 1
ATOM 2885 C C . ARG A 1 372 ? -0.659 7.492 -7.520 1.00 87.88 372 ARG A C 1
ATOM 2887 O O . ARG A 1 372 ? -1.870 7.715 -7.535 1.00 87.88 372 ARG A O 1
ATOM 2894 N N . VAL A 1 373 ? 0.149 8.066 -6.633 1.00 89.62 373 VAL A N 1
ATOM 2895 C CA . VAL A 1 373 ? -0.304 8.943 -5.542 1.00 89.62 373 VAL A CA 1
ATOM 2896 C C . VAL A 1 373 ? -1.042 10.173 -6.061 1.00 89.62 373 VAL A C 1
ATOM 2898 O O . VAL A 1 373 ? -2.113 10.512 -5.556 1.00 89.62 373 VAL A O 1
ATOM 2901 N N . SER A 1 374 ? -0.509 10.848 -7.084 1.00 89.62 374 SER A N 1
ATOM 2902 C CA . SER A 1 374 ? -1.177 12.014 -7.676 1.00 89.62 374 SER A CA 1
ATOM 2903 C C . SER A 1 374 ? -2.553 11.654 -8.246 1.00 89.62 374 SER A C 1
ATOM 2905 O O . SER A 1 374 ? -3.510 12.420 -8.097 1.00 89.62 374 SER A O 1
ATOM 2907 N N . ASN A 1 375 ? -2.666 10.478 -8.865 1.00 91.12 375 ASN A N 1
ATOM 2908 C CA . ASN A 1 375 ? -3.913 9.963 -9.412 1.00 91.12 375 ASN A CA 1
ATOM 2909 C C . ASN A 1 375 ? -4.938 9.674 -8.300 1.00 91.12 375 ASN A C 1
ATOM 2911 O O . ASN A 1 375 ? -6.066 10.166 -8.365 1.00 91.12 375 ASN A O 1
ATOM 2915 N N . MET A 1 376 ? -4.525 8.985 -7.232 1.00 92.56 376 MET A N 1
ATOM 2916 C CA . MET A 1 376 ? -5.389 8.680 -6.085 1.00 92.56 376 MET A CA 1
ATOM 2917 C C . MET A 1 376 ? -5.836 9.934 -5.323 1.00 92.56 376 MET A C 1
ATOM 2919 O O . MET A 1 376 ? -7.008 10.064 -4.969 1.00 92.56 376 MET A O 1
ATOM 2923 N N . ARG A 1 377 ? -4.948 10.916 -5.130 1.00 93.62 377 ARG A N 1
ATOM 2924 C CA . ARG A 1 377 ? -5.315 12.209 -4.527 1.00 93.62 377 ARG A CA 1
ATOM 2925 C C . ARG A 1 377 ? -6.350 12.959 -5.356 1.00 93.62 377 ARG A C 1
ATOM 2927 O O . ARG A 1 377 ? -7.310 13.487 -4.803 1.00 93.62 377 ARG A O 1
ATOM 2934 N N . ARG A 1 378 ? -6.206 12.961 -6.686 1.00 93.94 378 ARG A N 1
ATOM 2935 C CA . ARG A 1 378 ? -7.194 13.569 -7.590 1.00 93.94 378 ARG A CA 1
ATOM 2936 C C . ARG A 1 378 ? -8.549 12.868 -7.500 1.00 93.94 378 ARG A C 1
ATOM 2938 O O . ARG A 1 378 ? -9.569 13.548 -7.471 1.00 93.94 378 ARG A O 1
ATOM 2945 N N . MET A 1 379 ? -8.564 11.536 -7.427 1.00 95.44 379 MET A N 1
ATOM 2946 C CA . MET A 1 379 ? -9.785 10.760 -7.199 1.00 95.44 379 MET A CA 1
ATOM 2947 C C . MET A 1 379 ? -10.475 11.187 -5.897 1.00 95.44 379 MET A C 1
ATOM 2949 O O . MET A 1 379 ? -11.663 11.500 -5.902 1.00 95.44 379 MET A O 1
ATOM 2953 N N . ILE A 1 380 ? -9.723 11.265 -4.797 1.00 96.75 380 ILE A N 1
ATOM 2954 C CA . ILE A 1 380 ? -10.226 11.676 -3.480 1.00 96.75 380 ILE A CA 1
ATOM 2955 C C . ILE A 1 380 ? -10.778 13.107 -3.505 1.00 96.75 380 ILE A C 1
ATOM 2957 O O . ILE A 1 380 ? -11.875 13.346 -2.996 1.00 96.75 380 ILE A O 1
ATOM 2961 N N . LEU A 1 381 ? -10.069 14.038 -4.145 1.00 95.00 381 LEU A N 1
ATOM 2962 C CA . LEU A 1 381 ? -10.520 15.417 -4.310 1.00 95.00 381 LEU A CA 1
ATOM 2963 C C . LEU A 1 381 ? -11.831 15.490 -5.101 1.00 95.00 381 LEU A C 1
ATOM 2965 O O . LEU A 1 381 ? -12.751 16.188 -4.689 1.00 95.00 381 LEU A O 1
ATOM 2969 N N . ASN A 1 382 ? -11.948 14.731 -6.191 1.00 95.31 382 ASN A N 1
ATOM 2970 C CA . ASN A 1 382 ? -13.148 14.720 -7.028 1.00 95.31 382 ASN A CA 1
ATOM 2971 C C . ASN A 1 382 ? -14.359 14.080 -6.333 1.00 95.31 382 ASN A C 1
ATOM 2973 O O . ASN A 1 382 ? -15.486 14.516 -6.551 1.00 95.31 382 ASN A O 1
ATOM 2977 N N . LEU A 1 383 ? -14.141 13.038 -5.525 1.00 95.69 383 LEU A N 1
ATOM 2978 C CA . LEU A 1 383 ? -15.221 12.321 -4.842 1.00 95.69 383 LEU A CA 1
ATOM 2979 C C . LEU A 1 383 ? -15.681 13.019 -3.561 1.00 95.69 383 LEU A C 1
ATOM 2981 O O . LEU A 1 383 ? -16.861 12.957 -3.224 1.00 95.69 383 LEU A O 1
ATOM 2985 N N . PHE A 1 384 ? -14.757 13.635 -2.822 1.00 95.19 384 PHE A N 1
ATOM 2986 C CA . PHE A 1 384 ? -15.006 14.059 -1.442 1.00 95.19 384 PHE A CA 1
ATOM 2987 C C . PHE A 1 384 ? -14.664 15.523 -1.168 1.00 95.19 384 PHE A C 1
ATOM 2989 O O . PHE A 1 384 ? -14.847 15.968 -0.035 1.00 95.19 384 PHE A O 1
ATOM 2996 N N . SER A 1 385 ? -14.159 16.266 -2.159 1.00 93.06 385 SER A N 1
ATOM 2997 C CA . SER A 1 385 ? -13.673 17.644 -1.996 1.00 93.06 385 SER A CA 1
ATOM 2998 C C . SER A 1 385 ? -12.620 17.773 -0.890 1.00 93.06 385 SER A C 1
ATOM 3000 O O . SER A 1 385 ? -12.616 18.741 -0.133 1.00 93.06 385 SER A O 1
ATOM 3002 N N . GLN A 1 386 ? -11.755 16.763 -0.766 1.00 92.62 386 GLN A N 1
ATOM 3003 C CA . GLN A 1 386 ? -10.665 16.724 0.204 1.00 92.62 386 GLN A CA 1
ATOM 3004 C C . GLN A 1 386 ? -9.342 16.537 -0.524 1.00 92.62 386 GLN A C 1
ATOM 3006 O O . GLN A 1 386 ? -9.224 15.630 -1.340 1.00 92.62 386 GLN A O 1
ATOM 3011 N N . ASP A 1 387 ? -8.341 17.350 -0.208 1.00 90.00 387 ASP A N 1
ATOM 3012 C CA . ASP A 1 387 ? -6.967 17.099 -0.633 1.00 90.00 387 ASP A CA 1
ATOM 3013 C C . ASP A 1 387 ? -6.120 16.719 0.581 1.00 90.00 387 ASP A C 1
ATOM 3015 O O . ASP A 1 387 ? -5.706 17.575 1.360 1.00 90.00 387 ASP A O 1
ATOM 3019 N N . ILE A 1 388 ? -5.911 15.419 0.772 1.00 90.50 388 ILE A N 1
ATOM 3020 C CA . ILE A 1 388 ? -5.134 14.891 1.894 1.00 90.50 388 ILE A CA 1
ATOM 3021 C C . ILE A 1 388 ? -3.712 14.560 1.448 1.00 90.50 388 ILE A C 1
ATOM 3023 O O . ILE A 1 388 ? -3.490 14.094 0.328 1.00 90.50 388 ILE A O 1
ATOM 3027 N N . TYR A 1 389 ? -2.753 14.765 2.341 1.00 91.00 389 TYR A N 1
ATOM 3028 C CA . TYR A 1 389 ? -1.348 14.458 2.122 1.00 91.00 389 TYR A CA 1
ATOM 3029 C C . TYR A 1 389 ? -0.808 13.602 3.261 1.00 91.00 389 TYR A C 1
ATOM 3031 O O . TYR A 1 389 ? -0.785 14.028 4.413 1.00 91.00 389 TYR A O 1
ATOM 3039 N N . PHE A 1 390 ? -0.352 12.398 2.938 1.00 92.00 390 PHE A N 1
ATOM 3040 C CA . PHE A 1 390 ? 0.366 11.560 3.889 1.00 92.00 390 PHE A CA 1
ATOM 3041 C C . PHE A 1 390 ? 1.785 12.097 4.118 1.00 92.00 390 PHE A C 1
ATOM 3043 O O . PHE A 1 390 ? 2.507 12.370 3.157 1.00 92.00 390 PHE A O 1
ATOM 3050 N N . VAL A 1 391 ? 2.187 12.242 5.382 1.00 91.00 391 VAL A N 1
ATOM 3051 C CA . VAL A 1 391 ? 3.565 12.585 5.756 1.00 91.00 391 VAL A CA 1
ATOM 3052 C C . VAL A 1 391 ? 4.260 11.309 6.262 1.00 91.00 391 VAL A C 1
ATOM 3054 O O . VAL A 1 391 ? 3.868 10.815 7.322 1.00 91.00 391 VAL A O 1
ATOM 3057 N N . PRO A 1 392 ? 5.275 10.790 5.538 1.00 88.75 392 PRO A N 1
ATOM 3058 C CA . PRO A 1 392 ? 5.970 9.550 5.894 1.00 88.75 392 PRO A CA 1
ATOM 3059 C C . PRO A 1 392 ? 6.632 9.576 7.269 1.00 88.75 392 PRO A C 1
ATOM 3061 O O . PRO A 1 392 ? 6.965 10.642 7.807 1.00 88.75 392 PRO A O 1
ATOM 3064 N N . ASN A 1 393 ? 6.882 8.391 7.823 1.00 88.75 393 ASN A N 1
ATOM 3065 C CA . ASN A 1 393 ? 7.577 8.263 9.088 1.00 88.75 393 ASN A CA 1
ATOM 3066 C C . ASN A 1 393 ? 9.061 8.614 8.933 1.00 88.75 393 ASN A C 1
ATOM 3068 O O . ASN A 1 393 ? 9.846 7.908 8.308 1.00 88.75 393 ASN A O 1
ATOM 3072 N N . ASN A 1 394 ? 9.488 9.688 9.593 1.00 85.19 394 ASN A N 1
ATOM 3073 C CA . ASN A 1 394 ? 10.886 10.116 9.604 1.00 85.19 394 ASN A CA 1
ATOM 3074 C C . ASN A 1 394 ? 11.797 9.268 10.515 1.00 85.19 394 ASN A C 1
ATOM 3076 O O . ASN A 1 394 ? 12.980 9.584 10.654 1.00 85.19 394 ASN A O 1
ATOM 3080 N N . THR A 1 395 ? 11.251 8.243 11.174 1.00 85.19 395 THR A N 1
ATOM 3081 C CA . THR A 1 395 ? 11.941 7.384 12.145 1.00 85.19 395 THR A CA 1
ATOM 3082 C C . THR A 1 395 ? 11.724 5.887 11.880 1.00 85.19 395 THR A C 1
ATOM 3084 O O . THR A 1 395 ? 11.783 5.078 12.799 1.00 85.19 395 THR A O 1
ATOM 3087 N N . ASN A 1 396 ? 11.566 5.493 10.613 1.00 79.38 396 ASN A N 1
ATOM 3088 C CA . ASN A 1 396 ? 11.355 4.103 10.173 1.00 79.38 396 ASN A CA 1
ATOM 3089 C C . ASN A 1 396 ? 12.587 3.170 10.285 1.00 79.38 396 ASN A C 1
ATOM 3091 O O . ASN A 1 396 ? 12.556 2.021 9.852 1.00 79.38 396 ASN A O 1
ATOM 3095 N N . SER A 1 397 ? 13.690 3.636 10.874 1.00 77.00 397 SER A N 1
ATOM 3096 C CA . SER A 1 397 ? 14.889 2.829 11.117 1.00 77.00 397 SER A CA 1
ATOM 3097 C C . SER A 1 397 ? 14.881 2.193 12.507 1.00 77.00 397 SER A C 1
ATOM 3099 O O . SER A 1 397 ? 14.110 2.579 13.385 1.00 77.00 397 SER A O 1
ATOM 3101 N N . ARG A 1 398 ? 15.818 1.268 12.759 1.00 72.69 398 ARG A N 1
ATOM 3102 C CA . ARG A 1 398 ? 16.039 0.704 14.100 1.00 72.69 398 ARG A CA 1
ATOM 3103 C C . ARG A 1 398 ? 16.232 1.795 15.159 1.00 72.69 398 ARG A C 1
ATOM 3105 O O . ARG A 1 398 ? 15.655 1.713 16.239 1.00 72.69 398 ARG A O 1
ATOM 3112 N N . ASP A 1 399 ? 17.065 2.793 14.872 1.00 74.19 399 ASP A N 1
ATOM 3113 C CA . ASP A 1 399 ? 17.327 3.881 15.819 1.00 74.19 399 ASP A CA 1
ATOM 3114 C C . ASP A 1 399 ? 16.110 4.790 15.966 1.00 74.19 399 ASP A C 1
ATOM 3116 O O . ASP A 1 399 ? 15.780 5.211 17.074 1.00 74.19 399 ASP A O 1
ATOM 3120 N N . GLY A 1 400 ? 15.399 5.043 14.866 1.00 81.88 400 GLY A N 1
ATOM 3121 C CA . GLY A 1 400 ? 14.142 5.776 14.887 1.00 81.88 400 GLY A CA 1
ATOM 3122 C C . GLY A 1 400 ? 13.088 5.103 15.770 1.00 81.88 400 GLY A C 1
ATOM 3123 O O . GLY A 1 400 ? 12.509 5.759 16.632 1.00 81.88 400 GLY A O 1
ATOM 3124 N N . TYR A 1 401 ? 12.938 3.784 15.671 1.00 81.06 401 TYR A N 1
ATOM 3125 C CA . TYR A 1 401 ? 12.065 2.997 16.541 1.00 81.06 401 TYR A CA 1
ATOM 3126 C C . TYR A 1 401 ? 12.391 3.165 18.024 1.00 81.06 401 TYR A C 1
ATOM 3128 O O . TYR A 1 401 ? 11.485 3.354 18.835 1.00 81.06 401 TYR A O 1
ATOM 3136 N N . LEU A 1 402 ? 13.677 3.161 18.391 1.00 75.31 402 LEU A N 1
ATOM 3137 C CA . LEU A 1 402 ? 14.108 3.407 19.771 1.00 75.31 402 LEU A CA 1
ATOM 3138 C C . LEU A 1 402 ? 13.713 4.812 20.250 1.00 75.31 402 LEU A C 1
ATOM 3140 O O . LEU A 1 402 ? 13.285 4.985 21.394 1.00 75.31 402 LEU A O 1
ATOM 3144 N N . LEU A 1 403 ? 13.809 5.819 19.378 1.00 82.06 403 LEU A N 1
ATOM 3145 C CA . LEU A 1 403 ? 13.339 7.173 19.678 1.00 82.06 403 LEU A CA 1
ATOM 3146 C C . LEU A 1 403 ? 11.814 7.214 19.861 1.00 82.06 403 LEU A C 1
ATOM 3148 O O . LEU A 1 403 ? 11.332 7.912 20.752 1.00 82.06 403 LEU A O 1
ATOM 3152 N N . GLU A 1 404 ? 11.056 6.457 19.068 1.00 86.44 404 GLU A N 1
ATOM 3153 C CA . GLU A 1 404 ? 9.594 6.383 19.165 1.00 86.44 404 GLU A CA 1
ATOM 3154 C C . GLU A 1 404 ? 9.132 5.706 20.465 1.00 86.44 404 GLU A C 1
ATOM 3156 O O . GLU A 1 404 ? 8.303 6.260 21.191 1.00 86.44 404 GLU A O 1
ATOM 3161 N N . ILE A 1 405 ? 9.687 4.538 20.812 1.00 80.69 405 ILE A N 1
ATOM 3162 C CA . ILE A 1 405 ? 9.298 3.799 22.029 1.00 80.69 405 ILE A CA 1
ATOM 3163 C C . ILE A 1 405 ? 9.713 4.517 23.322 1.00 80.69 405 ILE A C 1
ATOM 3165 O O . ILE A 1 405 ? 9.015 4.425 24.329 1.00 80.69 405 ILE A O 1
ATOM 3169 N N . THR A 1 406 ? 10.805 5.287 23.294 1.00 77.75 406 THR A N 1
ATOM 3170 C CA . THR A 1 406 ? 11.237 6.122 24.431 1.00 77.75 406 THR A CA 1
ATOM 3171 C C . THR A 1 406 ? 10.553 7.489 24.460 1.00 77.75 406 THR A C 1
ATOM 3173 O O . THR A 1 406 ? 10.832 8.293 25.349 1.00 77.75 406 THR A O 1
ATOM 3176 N N . LYS A 1 407 ? 9.651 7.769 23.506 1.00 85.44 407 LYS A N 1
ATOM 3177 C CA . LYS A 1 407 ? 8.986 9.069 23.330 1.00 85.44 407 LYS A CA 1
ATOM 3178 C C . LYS A 1 407 ? 9.974 10.236 23.286 1.00 85.44 407 LYS A C 1
ATOM 3180 O O . LYS A 1 407 ? 9.745 11.304 23.857 1.00 85.44 407 LYS A O 1
ATOM 3185 N N . SER A 1 408 ? 11.088 10.044 22.593 1.00 86.50 408 SER A N 1
ATOM 3186 C CA . SER A 1 408 ? 12.061 11.101 22.370 1.00 86.50 408 SER A CA 1
ATOM 3187 C C . SER A 1 408 ? 11.464 12.199 21.480 1.00 86.50 408 SER A C 1
ATOM 3189 O O . SER A 1 408 ? 10.939 11.889 20.408 1.00 86.50 408 SER A O 1
ATOM 3191 N N . PRO A 1 409 ? 11.619 13.494 21.821 1.00 89.38 409 PRO A N 1
ATOM 3192 C CA . PRO A 1 409 ? 11.192 14.600 20.959 1.00 89.38 409 PRO A CA 1
ATOM 3193 C C . PRO A 1 409 ? 11.813 14.574 19.554 1.00 89.38 409 PRO A C 1
ATOM 3195 O O . PRO A 1 409 ? 11.282 15.183 18.631 1.00 89.38 409 PRO A O 1
ATOM 3198 N N . LYS A 1 410 ? 12.929 13.853 19.372 1.00 88.69 410 LYS A N 1
ATOM 3199 C CA . LYS A 1 410 ? 13.578 13.664 18.066 1.00 88.69 410 LYS A CA 1
ATOM 3200 C C . LYS A 1 410 ? 12.764 12.799 17.095 1.00 88.69 410 LYS A C 1
ATOM 3202 O O . LYS A 1 410 ? 13.029 12.858 15.902 1.00 88.69 410 LYS A O 1
ATOM 3207 N N . ALA A 1 411 ? 11.794 12.024 17.585 1.00 88.00 411 ALA A N 1
ATOM 3208 C CA . ALA A 1 411 ? 10.903 11.209 16.757 1.00 88.00 411 ALA A CA 1
ATOM 3209 C C . ALA A 1 411 ? 9.622 11.940 16.314 1.00 88.00 411 ALA A C 1
ATOM 3211 O O . ALA A 1 411 ? 8.765 11.347 15.655 1.00 88.00 411 ALA A O 1
ATOM 3212 N N . VAL A 1 412 ? 9.467 13.226 16.650 1.00 91.75 412 VAL A N 1
ATOM 3213 C CA . VAL A 1 412 ? 8.361 14.044 16.135 1.00 91.75 412 VAL A CA 1
ATOM 3214 C C . VAL A 1 412 ? 8.535 14.237 14.628 1.00 91.75 412 VAL A C 1
ATOM 3216 O O . VAL A 1 412 ? 9.585 14.699 14.180 1.00 91.75 412 VAL A O 1
ATOM 3219 N N . THR A 1 413 ? 7.499 13.903 13.854 1.00 88.12 413 THR A N 1
ATOM 3220 C CA . THR A 1 413 ? 7.487 14.108 12.401 1.00 88.12 413 THR A CA 1
ATOM 3221 C C . THR A 1 413 ? 7.447 15.606 12.084 1.00 88.12 413 THR A C 1
ATOM 3223 O O . THR A 1 413 ? 6.523 16.297 12.527 1.00 88.12 413 THR A O 1
ATOM 3226 N N . PRO A 1 414 ? 8.411 16.144 11.316 1.00 86.50 414 PRO A N 1
ATOM 3227 C CA . PRO A 1 414 ? 8.340 17.516 10.839 1.00 86.50 414 PRO A CA 1
ATOM 3228 C C . PRO A 1 414 ? 7.179 17.667 9.854 1.00 86.50 414 PRO A C 1
ATOM 3230 O O . PRO A 1 414 ? 7.167 17.033 8.801 1.00 86.50 414 PRO A O 1
ATOM 3233 N N . MET A 1 415 ? 6.217 18.529 10.178 1.00 86.44 415 MET A N 1
ATOM 3234 C CA . MET A 1 415 ? 5.122 18.824 9.2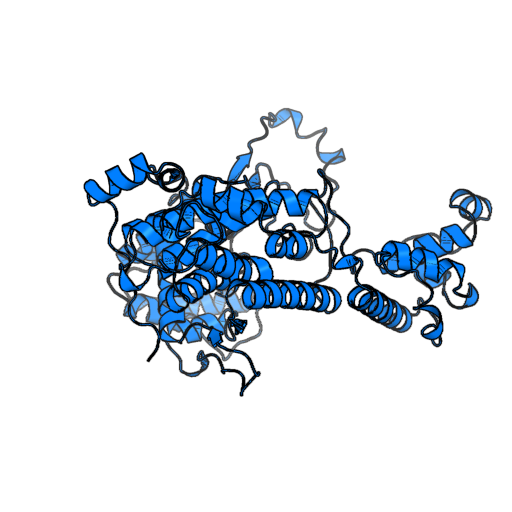57 1.00 86.44 415 MET A CA 1
ATOM 3235 C C . MET A 1 415 ? 5.621 19.692 8.093 1.00 86.44 415 MET A C 1
ATOM 3237 O O . MET A 1 415 ? 6.377 20.646 8.326 1.00 86.44 415 MET A O 1
ATOM 3241 N N . PRO A 1 416 ? 5.208 19.403 6.846 1.00 81.94 416 PRO A N 1
ATOM 3242 C CA . PRO A 1 416 ? 5.527 20.260 5.715 1.00 81.94 416 PRO A CA 1
ATOM 3243 C C . PRO A 1 416 ? 4.942 21.662 5.941 1.00 81.94 416 PRO A C 1
ATOM 3245 O O . PRO A 1 416 ? 3.833 21.820 6.451 1.00 81.94 416 PRO A O 1
ATOM 3248 N N . LYS A 1 417 ? 5.700 22.700 5.573 1.00 74.38 417 LYS A N 1
ATOM 3249 C CA . LYS A 1 417 ? 5.195 24.079 5.586 1.00 74.38 417 LYS A CA 1
ATOM 3250 C C . LYS A 1 417 ? 4.234 24.243 4.414 1.00 74.38 417 LYS A C 1
ATOM 3252 O O . LYS A 1 417 ? 4.674 24.009 3.295 1.00 74.38 417 LYS A O 1
ATOM 3257 N N . ASP A 1 418 ? 2.990 24.630 4.707 1.00 65.56 418 A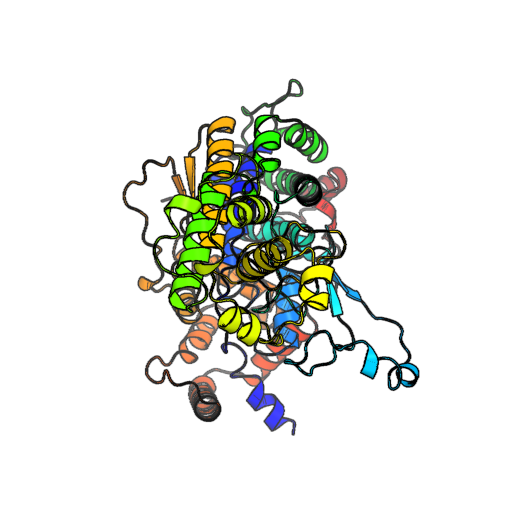SP A N 1
ATOM 3258 C CA . ASP A 1 418 ? 1.919 25.012 3.768 1.00 65.56 418 ASP A CA 1
ATOM 3259 C C . ASP A 1 418 ? 2.124 24.498 2.331 1.00 65.56 418 ASP A C 1
ATOM 3261 O O . ASP A 1 418 ? 2.697 25.162 1.466 1.00 65.56 418 ASP A O 1
ATOM 3265 N N . ASN A 1 419 ? 1.692 23.261 2.110 1.00 67.00 419 ASN A N 1
ATOM 3266 C CA . ASN A 1 419 ? 1.776 22.549 0.839 1.00 67.00 419 ASN A CA 1
ATOM 3267 C C . ASN A 1 419 ? 0.521 22.743 -0.035 1.00 67.00 419 ASN A C 1
ATOM 3269 O O . ASN A 1 419 ? 0.373 22.036 -1.031 1.00 67.00 419 ASN A O 1
ATOM 3273 N N . GLY A 1 420 ? -0.376 23.676 0.317 1.00 67.75 420 GLY A N 1
ATOM 3274 C CA . GLY A 1 420 ? -1.606 23.944 -0.435 1.00 67.75 420 GLY A CA 1
ATOM 3275 C C . GLY A 1 420 ? -2.635 22.806 -0.418 1.00 67.75 420 GLY A C 1
ATOM 3276 O O . GLY A 1 420 ? -3.544 22.814 -1.245 1.00 67.75 420 GLY A O 1
ATOM 3277 N N . VAL A 1 421 ? -2.491 21.835 0.491 1.00 78.38 421 VAL A N 1
ATOM 3278 C CA . VAL A 1 421 ? -3.426 20.708 0.664 1.00 78.38 421 VAL A CA 1
ATOM 3279 C C . VAL A 1 421 ? -4.430 21.013 1.778 1.00 78.38 421 VAL A C 1
ATOM 3281 O O . VAL A 1 421 ? -4.202 21.892 2.608 1.00 78.38 421 VAL A O 1
ATOM 3284 N N . THR A 1 422 ? -5.548 20.290 1.810 1.00 75.81 422 THR A N 1
ATOM 3285 C CA . THR A 1 422 ? -6.574 20.452 2.851 1.00 75.81 422 THR A CA 1
ATOM 3286 C C . THR A 1 422 ? -6.119 19.910 4.203 1.00 75.81 422 THR A C 1
ATOM 3288 O O . THR A 1 422 ? -6.361 20.559 5.217 1.00 75.81 422 THR A O 1
ATOM 3291 N N . ASP A 1 423 ? -5.461 18.746 4.226 1.00 86.38 423 ASP A N 1
ATOM 3292 C CA . ASP A 1 423 ? -4.993 18.120 5.466 1.00 86.38 423 ASP A CA 1
ATOM 3293 C C . ASP A 1 423 ? -3.683 17.344 5.272 1.00 86.38 423 ASP A C 1
ATOM 3295 O O . ASP A 1 423 ? -3.507 16.637 4.280 1.00 86.38 423 ASP A O 1
ATOM 3299 N N . SER A 1 424 ? -2.763 17.462 6.230 1.00 89.38 424 SER A N 1
ATOM 3300 C CA . SER A 1 424 ? -1.522 16.684 6.269 1.00 89.38 424 SER A CA 1
ATOM 3301 C C . SER A 1 424 ? -1.581 15.694 7.427 1.00 89.38 424 SER A C 1
ATOM 3303 O O . SER A 1 424 ? -1.691 16.083 8.587 1.00 89.38 424 SER A O 1
ATOM 3305 N N . VAL A 1 425 ? -1.477 14.406 7.111 1.00 90.62 425 VAL A N 1
ATOM 3306 C CA . VAL A 1 425 ? -1.804 13.305 8.018 1.00 90.62 425 VAL A CA 1
ATOM 3307 C C . VAL A 1 425 ? -0.542 12.512 8.366 1.00 90.62 425 VAL A C 1
ATOM 3309 O O . VAL A 1 425 ? 0.141 11.995 7.487 1.00 90.62 425 VAL A O 1
ATOM 3312 N N . THR A 1 426 ? -0.249 12.402 9.663 1.00 92.00 426 THR A N 1
ATOM 3313 C CA . THR A 1 426 ? 0.816 11.567 10.256 1.00 92.00 426 THR A CA 1
ATOM 3314 C C . THR A 1 426 ? 0.437 11.197 11.683 1.00 92.00 426 THR A C 1
ATOM 3316 O O . THR A 1 426 ? -0.451 11.813 12.281 1.00 92.00 426 THR A O 1
ATOM 3319 N N . TYR A 1 427 ? 1.134 10.218 12.258 1.00 92.19 427 TYR A N 1
ATOM 3320 C CA . TYR A 1 427 ? 1.094 9.994 13.693 1.00 92.19 427 TYR A CA 1
ATOM 3321 C C . TYR A 1 427 ? 1.936 11.020 14.448 1.00 92.19 427 TYR A C 1
ATOM 3323 O O . TYR A 1 427 ? 3.070 11.338 14.079 1.00 92.19 427 TYR A O 1
ATOM 3331 N N . SER A 1 428 ? 1.360 11.513 15.541 1.00 92.25 428 SER A N 1
ATOM 3332 C CA . SER A 1 428 ? 2.074 12.163 16.634 1.00 92.25 428 SER A CA 1
ATOM 3333 C C . SER A 1 428 ? 3.006 11.174 17.337 1.00 92.25 428 SER A C 1
ATOM 3335 O O . SER A 1 428 ? 2.852 9.959 17.234 1.00 92.25 428 SER A O 1
ATOM 3337 N N . LEU A 1 429 ? 3.951 11.687 18.125 1.00 92.06 429 LEU A N 1
ATOM 3338 C CA . LEU A 1 429 ? 4.880 10.855 18.894 1.00 92.06 429 LEU A CA 1
ATOM 3339 C C . LEU A 1 429 ? 4.168 9.852 19.822 1.00 92.06 429 LEU A C 1
ATOM 3341 O O . LEU A 1 429 ? 4.580 8.699 19.930 1.00 92.06 429 LEU A O 1
ATOM 3345 N N . ASP A 1 430 ? 3.073 10.270 20.461 1.00 91.94 430 ASP A N 1
ATOM 3346 C CA . ASP A 1 430 ? 2.275 9.386 21.313 1.00 91.94 430 ASP A CA 1
ATOM 3347 C C . ASP A 1 430 ? 1.556 8.294 20.514 1.00 91.94 430 ASP A C 1
ATOM 3349 O O . ASP A 1 430 ? 1.409 7.173 21.003 1.00 91.94 430 ASP A O 1
ATOM 3353 N N . GLU A 1 431 ? 1.111 8.599 19.297 1.00 92.69 431 GLU A N 1
ATOM 3354 C CA . GLU A 1 431 ? 0.509 7.612 18.403 1.00 92.69 431 GLU A CA 1
ATOM 3355 C C . GLU A 1 431 ? 1.540 6.615 17.879 1.00 92.69 431 GLU A C 1
ATOM 3357 O O . GLU A 1 431 ? 1.272 5.420 17.942 1.00 92.69 431 GLU A O 1
ATOM 3362 N N . LYS A 1 432 ? 2.735 7.069 17.472 1.00 92.31 432 LYS A N 1
ATOM 3363 C CA . LYS A 1 432 ? 3.843 6.176 17.085 1.00 92.31 432 LYS A CA 1
ATOM 3364 C C . LYS A 1 432 ? 4.163 5.184 18.204 1.00 92.31 432 LYS A C 1
ATOM 3366 O O . LYS A 1 432 ? 4.214 3.975 17.991 1.00 92.31 432 LYS A O 1
ATOM 3371 N N . TYR A 1 433 ? 4.280 5.688 19.434 1.00 89.19 433 TYR A N 1
ATOM 3372 C CA . TYR A 1 433 ? 4.473 4.860 20.624 1.00 89.19 433 TYR A CA 1
ATOM 3373 C C . TYR A 1 433 ? 3.345 3.833 20.819 1.00 89.19 433 TYR A C 1
ATOM 3375 O O . TYR A 1 433 ? 3.615 2.656 21.068 1.00 89.19 433 TYR A O 1
ATOM 3383 N N . LYS A 1 434 ? 2.077 4.257 20.713 1.00 91.25 434 LYS A N 1
ATOM 3384 C CA . LYS A 1 434 ? 0.914 3.363 20.850 1.00 91.25 434 LYS A CA 1
ATOM 3385 C C . LYS A 1 434 ? 0.902 2.282 19.767 1.00 91.25 434 LYS A C 1
ATOM 3387 O O . LYS A 1 434 ? 0.709 1.117 20.109 1.00 91.25 434 LYS A O 1
ATOM 3392 N N . PHE A 1 435 ? 1.170 2.649 18.515 1.00 92.81 435 PHE A N 1
ATOM 3393 C CA . PHE A 1 435 ? 1.214 1.727 17.383 1.00 92.81 435 PHE A CA 1
ATOM 3394 C C . PHE A 1 435 ? 2.283 0.652 17.587 1.00 92.81 435 PHE A C 1
ATOM 3396 O O . PHE A 1 435 ? 1.984 -0.541 17.580 1.00 92.81 435 PHE A O 1
ATOM 3403 N N . ASN A 1 436 ? 3.515 1.067 17.887 1.00 87.44 436 ASN A N 1
ATOM 3404 C CA . ASN A 1 436 ? 4.632 0.151 18.117 1.00 87.44 436 ASN A CA 1
ATOM 3405 C C . ASN A 1 436 ? 4.336 -0.860 19.224 1.00 87.44 436 ASN A C 1
ATOM 3407 O O . ASN A 1 436 ? 4.598 -2.055 19.099 1.00 87.44 436 ASN A O 1
ATOM 3411 N N . ARG A 1 437 ? 3.729 -0.390 20.312 1.00 85.00 437 ARG A N 1
ATOM 3412 C CA . ARG A 1 437 ? 3.322 -1.249 21.422 1.00 85.00 437 ARG A CA 1
ATOM 3413 C C . ARG A 1 437 ? 2.214 -2.226 21.078 1.00 85.00 437 ARG A C 1
ATOM 3415 O O . ARG A 1 437 ? 2.222 -3.357 21.568 1.00 85.00 437 ARG A O 1
ATOM 3422 N N . MET A 1 438 ? 1.238 -1.763 20.313 1.00 91.25 438 MET A N 1
ATOM 3423 C CA . MET A 1 438 ? 0.124 -2.572 19.849 1.00 91.25 438 MET A CA 1
ATOM 3424 C C . MET A 1 438 ? 0.642 -3.723 18.984 1.00 91.25 438 MET A C 1
ATOM 3426 O O . MET A 1 438 ? 0.326 -4.875 19.278 1.00 91.25 438 MET A O 1
ATOM 3430 N N . ILE A 1 439 ? 1.511 -3.435 18.007 1.00 89.12 439 ILE A N 1
ATOM 3431 C CA . ILE A 1 439 ? 2.144 -4.463 17.168 1.00 89.12 439 ILE A CA 1
ATOM 3432 C C . ILE A 1 439 ? 3.023 -5.398 18.002 1.00 89.12 439 ILE A C 1
ATOM 3434 O O . ILE A 1 439 ? 2.918 -6.615 17.865 1.00 89.12 439 ILE A O 1
ATOM 3438 N N . PHE A 1 440 ? 3.829 -4.867 18.927 1.00 84.12 440 PHE A N 1
ATOM 3439 C CA . PHE A 1 440 ? 4.644 -5.701 19.813 1.00 84.12 440 PHE A CA 1
ATOM 3440 C C . PHE A 1 440 ? 3.788 -6.690 20.610 1.00 84.12 440 PHE A C 1
ATOM 3442 O O . PHE A 1 440 ? 4.074 -7.882 20.646 1.00 84.12 440 PHE A O 1
ATOM 3449 N N . THR A 1 441 ? 2.701 -6.211 21.215 1.00 84.81 441 THR A N 1
ATOM 3450 C CA . THR A 1 441 ? 1.795 -7.053 22.011 1.00 84.81 441 THR A CA 1
ATOM 3451 C C . THR A 1 441 ? 1.079 -8.088 21.154 1.00 84.81 441 THR A C 1
ATOM 3453 O O . THR A 1 441 ? 0.861 -9.212 21.602 1.00 84.81 441 THR A O 1
ATOM 3456 N N . PHE A 1 442 ? 0.744 -7.729 19.915 1.00 86.62 442 PHE A N 1
ATOM 3457 C CA . PHE A 1 442 ? 0.169 -8.663 18.962 1.00 86.62 442 PHE A CA 1
ATOM 3458 C C . PHE A 1 442 ? 1.152 -9.789 18.608 1.00 86.62 442 PHE A C 1
ATOM 3460 O O . PHE A 1 442 ? 0.768 -10.958 18.645 1.00 86.62 442 PHE A O 1
ATOM 3467 N N . LEU A 1 443 ? 2.419 -9.462 18.332 1.00 80.25 443 LEU A N 1
ATOM 3468 C CA . LEU A 1 443 ? 3.453 -10.434 17.961 1.00 80.25 443 LEU A CA 1
ATOM 3469 C C . LEU A 1 443 ? 3.950 -11.289 19.141 1.00 80.25 443 LEU A C 1
ATOM 3471 O O . LEU A 1 443 ? 4.278 -12.459 18.939 1.00 80.25 443 LEU A O 1
ATOM 3475 N N . PHE A 1 444 ? 3.992 -10.731 20.356 1.00 78.44 444 PHE A N 1
ATOM 3476 C CA . PHE A 1 444 ? 4.590 -11.356 21.545 1.00 78.44 444 PHE A CA 1
ATOM 3477 C C . PHE A 1 444 ? 3.635 -11.383 22.758 1.00 78.44 444 PHE A C 1
ATOM 3479 O O . PHE A 1 444 ? 3.912 -10.761 23.791 1.00 78.44 444 PHE A O 1
ATOM 3486 N N . PRO A 1 445 ? 2.483 -12.071 22.665 1.00 81.50 445 PRO A N 1
ATOM 3487 C CA . PRO A 1 445 ? 1.441 -11.991 23.685 1.00 81.50 445 PRO A CA 1
ATOM 3488 C C . PRO A 1 445 ? 1.858 -12.541 25.062 1.00 81.50 445 PRO A C 1
ATOM 3490 O O . PRO A 1 445 ? 1.520 -11.931 26.081 1.00 81.50 445 PRO A O 1
ATOM 3493 N N . LYS A 1 446 ? 2.596 -13.661 25.140 1.00 80.31 446 LYS A N 1
ATOM 3494 C CA . LYS A 1 446 ? 3.038 -14.241 26.424 1.00 80.31 446 LYS A CA 1
ATOM 3495 C C . LYS A 1 446 ? 4.115 -13.382 27.075 1.00 80.31 446 LYS A C 1
ATOM 3497 O O . LYS A 1 446 ? 4.060 -13.144 28.284 1.00 80.31 446 LYS A O 1
ATOM 3502 N N . LEU A 1 447 ? 5.070 -12.890 26.287 1.00 74.94 447 LEU A N 1
ATOM 3503 C CA . LEU A 1 447 ? 6.093 -11.969 26.772 1.00 74.94 447 LEU A CA 1
ATOM 3504 C C . LEU A 1 447 ? 5.453 -10.681 27.298 1.00 74.94 447 LEU A C 1
ATOM 3506 O O . LEU A 1 447 ? 5.736 -10.291 28.431 1.00 74.94 447 LEU A O 1
ATOM 3510 N N . SER A 1 448 ? 4.549 -10.064 26.534 1.00 76.81 448 SER A N 1
ATOM 3511 C CA . SER A 1 448 ? 3.851 -8.846 26.958 1.00 76.81 448 SER A CA 1
ATOM 3512 C C . SER A 1 448 ? 3.075 -9.033 28.262 1.00 76.81 448 SER A C 1
ATOM 3514 O O . SER A 1 448 ? 3.116 -8.154 29.120 1.00 76.81 448 SER A O 1
ATOM 3516 N N . ALA A 1 449 ? 2.425 -10.184 28.464 1.00 80.81 449 ALA A N 1
ATOM 3517 C CA . ALA A 1 449 ? 1.757 -10.492 29.729 1.00 80.81 449 ALA A CA 1
ATOM 3518 C C . ALA A 1 449 ? 2.741 -10.598 30.912 1.00 80.81 449 ALA A C 1
ATOM 3520 O O . ALA A 1 449 ? 2.413 -10.185 32.024 1.00 80.81 449 ALA A O 1
ATOM 3521 N N . SER A 1 450 ? 3.949 -11.125 30.679 1.00 73.50 450 SER A N 1
ATOM 3522 C CA . SER A 1 450 ? 4.967 -11.308 31.724 1.00 73.50 450 SER A CA 1
ATOM 3523 C C . SER A 1 450 ? 5.672 -10.024 32.157 1.00 73.50 450 SER A C 1
ATOM 3525 O O . SER A 1 450 ? 6.146 -9.950 33.287 1.00 73.50 450 SER A O 1
ATOM 3527 N N . LEU A 1 451 ? 5.744 -9.016 31.281 1.00 67.25 451 LEU A N 1
ATOM 3528 C CA . LEU A 1 451 ? 6.443 -7.762 31.572 1.00 67.25 451 LEU A CA 1
ATOM 3529 C C . LEU A 1 451 ? 5.720 -6.910 32.623 1.00 67.25 451 LEU A C 1
ATOM 3531 O O . LEU A 1 451 ? 6.355 -6.064 33.237 1.00 67.25 451 LEU A O 1
ATOM 3535 N N . GLY A 1 452 ? 4.426 -7.143 32.875 1.00 57.41 452 GLY A N 1
ATOM 3536 C CA . GLY A 1 452 ? 3.660 -6.543 33.977 1.00 57.41 452 GLY A CA 1
ATOM 3537 C C . GLY A 1 452 ? 3.396 -5.031 33.863 1.00 57.41 452 GLY A C 1
ATOM 3538 O O . GLY A 1 452 ? 2.296 -4.584 34.185 1.00 57.41 452 GLY A O 1
ATOM 3539 N N . ASN A 1 453 ? 4.359 -4.240 33.379 1.00 59.69 453 ASN A N 1
ATOM 3540 C CA . ASN A 1 453 ? 4.231 -2.829 33.039 1.00 59.69 453 ASN A CA 1
ATOM 3541 C C . ASN A 1 453 ? 5.191 -2.416 31.902 1.00 59.69 453 ASN A C 1
ATOM 3543 O O . ASN A 1 453 ? 5.905 -3.220 31.309 1.00 59.69 453 ASN A O 1
ATOM 3547 N N . LEU A 1 454 ? 5.139 -1.129 31.566 1.00 55.81 454 LEU A N 1
ATOM 3548 C CA . LEU A 1 454 ? 5.761 -0.540 30.386 1.00 55.81 454 LEU A CA 1
ATOM 3549 C C . LEU A 1 454 ? 7.171 -0.017 30.565 1.00 55.81 454 LEU A C 1
ATOM 3551 O O . LEU A 1 454 ? 7.888 0.151 29.576 1.00 55.81 454 LEU A O 1
ATOM 3555 N N . ASP A 1 455 ? 7.547 0.240 31.807 1.00 58.88 455 ASP A N 1
ATOM 3556 C CA . ASP A 1 455 ? 8.848 0.795 32.131 1.00 58.88 455 ASP A CA 1
ATOM 3557 C C . ASP A 1 455 ? 9.909 -0.297 31.972 1.00 58.88 455 ASP A C 1
ATOM 3559 O O . ASP A 1 455 ? 10.936 -0.047 31.354 1.00 58.88 455 ASP A O 1
ATOM 3563 N N . GLU A 1 456 ? 9.594 -1.550 32.329 1.00 57.72 456 GLU A N 1
ATOM 3564 C CA . GLU A 1 456 ? 10.479 -2.695 32.069 1.00 57.72 456 GLU A CA 1
ATOM 3565 C C . GLU A 1 456 ? 10.714 -2.946 30.569 1.00 57.72 456 GLU A C 1
ATOM 3567 O O . GLU A 1 456 ? 11.817 -3.319 30.167 1.00 57.72 456 GLU A O 1
ATOM 3572 N N . PHE A 1 457 ? 9.701 -2.728 29.720 1.00 55.97 457 PHE A N 1
ATOM 3573 C CA . PHE A 1 457 ? 9.850 -2.831 28.264 1.00 55.97 457 PHE A CA 1
ATOM 3574 C C . PHE A 1 457 ? 10.770 -1.732 27.720 1.00 55.97 457 PHE A C 1
ATOM 3576 O O . PHE A 1 457 ? 11.688 -2.010 26.949 1.00 55.97 457 PHE A O 1
ATOM 3583 N N . ASN A 1 458 ? 10.559 -0.486 28.147 1.00 57.06 458 ASN A N 1
ATOM 3584 C CA . ASN A 1 458 ? 11.360 0.654 27.711 1.00 57.06 458 ASN A CA 1
ATOM 3585 C C . ASN A 1 458 ? 12.805 0.583 28.227 1.00 57.06 458 ASN A C 1
ATOM 3587 O O . ASN A 1 458 ? 13.732 0.887 27.478 1.00 57.06 458 ASN A O 1
ATOM 3591 N N . GLU A 1 459 ? 13.013 0.154 29.472 1.00 56.88 459 GLU A N 1
ATOM 3592 C CA . GLU A 1 459 ? 14.335 -0.080 30.062 1.00 56.88 459 GLU A CA 1
ATOM 3593 C C . GLU A 1 459 ? 15.079 -1.191 29.325 1.00 56.88 459 GLU A C 1
ATOM 3595 O O . GLU A 1 459 ? 16.238 -1.007 28.949 1.00 56.88 459 GLU A O 1
ATOM 3600 N N . MET A 1 460 ? 14.392 -2.304 29.038 1.00 55.59 460 MET A N 1
ATOM 3601 C CA . MET A 1 460 ? 14.928 -3.383 28.215 1.00 55.59 460 MET A CA 1
ATOM 3602 C C . MET A 1 460 ? 15.381 -2.838 26.856 1.00 55.59 460 MET A C 1
ATOM 3604 O O . MET A 1 460 ? 16.537 -3.015 26.485 1.00 55.59 460 MET A O 1
ATOM 3608 N N . MET A 1 461 ? 14.511 -2.121 26.140 1.00 53.88 461 MET A N 1
ATOM 3609 C CA . MET A 1 461 ? 14.818 -1.584 24.811 1.00 53.88 461 MET A CA 1
ATOM 3610 C C . MET A 1 461 ? 15.917 -0.508 24.818 1.00 53.88 461 MET A C 1
ATOM 3612 O O . MET 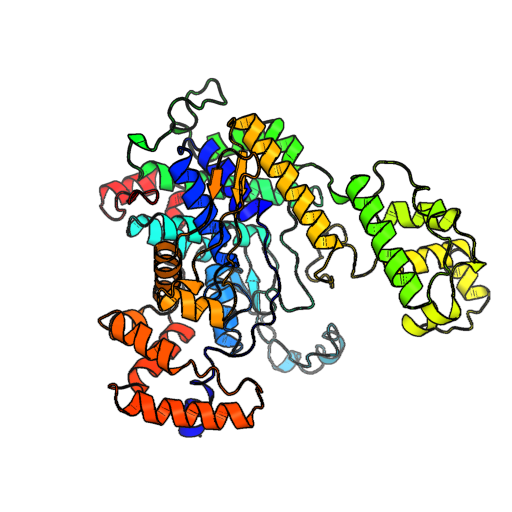A 1 461 ? 16.727 -0.457 23.893 1.00 53.88 461 MET A O 1
ATOM 3616 N N . THR A 1 462 ? 15.996 0.310 25.870 1.00 52.69 462 THR A N 1
ATOM 3617 C CA . THR A 1 462 ? 17.035 1.342 26.042 1.00 52.69 462 THR A CA 1
ATOM 3618 C C . THR A 1 462 ? 18.399 0.722 26.347 1.00 52.69 462 THR A C 1
ATOM 3620 O O . THR A 1 462 ? 19.407 1.169 25.806 1.00 52.69 462 THR A O 1
ATOM 3623 N N . ALA A 1 463 ? 18.453 -0.352 27.144 1.00 49.97 463 ALA A N 1
ATOM 3624 C CA . ALA A 1 463 ? 19.692 -1.078 27.433 1.00 49.97 463 ALA A CA 1
ATOM 3625 C C . ALA A 1 463 ? 20.325 -1.723 26.181 1.00 49.97 463 ALA A C 1
ATOM 3627 O O . ALA A 1 463 ? 21.524 -1.997 26.163 1.00 49.97 463 ALA A O 1
ATOM 3628 N N . PHE A 1 464 ? 19.544 -1.928 25.115 1.00 45.75 464 PHE A N 1
ATOM 3629 C CA . PHE A 1 464 ? 20.027 -2.408 23.817 1.00 45.75 464 PHE A CA 1
ATOM 3630 C C . PHE A 1 464 ? 20.654 -1.312 22.923 1.00 45.75 464 PHE A C 1
ATOM 3632 O O . PHE A 1 464 ? 21.134 -1.627 21.826 1.00 45.75 464 PHE A O 1
ATOM 3639 N N . HIS A 1 465 ? 20.668 -0.044 23.357 1.00 43.97 465 HIS A N 1
ATOM 3640 C CA . HIS A 1 465 ? 21.191 1.100 22.603 1.00 43.97 465 HIS A CA 1
ATOM 3641 C C . HIS A 1 465 ? 22.530 1.603 23.181 1.00 43.97 465 HIS A C 1
ATOM 3643 O O . HIS A 1 465 ? 22.560 2.233 24.234 1.00 43.97 465 HIS A O 1
ATOM 3649 N N . ASP A 1 466 ? 23.641 1.362 22.471 1.00 46.78 466 ASP A N 1
ATOM 3650 C CA . ASP A 1 466 ? 24.924 2.055 22.688 1.00 46.78 466 ASP A CA 1
ATOM 3651 C C . ASP A 1 466 ? 25.357 2.734 21.371 1.00 46.78 466 ASP A C 1
ATOM 3653 O O . ASP A 1 466 ? 25.825 2.037 20.461 1.00 46.78 466 ASP A O 1
ATOM 3657 N N . PRO A 1 467 ? 25.193 4.066 21.251 1.00 42.28 467 PRO A N 1
ATOM 3658 C CA . PRO A 1 467 ? 25.510 4.827 20.042 1.00 42.28 467 PRO A CA 1
ATOM 3659 C C . PRO A 1 467 ? 27.017 5.068 19.817 1.00 42.28 467 PRO A C 1
ATOM 3661 O O . PRO A 1 467 ? 27.387 5.740 18.861 1.00 42.28 467 PRO A O 1
ATOM 3664 N N . ALA A 1 468 ? 27.918 4.565 20.672 1.00 38.44 468 ALA A N 1
ATOM 3665 C CA . ALA A 1 468 ? 29.357 4.841 20.564 1.00 38.44 468 ALA A CA 1
ATOM 3666 C C . ALA A 1 468 ? 30.161 3.822 19.722 1.00 38.44 468 ALA A C 1
ATOM 3668 O O . ALA A 1 468 ? 31.386 3.937 19.639 1.00 38.44 468 ALA A O 1
ATOM 3669 N N . LYS A 1 469 ? 29.531 2.790 19.135 1.00 43.84 469 LYS A N 1
ATOM 3670 C CA . LYS A 1 469 ? 30.238 1.674 18.465 1.00 43.84 469 LYS A CA 1
ATOM 3671 C C . LYS A 1 469 ? 29.479 1.160 17.234 1.00 43.84 469 LYS A C 1
ATOM 3673 O O . LYS A 1 469 ? 28.854 0.094 17.293 1.00 43.84 469 LYS A O 1
ATOM 3678 N N . ASP A 1 470 ? 29.574 1.911 16.140 1.00 39.41 470 ASP A N 1
ATOM 3679 C CA . ASP A 1 470 ? 28.833 1.714 14.880 1.00 39.41 470 ASP A CA 1
ATOM 3680 C C . ASP A 1 470 ? 29.477 0.759 13.856 1.00 39.41 470 ASP A C 1
ATOM 3682 O O . ASP A 1 470 ? 28.895 0.506 12.806 1.00 39.41 470 ASP A O 1
ATOM 3686 N N . GLU A 1 471 ? 30.627 0.138 14.142 1.00 37.84 471 GLU A N 1
ATOM 3687 C CA . GLU A 1 471 ? 31.154 -0.922 13.267 1.00 37.84 471 GLU A CA 1
ATOM 3688 C C . GLU A 1 471 ? 30.676 -2.310 13.712 1.00 37.84 471 GLU A C 1
ATOM 3690 O O . GLU A 1 471 ? 31.168 -2.906 14.680 1.00 37.84 471 GLU A O 1
ATOM 3695 N N . ILE A 1 472 ? 29.694 -2.844 12.983 1.00 41.41 472 ILE A N 1
ATOM 3696 C CA . ILE A 1 472 ? 29.173 -4.198 13.181 1.00 41.41 472 ILE A CA 1
ATOM 3697 C C . ILE A 1 472 ? 30.129 -5.200 12.525 1.00 41.41 472 ILE A C 1
ATOM 3699 O O . ILE A 1 472 ? 30.028 -5.518 11.344 1.00 41.41 472 ILE A O 1
ATOM 3703 N N . THR A 1 473 ? 31.044 -5.749 13.321 1.00 40.22 473 THR A N 1
ATOM 3704 C CA . THR A 1 473 ? 31.646 -7.061 13.052 1.00 40.22 473 THR A CA 1
ATOM 3705 C C . THR A 1 473 ? 30.989 -8.109 13.953 1.00 40.22 473 THR A C 1
ATOM 3707 O O . THR A 1 473 ? 30.536 -7.802 15.059 1.00 40.22 473 THR A O 1
ATOM 3710 N N . LEU A 1 474 ? 30.961 -9.369 13.509 1.00 35.31 474 LEU A N 1
ATOM 3711 C CA . LEU A 1 474 ? 30.425 -10.510 14.272 1.00 35.31 474 LEU A CA 1
ATOM 3712 C C . LEU A 1 474 ? 31.056 -10.633 15.680 1.00 35.31 474 LEU A C 1
ATOM 3714 O O . LEU A 1 474 ? 30.408 -11.099 16.614 1.00 35.31 474 LEU A O 1
ATOM 3718 N N . ALA A 1 475 ? 32.297 -10.158 15.845 1.00 35.69 475 ALA A N 1
ATOM 3719 C CA . ALA A 1 475 ? 33.009 -10.090 17.121 1.00 35.69 475 ALA A CA 1
ATOM 3720 C C . ALA A 1 475 ? 32.478 -8.977 18.051 1.00 35.69 475 ALA A C 1
ATOM 3722 O O . ALA A 1 475 ? 32.227 -9.231 19.226 1.00 35.69 475 ALA A O 1
ATOM 3723 N N . ASN A 1 476 ? 32.195 -7.780 17.524 1.00 41.22 476 ASN A N 1
ATOM 3724 C CA . ASN A 1 476 ? 31.619 -6.673 18.304 1.00 41.22 476 ASN A CA 1
ATOM 3725 C C . ASN A 1 476 ? 30.188 -6.972 18.792 1.00 41.22 476 ASN A C 1
ATOM 3727 O O . ASN A 1 476 ? 29.755 -6.453 19.820 1.00 41.22 476 ASN A O 1
ATOM 3731 N N . MET A 1 477 ? 29.450 -7.835 18.086 1.00 39.41 477 MET A N 1
ATOM 3732 C CA . MET A 1 477 ? 28.132 -8.319 18.515 1.00 39.41 477 MET A CA 1
ATOM 3733 C C . MET A 1 477 ? 28.204 -9.202 19.768 1.00 39.41 477 MET A C 1
ATOM 3735 O O . MET A 1 477 ? 27.320 -9.128 20.624 1.00 39.41 477 MET A O 1
ATOM 3739 N N . TRP A 1 478 ? 29.254 -10.014 19.901 1.00 36.44 478 TRP A N 1
ATOM 3740 C CA . TRP A 1 478 ? 29.467 -10.894 21.051 1.00 36.44 478 TRP A CA 1
ATOM 3741 C C . TRP A 1 478 ? 29.761 -10.090 22.325 1.00 36.44 478 TRP A C 1
ATOM 3743 O O . TRP A 1 478 ? 29.121 -10.301 23.356 1.00 36.44 478 TRP A O 1
ATOM 3753 N N . ASP A 1 479 ? 30.632 -9.085 22.225 1.00 39.25 479 ASP A N 1
ATOM 3754 C CA . ASP A 1 479 ? 30.977 -8.210 23.351 1.00 39.25 479 ASP A CA 1
ATOM 3755 C C . ASP A 1 479 ? 29.802 -7.312 23.778 1.00 39.25 479 ASP A C 1
ATOM 3757 O O . ASP A 1 479 ? 29.578 -7.119 24.976 1.00 39.25 479 ASP A O 1
ATOM 3761 N N . LYS A 1 480 ? 28.982 -6.835 22.824 1.00 46.19 480 LYS A N 1
ATOM 3762 C CA . LYS A 1 480 ? 27.710 -6.141 23.117 1.00 46.19 480 LYS A CA 1
ATOM 3763 C C . LYS A 1 480 ? 26.735 -7.052 23.867 1.00 46.19 480 LYS A C 1
ATOM 3765 O O . LYS A 1 480 ? 26.170 -6.637 24.875 1.00 46.19 480 LYS A O 1
ATOM 3770 N N . SER A 1 481 ? 26.584 -8.301 23.425 1.00 38.75 481 SER A N 1
ATOM 3771 C CA . SER A 1 481 ? 25.695 -9.288 24.058 1.00 38.75 481 SER A CA 1
ATOM 3772 C C . SER A 1 481 ? 26.081 -9.559 25.511 1.00 38.75 481 SER A C 1
ATOM 3774 O O . SER A 1 481 ? 25.204 -9.678 26.358 1.00 38.75 481 SER A O 1
ATOM 3776 N N . ILE A 1 482 ? 27.384 -9.607 25.809 1.00 39.16 482 ILE A N 1
ATOM 3777 C CA . ILE A 1 482 ? 27.920 -9.811 27.163 1.00 39.16 482 ILE A CA 1
ATOM 3778 C C . ILE A 1 482 ? 27.752 -8.557 28.037 1.00 39.16 482 ILE A C 1
ATOM 3780 O O . ILE A 1 482 ? 27.386 -8.677 29.206 1.00 39.16 482 ILE A O 1
ATOM 3784 N N . ALA A 1 483 ? 27.973 -7.354 27.497 1.00 39.97 483 ALA A N 1
ATOM 3785 C CA . ALA A 1 483 ? 27.763 -6.100 28.227 1.00 39.97 483 ALA A CA 1
ATOM 3786 C C . ALA A 1 483 ? 26.281 -5.874 28.582 1.00 39.97 483 ALA A C 1
ATOM 3788 O O . ALA A 1 483 ? 25.969 -5.508 29.715 1.00 39.97 483 ALA A O 1
ATOM 3789 N N . ILE A 1 484 ? 25.373 -6.185 27.651 1.00 40.75 484 ILE A N 1
ATOM 3790 C CA . ILE A 1 484 ? 23.922 -6.212 27.874 1.00 40.75 484 ILE A CA 1
ATOM 3791 C C . ILE A 1 484 ? 23.572 -7.269 28.922 1.00 40.75 484 ILE A C 1
ATOM 3793 O O . ILE A 1 484 ? 22.840 -6.975 29.859 1.00 40.75 484 ILE A O 1
ATOM 3797 N N . PHE A 1 485 ? 24.151 -8.471 28.840 1.00 36.72 485 PHE A N 1
ATOM 3798 C CA . PHE A 1 485 ? 23.952 -9.505 29.859 1.00 36.72 485 PHE A CA 1
ATOM 3799 C C . PHE A 1 485 ? 24.306 -8.992 31.263 1.00 36.72 485 PHE A C 1
ATOM 3801 O O . PHE A 1 485 ? 23.556 -9.232 32.198 1.00 36.72 485 PHE A O 1
ATOM 3808 N N . ASN A 1 486 ? 25.392 -8.225 31.401 1.00 37.91 486 ASN A N 1
ATOM 3809 C CA . ASN A 1 486 ? 25.848 -7.692 32.687 1.00 37.91 486 ASN A CA 1
ATOM 3810 C C . ASN A 1 486 ? 24.988 -6.529 33.222 1.00 37.91 486 ASN A C 1
ATOM 3812 O O . ASN A 1 486 ? 24.786 -6.433 34.432 1.00 37.91 486 ASN A O 1
ATOM 3816 N N . VAL A 1 487 ? 24.452 -5.660 32.357 1.00 39.72 487 VAL A N 1
ATOM 3817 C CA . VAL A 1 487 ? 23.525 -4.583 32.768 1.00 39.72 487 VAL A CA 1
ATOM 3818 C C . VAL A 1 487 ? 22.151 -5.160 33.113 1.00 39.72 487 VAL A C 1
ATOM 3820 O O . VAL A 1 487 ? 21.582 -4.843 34.158 1.00 39.72 487 VAL A O 1
ATOM 3823 N N . VAL A 1 488 ? 21.643 -6.076 32.288 1.00 40.28 488 VAL A N 1
ATOM 3824 C CA . VAL A 1 488 ? 20.303 -6.649 32.438 1.00 40.28 488 VAL A CA 1
ATOM 3825 C C . VAL A 1 488 ? 20.260 -7.683 33.571 1.00 40.28 488 VAL A C 1
ATOM 3827 O O . VAL A 1 488 ? 19.210 -7.848 34.172 1.00 40.28 488 VAL A O 1
ATOM 3830 N N . THR A 1 489 ? 21.371 -8.314 33.990 1.00 42.41 489 THR A N 1
ATOM 3831 C CA . THR A 1 489 ? 21.384 -9.173 35.202 1.00 42.41 489 THR A CA 1
ATOM 3832 C C . THR A 1 489 ? 21.014 -8.452 36.506 1.00 42.41 489 THR A C 1
ATOM 3834 O O . THR A 1 489 ? 20.807 -9.114 37.522 1.00 42.41 489 THR A O 1
ATOM 3837 N N . SER A 1 490 ? 20.903 -7.119 36.494 1.00 47.69 490 SER A N 1
ATOM 3838 C CA . SER A 1 490 ? 20.335 -6.340 37.603 1.00 47.69 490 SER A CA 1
ATOM 3839 C C . SER A 1 490 ? 18.795 -6.258 37.587 1.00 47.69 490 SER A C 1
ATOM 3841 O O . SER A 1 490 ? 18.201 -5.877 38.592 1.00 47.69 490 SER A O 1
ATOM 3843 N N . VAL A 1 491 ? 18.151 -6.680 36.490 1.00 47.22 491 VAL A N 1
ATOM 3844 C CA . VAL A 1 491 ? 16.697 -6.732 36.273 1.00 47.22 491 VAL A CA 1
ATOM 3845 C C . VAL A 1 491 ? 16.260 -8.208 36.219 1.00 47.22 491 VAL A C 1
ATOM 3847 O O . VAL A 1 491 ? 16.850 -9.033 35.525 1.00 47.22 491 VAL A O 1
ATOM 3850 N N . HIS A 1 492 ? 15.256 -8.581 37.010 1.00 52.03 492 HIS A N 1
ATOM 3851 C CA . HIS A 1 492 ? 14.855 -9.972 37.265 1.00 52.03 492 HIS A CA 1
ATOM 3852 C C . HIS A 1 492 ? 14.549 -10.839 36.008 1.00 52.03 492 HIS A C 1
ATOM 3854 O O . HIS A 1 492 ? 14.005 -10.365 35.014 1.00 52.03 492 HIS A O 1
ATOM 3860 N N . ASP A 1 493 ? 14.883 -12.139 36.110 1.00 62.88 493 ASP A N 1
ATOM 3861 C CA . ASP A 1 493 ? 14.583 -13.293 35.222 1.00 62.88 493 ASP A CA 1
ATOM 3862 C C . ASP A 1 493 ? 14.494 -13.058 33.696 1.00 62.88 493 ASP A C 1
ATOM 3864 O O . ASP A 1 493 ? 13.495 -13.336 33.030 1.00 62.88 493 ASP A O 1
ATOM 3868 N N . ILE A 1 494 ? 15.608 -12.632 33.105 1.00 54.00 494 ILE A N 1
ATOM 3869 C CA . ILE A 1 494 ? 15.785 -12.532 31.645 1.00 54.00 494 ILE A CA 1
ATOM 3870 C C . ILE A 1 494 ? 15.570 -13.879 30.942 1.00 54.00 494 ILE A C 1
ATOM 3872 O O . ILE A 1 494 ? 15.027 -13.931 29.839 1.00 54.00 494 ILE A O 1
ATOM 3876 N N . SER A 1 495 ? 16.023 -14.981 31.549 1.00 57.03 495 SER A N 1
ATOM 3877 C CA . SER A 1 495 ? 15.986 -16.293 30.894 1.00 57.03 495 SER A CA 1
ATOM 3878 C C . SER A 1 495 ? 14.549 -16.766 30.665 1.00 57.03 495 SER A C 1
ATOM 3880 O O . SER A 1 495 ? 14.246 -17.282 29.587 1.00 57.03 495 SER A O 1
ATOM 3882 N N . GLY A 1 496 ? 13.660 -16.511 31.634 1.00 62.25 496 GLY A N 1
ATOM 3883 C CA . GLY A 1 496 ? 12.227 -16.745 31.510 1.00 62.25 496 GLY A CA 1
ATOM 3884 C C . GLY A 1 496 ? 11.604 -15.873 30.422 1.00 62.25 496 GLY A C 1
ATOM 3885 O O . GLY A 1 496 ? 10.946 -16.400 29.527 1.00 62.25 496 GLY A O 1
ATOM 3886 N N . LYS A 1 497 ? 11.889 -14.563 30.421 1.00 60.97 497 LYS A N 1
ATOM 3887 C CA . LYS A 1 497 ? 11.377 -13.616 29.409 1.00 60.97 497 LYS A CA 1
ATOM 3888 C C . LYS A 1 497 ? 11.774 -14.011 27.979 1.00 60.97 497 LYS A C 1
ATOM 3890 O O . LYS A 1 497 ? 10.953 -13.974 27.069 1.00 60.97 497 LYS A O 1
ATOM 3895 N N . ILE A 1 498 ? 12.999 -14.488 27.774 1.00 58.38 498 ILE A N 1
ATOM 3896 C CA . ILE A 1 498 ? 13.459 -14.962 26.457 1.00 58.38 498 ILE A CA 1
ATOM 3897 C C . ILE A 1 498 ? 12.790 -16.266 26.055 1.00 58.38 498 ILE A C 1
ATOM 3899 O O . ILE A 1 498 ? 12.433 -16.438 24.891 1.00 58.38 498 ILE A O 1
ATOM 3903 N N . SER A 1 499 ? 12.601 -17.182 27.005 1.00 62.00 499 SER A N 1
ATOM 3904 C CA . SER A 1 499 ? 11.859 -18.410 26.736 1.00 62.00 499 SER A CA 1
ATOM 3905 C C . SER A 1 499 ? 10.426 -18.110 26.297 1.00 62.00 499 SER A C 1
ATOM 3907 O O . SER A 1 499 ? 9.927 -18.788 25.407 1.00 62.00 499 SER A O 1
ATOM 3909 N N . LEU A 1 500 ? 9.782 -17.094 26.881 1.00 65.62 500 LEU A N 1
ATOM 3910 C CA . LEU A 1 500 ? 8.447 -16.648 26.476 1.00 65.62 500 LEU A CA 1
ATOM 3911 C C . LEU A 1 500 ? 8.453 -16.009 25.087 1.00 65.62 500 LEU A C 1
ATOM 3913 O O . LEU A 1 500 ? 7.588 -16.331 24.283 1.00 65.62 500 LEU A O 1
ATOM 3917 N N . ALA A 1 501 ? 9.448 -15.172 24.778 1.00 63.47 501 ALA A N 1
ATOM 3918 C CA . ALA A 1 501 ? 9.605 -14.585 23.446 1.00 63.47 501 ALA A CA 1
ATOM 3919 C C . ALA A 1 501 ? 9.757 -15.666 22.363 1.00 63.47 501 ALA A C 1
ATOM 3921 O O . ALA A 1 501 ? 9.114 -15.604 21.319 1.00 63.47 501 ALA A O 1
ATOM 3922 N N . LEU A 1 502 ? 10.590 -16.680 22.622 1.00 60.50 502 LEU A N 1
ATOM 3923 C CA . LEU A 1 502 ? 10.780 -17.817 21.720 1.00 60.50 502 LEU A CA 1
ATOM 3924 C C . LEU A 1 502 ? 9.508 -18.645 21.562 1.00 60.50 502 LEU A C 1
ATOM 3926 O O . LEU A 1 502 ? 9.167 -19.032 20.452 1.00 60.50 502 LEU A O 1
ATOM 3930 N N . ASP A 1 503 ? 8.791 -18.888 22.651 1.00 65.44 503 ASP A N 1
ATOM 3931 C CA . ASP A 1 503 ? 7.534 -19.627 22.618 1.00 65.44 503 ASP A CA 1
ATOM 3932 C C . ASP A 1 503 ? 6.425 -18.852 21.882 1.00 65.44 503 ASP A C 1
ATOM 3934 O O . ASP A 1 503 ? 5.650 -19.433 21.120 1.00 65.44 503 ASP A O 1
ATOM 3938 N N . ASP A 1 504 ? 6.380 -17.526 22.031 1.00 67.12 504 ASP A N 1
ATOM 3939 C CA . ASP A 1 504 ? 5.530 -16.664 21.211 1.00 67.12 504 ASP A CA 1
ATOM 3940 C C . ASP A 1 504 ? 5.905 -16.769 19.735 1.00 67.12 504 ASP A C 1
ATOM 3942 O O . ASP A 1 504 ? 5.020 -16.900 18.897 1.00 67.12 504 ASP A O 1
ATOM 3946 N N . LEU A 1 505 ? 7.194 -16.796 19.398 1.00 63.12 505 LEU A N 1
ATOM 3947 C CA . LEU A 1 505 ? 7.674 -16.927 18.022 1.00 63.12 505 LEU A CA 1
ATOM 3948 C C . LEU A 1 505 ? 7.416 -18.312 17.420 1.00 63.12 505 LEU A C 1
ATOM 3950 O O . LEU A 1 505 ? 7.030 -18.404 16.258 1.00 63.12 505 LEU A O 1
ATOM 3954 N N . GLU A 1 506 ? 7.556 -19.387 18.184 1.00 61.41 506 GLU A N 1
ATOM 3955 C CA . GLU A 1 506 ? 7.384 -20.753 17.681 1.00 61.41 506 GLU A CA 1
ATOM 3956 C C . GLU A 1 506 ? 5.913 -21.188 17.660 1.00 61.41 506 GLU A C 1
ATOM 3958 O O . GLU A 1 506 ? 5.489 -21.855 16.717 1.00 61.41 506 GLU A O 1
ATOM 3963 N N . HIS A 1 507 ? 5.108 -20.771 18.646 1.00 68.12 507 HIS A N 1
ATOM 3964 C CA . HIS A 1 507 ? 3.803 -21.394 18.895 1.00 68.12 507 HIS A CA 1
ATOM 3965 C C . HIS A 1 507 ? 2.609 -20.432 18.962 1.00 68.12 507 HIS A C 1
ATOM 3967 O O . HIS A 1 507 ? 1.482 -20.883 18.757 1.00 68.12 507 HIS A O 1
ATOM 3973 N N . ALA A 1 508 ? 2.776 -19.129 19.228 1.00 66.50 508 ALA A N 1
ATOM 3974 C CA . ALA A 1 508 ? 1.617 -18.220 19.231 1.00 66.50 508 ALA A CA 1
ATOM 3975 C C . ALA A 1 508 ? 1.061 -18.017 17.809 1.00 66.50 508 ALA A C 1
ATOM 3977 O O . ALA A 1 508 ? 1.827 -18.006 16.856 1.00 66.50 508 ALA A O 1
ATOM 3978 N N . ARG A 1 509 ? -0.254 -17.847 17.632 1.00 73.00 509 ARG A N 1
ATOM 3979 C CA . ARG A 1 509 ? -0.857 -17.460 16.333 1.00 73.00 509 ARG A CA 1
ATOM 3980 C C . ARG A 1 509 ? -0.422 -18.331 15.133 1.00 73.00 509 ARG A C 1
ATOM 3982 O O . ARG A 1 509 ? -0.247 -17.848 14.022 1.00 73.00 509 ARG A O 1
ATOM 3989 N N . VAL A 1 510 ? -0.202 -19.631 15.364 1.00 70.44 510 VAL A N 1
ATOM 3990 C CA . VAL A 1 510 ? 0.053 -20.632 14.301 1.00 70.44 510 VAL A CA 1
ATOM 3991 C C . VAL A 1 510 ? -1.235 -21.169 13.680 1.00 70.44 510 VAL A C 1
ATOM 3993 O O . VAL A 1 510 ? -1.204 -21.787 12.618 1.00 70.44 510 VAL A O 1
ATOM 3996 N N . THR A 1 511 ? -2.364 -20.910 14.334 1.00 71.69 511 THR A N 1
ATOM 3997 C CA . THR A 1 511 ? -3.717 -21.159 13.845 1.00 71.69 511 THR A CA 1
ATOM 3998 C C . THR A 1 511 ? -4.502 -19.853 13.906 1.00 71.69 511 THR A C 1
ATOM 4000 O O . THR A 1 511 ? -4.386 -19.164 14.926 1.00 71.69 511 THR A O 1
ATOM 4003 N N . PRO A 1 512 ? -5.311 -19.535 12.883 1.00 71.56 512 PRO A N 1
ATOM 4004 C CA . PRO A 1 512 ? -6.181 -18.370 12.913 1.00 71.56 512 PRO A CA 1
ATOM 4005 C C . PRO A 1 512 ? -7.142 -18.411 14.099 1.00 71.56 512 PRO A C 1
ATOM 4007 O O . PRO A 1 512 ? -7.533 -19.479 14.583 1.00 71.56 512 PRO A O 1
ATOM 4010 N N . ASN A 1 513 ? -7.538 -17.231 14.559 1.00 71.75 513 ASN A N 1
ATOM 4011 C CA . ASN A 1 513 ? -8.537 -17.098 15.602 1.00 71.75 513 ASN A CA 1
ATOM 4012 C C . ASN A 1 513 ? -9.916 -17.552 15.070 1.00 71.75 513 ASN A C 1
ATOM 4014 O O . ASN A 1 513 ? -10.333 -17.164 13.977 1.00 71.75 513 ASN A O 1
ATOM 4018 N N . GLU A 1 514 ? -10.656 -18.339 15.863 1.00 69.12 514 GLU A N 1
ATOM 4019 C CA . GLU A 1 514 ? -12.012 -18.815 15.532 1.00 69.12 514 GLU A CA 1
ATOM 4020 C C . GLU A 1 514 ? -13.000 -17.671 15.222 1.00 69.12 514 GLU A C 1
ATOM 4022 O O . GLU A 1 514 ? -14.037 -17.875 14.589 1.00 69.12 514 GLU A O 1
ATOM 4027 N N . TYR A 1 515 ? -12.656 -16.448 15.635 1.00 71.00 515 TYR A N 1
ATOM 4028 C CA . TYR A 1 515 ? -13.417 -15.229 15.431 1.00 71.00 515 TYR A CA 1
ATOM 4029 C C . TYR A 1 515 ? -13.113 -14.478 14.098 1.00 71.00 515 TYR A C 1
ATOM 4031 O O . TYR A 1 515 ? -13.667 -13.410 13.867 1.00 71.00 515 TYR A O 1
ATOM 4039 N N . ASN A 1 516 ? -12.308 -15.002 13.163 1.00 69.38 516 ASN A N 1
ATOM 4040 C CA . ASN A 1 516 ? -11.803 -14.209 12.015 1.00 69.38 516 ASN A CA 1
ATOM 4041 C C . ASN A 1 516 ? -12.759 -13.984 10.813 1.00 69.38 516 ASN A C 1
ATOM 4043 O O . ASN A 1 516 ? -12.475 -13.151 9.950 1.00 69.38 516 ASN A O 1
ATOM 4047 N N . ARG A 1 517 ? -13.916 -14.663 10.717 1.00 62.69 517 ARG A N 1
ATOM 4048 C CA . ARG A 1 517 ? -14.781 -14.627 9.503 1.00 62.69 517 ARG A CA 1
ATOM 4049 C C . ARG A 1 517 ? -15.948 -13.622 9.526 1.00 62.69 517 ARG A C 1
ATOM 4051 O O . ARG A 1 517 ? -16.791 -13.624 8.627 1.00 62.69 517 ARG A O 1
ATOM 4058 N N . TYR A 1 518 ? -16.073 -12.780 10.552 1.00 63.06 518 TYR A N 1
ATOM 4059 C CA . TYR A 1 518 ? -17.338 -12.065 10.808 1.00 63.06 518 TYR A CA 1
ATOM 4060 C C . TYR A 1 518 ? -17.629 -10.862 9.921 1.00 63.06 518 TYR A C 1
ATOM 4062 O O . TYR A 1 518 ? -18.794 -10.484 9.785 1.00 63.06 518 TYR A O 1
ATOM 4070 N N . TYR A 1 519 ? -16.615 -10.264 9.307 1.00 63.38 519 TYR A N 1
ATOM 4071 C CA . TYR A 1 519 ? -16.793 -9.028 8.549 1.00 63.38 519 TYR A CA 1
ATOM 4072 C C . TYR A 1 519 ? -17.523 -9.249 7.210 1.00 63.38 519 TYR A C 1
ATOM 4074 O O . TYR A 1 519 ? -18.152 -8.330 6.690 1.00 63.38 519 TYR A O 1
ATOM 4082 N N . ALA A 1 520 ? -17.544 -10.486 6.701 1.00 55.59 520 ALA A N 1
ATOM 4083 C CA . ALA A 1 520 ? -18.279 -10.856 5.494 1.00 55.59 520 ALA A CA 1
ATOM 4084 C C . ALA A 1 520 ? -19.751 -11.242 5.740 1.00 55.59 520 ALA A C 1
ATOM 4086 O O . ALA A 1 520 ? -20.516 -11.355 4.782 1.00 55.59 520 ALA A O 1
ATOM 4087 N N . VAL A 1 521 ? -20.177 -11.443 6.998 1.00 68.62 521 VAL A N 1
ATOM 4088 C CA . VAL A 1 521 ? -21.524 -11.947 7.321 1.00 68.62 521 VAL A CA 1
ATOM 4089 C C . VAL A 1 521 ? -22.245 -10.998 8.286 1.00 68.62 521 VAL A C 1
ATOM 4091 O O . VAL A 1 521 ? -22.141 -11.149 9.507 1.00 68.62 521 VAL A O 1
ATOM 4094 N N . PRO A 1 522 ? -23.058 -10.054 7.770 1.00 66.81 522 PRO A N 1
ATOM 4095 C CA . PRO A 1 522 ? -23.703 -9.018 8.581 1.00 66.81 522 PRO A CA 1
ATOM 4096 C C . PRO A 1 522 ? -24.545 -9.546 9.751 1.00 66.81 522 PRO A C 1
ATOM 4098 O O . PRO A 1 522 ? -24.592 -8.926 10.811 1.00 66.81 522 PRO A O 1
ATOM 4101 N N . TYR A 1 523 ? -25.220 -10.690 9.584 1.00 76.69 523 TYR A N 1
ATOM 4102 C CA . TYR A 1 523 ? -25.984 -11.313 10.671 1.00 76.69 523 TYR A CA 1
ATOM 4103 C C . TYR A 1 523 ? -25.079 -11.825 11.800 1.00 76.69 523 TYR A C 1
ATOM 4105 O O . TYR A 1 523 ? -25.392 -11.591 12.967 1.00 76.69 523 TYR A O 1
ATOM 4113 N N . LEU A 1 524 ? -23.957 -12.474 11.466 1.00 74.12 524 LEU A N 1
ATOM 4114 C CA . LEU A 1 524 ? -23.015 -12.972 12.469 1.00 74.12 524 LEU A CA 1
ATOM 4115 C C . LEU A 1 524 ? -22.371 -11.809 13.216 1.00 74.12 524 LEU A C 1
ATOM 4117 O O . LEU A 1 524 ? -22.358 -11.830 14.441 1.00 74.12 524 LEU A O 1
ATOM 4121 N N . LEU A 1 525 ? -21.938 -10.758 12.511 1.00 77.62 525 LEU A N 1
ATOM 4122 C CA . LEU A 1 525 ? -21.409 -9.556 13.156 1.00 77.62 525 LEU A CA 1
ATOM 4123 C C . LEU A 1 525 ? -22.419 -8.962 14.152 1.00 77.62 525 LEU A C 1
ATOM 4125 O O . LEU A 1 525 ? -22.086 -8.761 15.318 1.00 77.62 525 LEU A O 1
ATOM 4129 N N . ARG A 1 526 ? -23.680 -8.762 13.739 1.00 79.88 526 ARG A N 1
ATOM 4130 C CA . ARG A 1 526 ? -24.743 -8.268 14.637 1.00 79.88 526 ARG A CA 1
ATOM 4131 C C . ARG A 1 526 ? -24.952 -9.172 15.850 1.00 79.88 526 ARG A C 1
ATOM 4133 O O . ARG A 1 526 ? -25.126 -8.676 16.961 1.00 79.88 526 ARG A O 1
ATOM 4140 N N . GLN A 1 527 ? -24.919 -10.489 15.657 1.00 83.00 527 GLN A N 1
ATOM 4141 C CA . GLN A 1 527 ? -25.041 -11.445 16.752 1.00 83.00 527 GLN A CA 1
ATOM 4142 C C . GLN A 1 527 ? -23.869 -11.320 17.738 1.00 83.00 527 GLN A C 1
ATOM 4144 O O . GLN A 1 527 ? -24.095 -11.297 18.945 1.00 83.00 527 GLN A O 1
ATOM 4149 N N . GLN A 1 528 ? -22.633 -11.204 17.255 1.00 82.50 528 GLN A N 1
ATOM 4150 C CA . GLN A 1 528 ? -21.455 -11.065 18.114 1.00 82.50 528 GLN A CA 1
ATOM 4151 C C . GLN A 1 528 ? -21.440 -9.726 18.868 1.00 82.50 528 GLN A C 1
ATOM 4153 O O . GLN A 1 528 ? -21.110 -9.698 20.053 1.00 82.50 528 GLN A O 1
ATOM 4158 N N . ILE A 1 529 ? -21.893 -8.644 18.226 1.00 83.94 529 ILE A N 1
ATOM 4159 C CA . ILE A 1 529 ? -22.131 -7.353 18.888 1.00 83.94 529 ILE A CA 1
ATOM 4160 C C . ILE A 1 529 ? -23.156 -7.521 20.015 1.00 83.94 529 ILE A C 1
ATOM 4162 O O . ILE A 1 529 ? -22.897 -7.122 21.146 1.00 83.94 529 ILE A O 1
ATOM 4166 N N . SER A 1 530 ? -24.290 -8.182 19.748 1.00 85.38 530 SER A N 1
ATOM 4167 C CA . SER A 1 530 ? -25.334 -8.404 20.764 1.00 85.38 530 SER A CA 1
ATOM 4168 C C . SER A 1 530 ? -24.871 -9.262 21.947 1.00 85.38 530 SER A C 1
ATOM 4170 O O . SER A 1 530 ? -25.374 -9.106 23.056 1.00 85.38 530 SER A O 1
ATOM 4172 N N . LYS A 1 531 ? -23.893 -10.147 21.720 1.00 87.38 531 LYS A N 1
ATOM 4173 C CA . LYS A 1 531 ? -23.258 -10.972 22.755 1.00 87.38 531 LYS A CA 1
ATOM 4174 C C . LYS A 1 531 ? -22.197 -10.214 23.562 1.00 87.38 531 LYS A C 1
ATOM 4176 O O . LYS A 1 531 ? -21.681 -10.769 24.524 1.00 87.38 531 LYS A O 1
ATOM 4181 N N . GLY A 1 532 ? -21.873 -8.974 23.191 1.00 83.88 532 GLY A N 1
ATOM 4182 C CA . GLY A 1 532 ? -20.849 -8.166 23.855 1.00 83.88 532 GLY A CA 1
ATOM 4183 C C . GLY A 1 532 ? -19.413 -8.570 23.516 1.00 83.88 532 GLY A C 1
ATOM 4184 O O . GLY A 1 532 ? -18.493 -8.164 24.219 1.00 83.88 532 GLY A O 1
ATOM 4185 N N . ASN A 1 533 ? -19.208 -9.351 22.450 1.00 86.12 533 ASN A N 1
ATOM 4186 C CA . ASN A 1 533 ? -17.872 -9.788 22.030 1.00 86.12 533 ASN A CA 1
ATOM 4187 C C . ASN A 1 533 ? -17.080 -8.672 21.333 1.00 86.12 533 ASN A C 1
ATOM 4189 O O . ASN A 1 533 ? -15.854 -8.719 21.296 1.00 86.12 533 ASN A O 1
ATOM 4193 N N . PHE A 1 534 ? -17.782 -7.666 20.810 1.00 85.62 534 PHE A N 1
ATOM 4194 C CA . PHE A 1 534 ? -17.201 -6.479 20.194 1.00 85.62 534 PHE A CA 1
ATOM 4195 C C . PHE A 1 534 ? -17.475 -5.243 21.043 1.00 85.62 534 PHE A C 1
ATOM 4197 O O . PHE A 1 534 ? -18.570 -5.088 21.593 1.00 85.62 534 PHE A O 1
ATOM 4204 N N . LYS A 1 535 ? -16.482 -4.356 21.136 1.00 87.31 535 LYS A N 1
ATOM 4205 C CA . LYS A 1 535 ? -16.576 -3.111 21.900 1.00 87.31 535 LYS A CA 1
ATOM 4206 C C . LYS A 1 535 ? -16.824 -1.929 20.961 1.00 87.31 535 LYS A C 1
ATOM 4208 O O . LYS A 1 535 ? -16.366 -1.954 19.821 1.00 87.31 535 LYS A O 1
ATOM 4213 N N . PRO A 1 536 ? -17.518 -0.873 21.426 1.00 85.69 536 PRO A N 1
ATOM 4214 C CA . PRO A 1 536 ? -17.565 0.386 20.695 1.00 85.69 536 PRO A CA 1
ATOM 4215 C C . PRO A 1 536 ? -16.150 0.892 20.416 1.00 85.69 536 PRO A C 1
ATOM 4217 O O . PRO A 1 536 ? -15.300 0.890 21.312 1.00 85.69 536 PRO A O 1
ATOM 4220 N N . MET A 1 537 ? -15.914 1.337 19.186 1.00 86.94 537 MET A N 1
ATOM 4221 C CA . MET A 1 537 ? -14.622 1.874 18.778 1.00 86.94 537 MET A CA 1
ATOM 4222 C C . MET A 1 537 ? -14.415 3.229 19.445 1.00 86.94 537 MET A C 1
ATOM 4224 O O . MET A 1 537 ? -15.261 4.123 19.343 1.00 86.94 537 MET A O 1
ATOM 4228 N N . LYS A 1 538 ? -13.286 3.391 20.136 1.00 75.81 538 LYS A N 1
ATOM 4229 C CA . LYS A 1 538 ? -12.939 4.665 20.763 1.00 75.81 538 LYS A CA 1
ATOM 4230 C C . LYS A 1 538 ? -12.197 5.547 19.773 1.00 75.81 538 LYS A C 1
ATOM 4232 O O . LYS A 1 538 ? -11.093 5.233 19.336 1.00 75.81 538 LYS A O 1
ATOM 4237 N N . TYR A 1 539 ? -12.812 6.676 19.444 1.00 66.94 539 TYR A N 1
ATOM 4238 C CA . TYR A 1 539 ? -12.141 7.776 18.770 1.00 66.94 539 TYR A CA 1
ATOM 4239 C C . TYR A 1 539 ? -11.625 8.746 19.838 1.00 66.94 539 TYR A C 1
ATOM 4241 O O . TYR A 1 539 ? -12.315 9.689 20.219 1.00 66.94 539 TYR A O 1
ATOM 4249 N N . ASP A 1 540 ? -10.423 8.499 20.361 1.00 56.59 540 ASP A N 1
ATOM 4250 C CA . ASP A 1 540 ? -9.824 9.298 21.444 1.00 56.59 540 ASP A CA 1
ATOM 4251 C C . ASP A 1 540 ? -9.261 10.650 20.953 1.00 56.59 540 ASP A C 1
ATOM 4253 O O . ASP A 1 540 ? -8.176 11.059 21.359 1.00 56.59 540 ASP A O 1
ATOM 4257 N N . GLY A 1 541 ? -9.991 11.355 20.075 1.00 49.03 541 GLY A N 1
ATOM 4258 C CA . GLY A 1 541 ? -9.741 12.764 19.748 1.00 49.03 541 GLY A CA 1
ATOM 4259 C C . GLY A 1 541 ? -8.275 13.090 19.455 1.00 49.03 541 GLY A C 1
ATOM 4260 O O . GLY A 1 541 ? -7.715 13.999 20.061 1.00 49.03 541 GLY A O 1
ATOM 4261 N N . PHE A 1 542 ? -7.666 12.347 18.528 1.00 42.59 542 PHE A N 1
ATOM 4262 C CA . PHE A 1 542 ? -6.269 12.447 18.076 1.00 42.59 542 PHE A CA 1
ATOM 4263 C C . PHE A 1 542 ? -5.908 13.757 17.331 1.00 42.59 542 PHE A C 1
ATOM 4265 O O . PHE A 1 542 ? -4.984 13.781 16.519 1.00 42.59 542 PHE A O 1
ATOM 4272 N N . LEU A 1 543 ? -6.640 14.841 17.591 1.00 33.06 543 LEU A N 1
ATOM 4273 C CA . LEU A 1 543 ? -6.358 16.200 17.139 1.00 33.06 543 LEU A CA 1
ATOM 4274 C C . LEU A 1 543 ? -6.638 17.149 18.310 1.00 33.06 543 LEU A C 1
ATOM 4276 O O . LEU A 1 543 ? -7.784 17.522 18.573 1.00 33.06 543 LEU A O 1
ATOM 4280 N N . LYS A 1 544 ? -5.573 17.507 19.026 1.00 27.27 544 LYS A N 1
ATOM 4281 C CA . LYS A 1 544 ? -5.468 18.802 19.691 1.00 27.27 544 LYS A CA 1
ATOM 4282 C C . LYS A 1 544 ? -4.400 19.611 18.989 1.00 27.27 544 LYS A C 1
ATOM 4284 O O . LYS A 1 544 ? -3.332 19.015 18.726 1.00 27.27 544 LYS A O 1
#

Secondary structure (DSSP, 8-state):
-HHHHHHHSSSTTS----------HIIIIIIHHHHHHHTTB-HHHHHHHHHHHHHHHHSTTTSSSTT-SSHHHHHHHHHHHT--EEEE-----TTTHHHHSTTT--S-TTT----SSEEEE-TT-GGGGHHHHHHHHHTBHHHHHHHHHHHHHHHHTTT-BTTTTT-TTS-----TTSSHHHHHHHHHHHHHHHHHHHHHHTTS-GGGB-SS--SSTT--GGGS-HHHHHHHHHH-HHHHHHHT--GGG-HHHHHHHHHHHHHHHHHTTSB-S--GGGTT-S-TT--HHHHHHHHHHHS-GGGB-HHHHHHHTT--SS--HHHHHHTTHHHHHHHHHHHHHHBTTBPPPP-TT-S------SHHHHHHHHHHHHHHHHHHHHHHS--EEE---TT-SHHHHHHHHTT-GGGSPPPPS--S-SEEE---HHHHHHHHHHHHHHH-HHHHHHH-SHHHHHHHHHHT--TT-----HHHHHHHHHHHHHHHTTSS-HHHHHHHHHHHHHHTTSS--TTTTGGG-HHHHHHHHHTT-SPPPB------

Foldseek 3Di:
DVVVVVLLCQLLQFDDQDDDQPFPLLCLQLVQLVLLVLLQFDNVLSNLLSQLLRVLCQALLRNLRHSPSDLQQSLVSLCLQAQPFDKDQDPDDPVVCPPPVVPPPPPDPPPPDDDNIWTFQAQPHLSLCQQLLVCQLVLNSSSNSSSLNSNLNSLLRGRATSSCPPPQFWDPSNPQQQDPVSLVSSLSSSLLSSLSSLLQLVQADPVRGRQPDDLDPVGHSNPDHSNRSSVSQCPDPLNVCLRNDNLQLAPQLLLVLLVVLVVVCVVQPQFPPPLNVLQPQADRRDGNLNSLLRSLVVDDLVRGPQLSLCVVVVHDSDDDQVNCVVQPHSSSVSSVSSVVSCAQDPDDRDDPPRNTGGHDPDDSVVSSSVVSNVSSQVSCCVSPVFREAEQGFPQNHSVSNLCLLLLPPVRAGDDDDCPVGRYYRHDGSVRSNVSSVSSVCVQQVQLVVVCVDSVSVNVLSVLLDDPPDPDDDPVVSSVSSVSSVVVCVVPPDPVVSVVSSVCSSPPNPPDRDPSSPPSNPPVSSVVCVVVSSGHRNDPPCSDD

pLDDT: mean 74.73, std 20.28, range [24.78, 98.0]

Radius of gyration: 25.8 Å; chains: 1; bounding box: 64×66×77 Å

Sequence (544 aa):
MKKLIQSLIMPAVLLVSVSASAYDVDTHFYGTYSMARFAGIKHPVAAKLALGAQWMDEAYISDPLSMIVLPLTGIKKRRLLHFPGSPLSNKLRPDELMTKLTGLLKSDPSSGLALNSYTETEADHEFATELFTEGLMEGDLMKAGAGLHTLEDSFAHAGTIAELGHAHFWHHPDRPFADAASVEKYFKMSRSVLKAMVAIRSLLPADQIDNELAFSDQGPNATLSGDQLADLYHANQIIHDTVSRKIFNEPTFVDFVMADVFSRAVKVGYVKSGYEQYLKNYTPGQDAYEAAESISQVLPQDMVNMPVVLKDLGRPTNLNAYYVVSIGGAQGLMTKVVHGMLNGIVPRPLNEYHRFEKEEDGAIWDKEMSLRVSNMRRMILNLFSQDIYFVPNNTNSRDGYLLEITKSPKAVTPMPKDNGVTDSVTYSLDEKYKFNRMIFTFLFPKLSASLGNLDEFNEMMTAFHDPAKDEITLANMWDKSIAIFNVVTSVHDISGKISLALDDLEHARVTPNEYNRYYAVPYLLRQQISKGNFKPMKYDGFLK